Protein AF-0000000077142249 (afdb_homodimer)

pLDDT: mean 96.13, std 4.22, range [53.5, 98.94]

Secondary structure (DSSP, 8-state):
--S-EEEEEES-BTTB--SHHHHHHHHHHHHHTTTSEEEEEEES--EEEETTEEEEEE---GGGGTTB-HHHHHHHHHHHHHHHHHHB----SEEEEESGGGHHHHHHHHHHH---EEEEES--GGG-TTHHHHHTTHHHHHHHHHHHHHHH-SEEEESSHHHHHHHHHHS---GGGEEE----B-TTT-------HHHHHHT--S-EEEEEEESSTTTTHHHHHHHGGGS-TTSEEEEEEE--S-HHHHHHHHHHHTT-TTEEEE-SPPPHHHHHHHHHH-SEEEE--SS-SS-HHHHHHHHTT--EEEES-TTHHHHSPBTTTEEEE-TT-HHHHHHHHHHHHT-HHHHHHHHHHHHHHHHHH-BHHHHHHHHHHHHHHHHHHTT-/--S-EEEEEES-BTTB--SHHHHHHHHHHHHHTTTSEEEEEEES--EEEETTEEEEEE---GGGGTTB-HHHHHHHHHHHHHHHHHHB----SEEEEESGGGHHHHHHHHHHH---EEEEES--GGG-TTHHHHHTTHHHHHHHHHHHHHHH-SEEEESSHHHHHHHHHHS---GGGEEE----B-TTTS------HHHHHHT--S-EEEEEEESSTTTTHHHHHHHGGGS-TTSEEEEEEE--S-HHHHHHHHHHHTT-TTEEEE-SPPPHHHHHHHHHH-SEEEE--SS-SS-HHHHHHHHTT--EEEES-TTHHHHSPBTTTEEEE-TT-HHHHHHHHHHHHT-HHHHHHHHHHHHHHHHHH-BHHHHHHHHHHHHHHHHHHTT-

Nearest PDB structures (foldseek):
  6n1x-assembly1_A  TM=8.406E-01  e=6.091E-23  Staphylococcus aureus subsp. aureus CN1
  3mbo-assembly3_F  TM=8.238E-01  e=3.398E-21  Bacillus anthracis
  3mbo-assembly3_E  TM=8.445E-01  e=2.763E-20  Bacillus anthracis
  5d00-assembly1_A  TM=8.194E-01  e=4.027E-21  Bacillus subtilis subsp. subtilis str. 168
  3mbo-assembly2_C  TM=8.157E-01  e=1.116E-20  Bacillus anthracis

Radius of gyration: 32.96 Å; Cα contacts (8 Å, |Δi|>4): 1727; chains: 2; bounding box: 59×104×67 Å

Structure (mmCIF, N/CA/C/O backbone):
data_AF-0000000077142249-model_v1
#
loop_
_entity.id
_entity.type
_entity.pdbx_description
1 polymer 'Glycogen synthase'
#
loop_
_atom_site.group_PDB
_atom_site.id
_atom_site.type_symbol
_atom_site.label_atom_id
_atom_site.label_alt_id
_atom_site.label_comp_id
_atom_site.label_asym_id
_atom_site.label_entity_id
_atom_site.label_seq_id
_atom_site.pdbx_PDB_ins_code
_atom_site.Cartn_x
_atom_site.Cartn_y
_atom_site.Cartn_z
_atom_site.occupancy
_atom_site.B_iso_or_equiv
_atom_site.auth_seq_id
_atom_site.auth_comp_id
_atom_site.auth_asym_id
_atom_site.auth_atom_id
_atom_site.pdbx_PDB_model_num
ATOM 1 N N . MET A 1 1 ? -30.328 15.141 14.469 1 54.03 1 MET A N 1
ATOM 2 C CA . MET A 1 1 ? -29 14.773 13.953 1 54.03 1 MET A CA 1
ATOM 3 C C . MET A 1 1 ? -29.125 13.781 12.805 1 54.03 1 MET A C 1
ATOM 5 O O . MET A 1 1 ? -30 12.922 12.805 1 54.03 1 MET A O 1
ATOM 9 N N . ASP A 1 2 ? -28.438 14.094 11.656 1 66.81 2 ASP A N 1
ATOM 10 C CA . ASP A 1 2 ? -28.5 13.281 10.453 1 66.81 2 ASP A CA 1
ATOM 11 C C . ASP A 1 2 ? -27.906 11.891 10.695 1 66.81 2 ASP A C 1
ATOM 13 O O . ASP A 1 2 ? -27.094 11.703 11.594 1 66.81 2 ASP A O 1
ATOM 17 N N . LYS A 1 3 ? -28.453 10.953 10.258 1 84.62 3 LYS A N 1
ATOM 18 C CA . LYS A 1 3 ? -28.125 9.539 10.398 1 84.62 3 LYS A CA 1
ATOM 19 C C . LYS A 1 3 ? -26.844 9.195 9.648 1 84.62 3 LYS A C 1
ATOM 21 O O . LYS A 1 3 ? -26.375 8.055 9.703 1 84.62 3 LYS A O 1
ATOM 26 N N . LEU A 1 4 ? -26.266 10.344 9.195 1 95.75 4 LEU A N 1
ATOM 27 C CA . LEU A 1 4 ? -25.047 10.102 8.422 1 95.75 4 LEU A CA 1
ATOM 28 C C . LEU A 1 4 ? -23.859 9.859 9.352 1 95.75 4 LEU A C 1
ATOM 30 O O . LEU A 1 4 ? -23.828 10.375 10.469 1 95.75 4 LEU A O 1
ATOM 34 N N . LYS A 1 5 ? -22.969 9.062 8.938 1 98.19 5 LYS A N 1
ATOM 35 C CA . LYS A 1 5 ? -21.766 8.703 9.703 1 98.19 5 LYS A CA 1
ATOM 36 C C . LYS A 1 5 ? -20.5 8.867 8.852 1 98.19 5 LYS A C 1
ATOM 38 O O . LYS A 1 5 ? -20.484 8.5 7.68 1 98.19 5 LYS A O 1
ATOM 43 N N . VAL A 1 6 ? -19.5 9.523 9.422 1 98.75 6 VAL A N 1
ATOM 44 C CA . VAL A 1 6 ? -18.219 9.68 8.734 1 98.75 6 VAL A CA 1
ATOM 45 C C . VAL A 1 6 ? -17.125 8.953 9.508 1 98.75 6 VAL A C 1
ATOM 47 O O . VAL A 1 6 ? -17.109 8.961 10.742 1 98.75 6 VAL A O 1
ATOM 50 N N . THR A 1 7 ? -16.266 8.195 8.82 1 98.81 7 THR A N 1
ATOM 51 C CA . THR A 1 7 ? -15 7.715 9.383 1 98.81 7 THR A CA 1
ATOM 52 C C . THR A 1 7 ? -13.859 8.664 9.039 1 98.81 7 THR A C 1
ATOM 54 O O . THR A 1 7 ? -13.547 8.875 7.867 1 98.81 7 THR A O 1
ATOM 57 N N . MET A 1 8 ? -13.281 9.258 10.094 1 98.75 8 MET A N 1
ATOM 58 C CA . MET A 1 8 ? 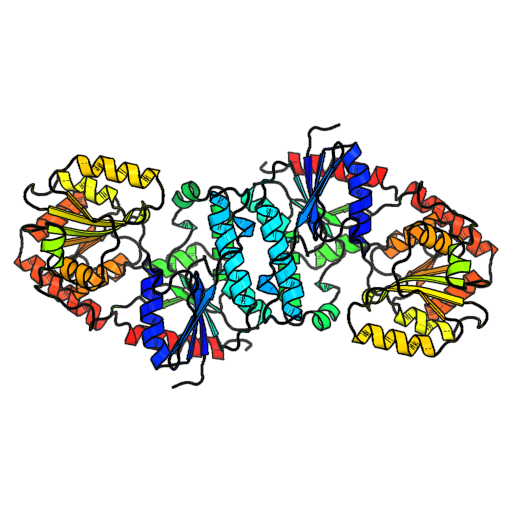-12.172 10.203 9.977 1 98.75 8 MET A CA 1
ATOM 59 C C . MET A 1 8 ? -10.836 9.508 10.242 1 98.75 8 MET A C 1
ATOM 61 O O . MET A 1 8 ? -10.656 8.875 11.281 1 98.75 8 MET A O 1
ATOM 65 N N . PHE A 1 9 ? -9.945 9.562 9.242 1 98.88 9 PHE A N 1
ATOM 66 C CA . PHE A 1 9 ? -8.586 9.047 9.422 1 98.88 9 PHE A CA 1
ATOM 67 C C . PHE A 1 9 ? -7.602 10.188 9.648 1 98.88 9 PHE A C 1
ATOM 69 O O . PHE A 1 9 ? -7.516 11.109 8.836 1 98.88 9 PHE A O 1
ATOM 76 N N . THR A 1 10 ? -6.848 10.141 10.766 1 98.81 10 THR A N 1
ATOM 77 C CA . THR A 1 10 ? -5.934 11.219 11.109 1 98.81 10 THR A CA 1
ATOM 78 C C . THR A 1 10 ? -4.727 10.688 11.867 1 98.81 10 THR A C 1
ATOM 80 O O . THR A 1 10 ? -4.855 9.758 12.672 1 98.81 10 THR A O 1
ATOM 83 N N . ASN A 1 11 ? -3.553 11.234 11.594 1 98.19 11 ASN A N 1
ATOM 84 C CA . ASN A 1 11 ? -2.379 10.805 12.344 1 98.19 11 ASN A CA 1
ATOM 85 C C . ASN A 1 11 ? -2.285 11.508 13.688 1 98.19 11 ASN A C 1
ATOM 87 O O . ASN A 1 11 ? -1.625 11.023 14.609 1 98.19 11 ASN A O 1
ATOM 91 N N . GLU A 1 12 ? -2.967 12.695 13.797 1 97.12 12 GLU A N 1
ATOM 92 C CA . GLU A 1 12 ? -2.941 13.477 15.023 1 97.12 12 GLU A CA 1
ATOM 93 C C . GLU A 1 12 ? -4.348 13.672 15.586 1 97.12 12 GLU A C 1
ATOM 95 O O . GLU A 1 12 ? -5.223 14.203 14.898 1 97.12 12 GLU A O 1
ATOM 100 N N . TYR A 1 13 ? -4.488 13.32 16.781 1 98 13 TYR A N 1
ATOM 101 C CA . TYR A 1 13 ? -5.715 13.531 17.531 1 98 13 TYR A CA 1
ATOM 102 C C . TYR A 1 13 ? -5.426 13.609 19.031 1 98 13 TYR A C 1
ATOM 104 O O . TYR A 1 13 ? -4.457 13.016 19.516 1 98 13 TYR A O 1
ATOM 112 N N . PRO A 1 14 ? -6.219 14.406 19.766 1 95.44 14 PRO A N 1
ATOM 113 C CA . PRO A 1 14 ? -5.934 14.516 21.188 1 95.44 14 PRO A CA 1
ATOM 114 C C . PRO A 1 14 ? -5.727 13.148 21.859 1 95.44 14 PRO A C 1
ATOM 116 O O . PRO A 1 14 ? -6.457 12.203 21.562 1 95.44 14 PRO A O 1
ATOM 119 N N . PRO A 1 15 ? -4.754 13.062 22.703 1 94.25 15 PRO A N 1
ATOM 120 C CA . PRO A 1 15 ? -3.852 14.086 23.234 1 94.25 15 PRO A CA 1
ATOM 121 C C . PRO A 1 15 ? -2.574 14.234 22.406 1 94.25 15 PRO A C 1
ATOM 123 O O . PRO A 1 15 ? -1.657 14.961 22.812 1 94.25 15 PRO A O 1
ATOM 126 N N . ASN A 1 16 ? -2.479 13.547 21.266 1 92.5 16 ASN A N 1
ATOM 127 C CA . ASN A 1 16 ? -1.257 13.523 20.469 1 92.5 16 ASN A CA 1
ATOM 128 C C . ASN A 1 16 ? -1.326 14.523 19.312 1 92.5 16 ASN A C 1
ATOM 130 O O . ASN A 1 16 ? -1.303 14.133 18.141 1 92.5 16 ASN A O 1
ATOM 134 N N . ILE A 1 17 ? -1.412 15.781 19.656 1 91.69 17 ILE A N 1
ATOM 135 C CA . ILE A 1 17 ? -1.441 16.828 18.641 1 91.69 17 ILE A CA 1
ATOM 136 C C . ILE A 1 17 ? -0.121 17.594 18.641 1 91.69 17 ILE A C 1
ATOM 138 O O . ILE A 1 17 ? 0.331 18.047 19.703 1 91.69 17 ILE A O 1
ATOM 142 N N . TYR A 1 18 ? 0.463 17.688 17.469 1 85.12 18 TYR A N 1
ATOM 143 C CA . TYR A 1 18 ? 1.73 18.406 17.438 1 85.12 18 TYR A CA 1
ATOM 144 C C . TYR A 1 18 ? 1.726 19.453 16.328 1 85.12 18 TYR A C 1
ATOM 146 O O . TYR A 1 18 ? 2.621 20.312 16.266 1 85.12 18 TYR A O 1
ATOM 154 N N . GLY A 1 19 ? 0.693 19.469 15.492 1 87.56 19 GLY A N 1
ATOM 155 C CA . GLY A 1 19 ? 0.663 20.422 14.398 1 87.56 19 GLY A CA 1
ATOM 156 C C . GLY A 1 19 ? -0.734 20.922 14.078 1 87.56 19 GLY A C 1
ATOM 157 O O . GLY A 1 19 ? -1.691 20.594 14.781 1 87.56 19 GLY A O 1
ATOM 158 N N . GLY A 1 20 ? -0.776 21.734 13.031 1 90.88 20 GLY A N 1
ATOM 159 C CA . GLY A 1 20 ? -2.029 22.375 12.656 1 90.88 20 GLY A CA 1
ATOM 160 C C . GLY A 1 20 ? -3.07 21.406 12.148 1 90.88 20 GLY A C 1
ATOM 161 O O . GLY A 1 20 ? -4.27 21.609 12.328 1 90.88 20 GLY A O 1
ATOM 162 N N . ALA A 1 21 ? -2.592 20.297 11.555 1 94.31 21 ALA A N 1
ATOM 163 C CA . ALA A 1 21 ? -3.531 19.297 11.047 1 94.31 21 ALA A CA 1
ATOM 164 C C . ALA A 1 21 ? -4.305 18.641 12.188 1 94.31 21 ALA A C 1
ATOM 166 O O . ALA A 1 21 ? -5.512 18.406 12.078 1 94.31 21 ALA A O 1
ATOM 167 N N . GLY A 1 22 ? -3.592 18.375 13.266 1 95.75 22 GLY A N 1
ATOM 168 C CA . GLY A 1 22 ? -4.258 17.812 14.438 1 95.75 22 GLY A CA 1
ATOM 169 C C . GLY A 1 22 ? -5.266 18.75 15.055 1 95.75 22 GLY A C 1
ATOM 170 O O . GLY A 1 22 ? -6.355 18.344 15.461 1 95.75 22 GLY A O 1
ATOM 171 N N . VAL A 1 23 ? -4.863 20.047 15.156 1 93.56 23 VAL A N 1
ATOM 172 C CA . VAL A 1 23 ? -5.762 21.062 15.68 1 93.56 23 VAL A CA 1
ATOM 173 C C . VAL A 1 23 ? -7.016 21.141 14.812 1 93.56 23 VAL A C 1
ATOM 175 O O . VAL A 1 23 ? -8.133 21.188 15.328 1 93.56 23 VAL A O 1
ATOM 178 N N . HIS A 1 24 ? -6.801 21.094 13.523 1 96.88 24 HIS A N 1
ATOM 179 C CA . HIS A 1 24 ? -7.918 21.125 12.586 1 96.88 24 HIS A CA 1
ATOM 180 C C . HIS A 1 24 ? -8.883 19.969 12.859 1 96.88 24 HIS A C 1
ATOM 182 O O . HIS A 1 24 ? -10.094 20.188 12.984 1 96.88 24 HIS A O 1
ATOM 188 N N . VAL A 1 25 ? -8.383 18.797 12.945 1 98.25 25 VAL A N 1
ATOM 189 C CA . VAL A 1 25 ? -9.25 17.625 13.086 1 98.25 25 VAL A CA 1
ATOM 190 C C . VAL A 1 25 ? -9.969 17.672 14.43 1 98.25 25 VAL A C 1
ATOM 192 O O . VAL A 1 25 ? -11.156 17.359 14.516 1 98.25 25 VAL A O 1
ATOM 195 N N . ASP A 1 26 ? -9.273 18.109 15.461 1 97.12 26 ASP A N 1
ATOM 196 C CA . ASP A 1 26 ? -9.859 18.203 16.797 1 97.12 26 ASP A CA 1
ATOM 197 C C . ASP A 1 26 ? -11.102 19.094 16.781 1 97.12 26 ASP A C 1
ATOM 199 O O . ASP A 1 26 ? -12.195 18.656 17.141 1 97.12 26 ASP A O 1
ATOM 203 N N . TYR A 1 27 ? -10.984 20.281 16.234 1 97.19 27 TYR A N 1
ATOM 204 C CA . TYR A 1 27 ? -12.07 21.25 16.281 1 97.19 27 TYR A CA 1
ATOM 205 C C . TYR A 1 27 ? -13.148 20.922 15.266 1 97.19 27 TYR A C 1
ATOM 207 O O . TYR A 1 27 ? -14.344 21.125 15.523 1 97.19 27 TYR A O 1
ATOM 215 N N . LEU A 1 28 ? -12.742 20.422 14.094 1 98 28 LEU A N 1
ATOM 216 C CA . LEU A 1 28 ? -13.727 20 13.102 1 98 28 LEU A CA 1
ATOM 217 C C . LEU A 1 28 ? -14.617 18.891 13.648 1 98 28 LEU A C 1
ATOM 219 O O . LEU A 1 28 ? -15.844 18.953 13.523 1 98 28 LEU A O 1
ATOM 223 N N . VAL A 1 29 ? -14.008 17.891 14.25 1 98.12 29 VAL A N 1
ATOM 224 C CA . VAL A 1 29 ? -14.734 16.734 14.773 1 98.12 29 VAL A CA 1
ATOM 225 C C . VAL A 1 29 ? -15.688 17.188 15.875 1 98.12 29 VAL A C 1
ATOM 227 O O . VAL A 1 29 ? -16.828 16.719 15.953 1 98.12 29 VAL A O 1
ATOM 230 N N . ARG A 1 30 ? -15.211 18.125 16.719 1 96.69 30 ARG A N 1
ATOM 231 C CA . ARG A 1 30 ? -16.047 18.641 17.797 1 96.69 30 ARG A CA 1
ATOM 232 C C . ARG A 1 30 ? -17.344 19.234 17.25 1 96.69 30 ARG A C 1
ATOM 234 O O . ARG A 1 30 ? -18.422 18.984 17.781 1 96.69 30 ARG A O 1
ATOM 241 N N . GLU A 1 31 ? -17.234 20.031 16.219 1 96.81 31 GLU A N 1
ATOM 242 C CA . GLU A 1 31 ? -18.422 20.688 15.648 1 96.81 31 GLU A CA 1
ATOM 243 C C . GLU A 1 31 ? -19.219 19.719 14.797 1 96.81 31 GLU A C 1
ATOM 245 O O . GLU A 1 31 ? -20.453 19.75 14.797 1 96.81 31 GLU A O 1
ATOM 250 N N . LEU A 1 32 ? -18.547 18.797 14.047 1 97.56 32 LEU A N 1
ATOM 251 C CA . LEU A 1 32 ? -19.219 17.844 13.172 1 97.56 32 LEU A CA 1
ATOM 252 C C . LEU A 1 32 ? -20.031 16.859 13.992 1 97.56 32 LEU A C 1
ATOM 254 O O . LEU A 1 32 ? -21.094 16.406 13.539 1 97.56 32 LEU A O 1
ATOM 258 N N . SER A 1 33 ? -19.531 16.5 15.188 1 97.25 33 SER A N 1
ATOM 259 C CA . SER A 1 33 ? -20.203 15.523 16.031 1 97.25 33 SER A CA 1
ATOM 260 C C . SER A 1 33 ? -21.547 16.047 16.516 1 97.25 33 SER A C 1
ATOM 262 O O . SER A 1 33 ? -22.375 15.273 17 1 97.25 33 SER A O 1
ATOM 264 N N . LYS A 1 34 ? -21.781 17.344 16.375 1 95.94 34 LYS A N 1
ATOM 265 C CA . LYS A 1 34 ? -23.078 17.922 16.688 1 95.94 34 LYS A CA 1
ATOM 266 C C . LYS A 1 34 ? -24.062 17.734 15.523 1 95.94 34 LYS A C 1
ATOM 268 O O . LYS A 1 34 ? -25.266 17.906 15.688 1 95.94 34 LYS A O 1
ATOM 273 N N . LEU A 1 35 ? -23.531 17.391 14.359 1 96.81 35 LEU A N 1
ATOM 274 C CA . LEU A 1 35 ? -24.344 17.328 13.148 1 96.81 35 LEU A CA 1
ATOM 275 C C . LEU A 1 35 ? -24.547 15.891 12.695 1 96.81 35 LEU A C 1
ATOM 277 O O . LEU A 1 35 ? -25.531 15.578 12.023 1 96.81 35 LEU A O 1
ATOM 281 N N . MET A 1 36 ? -23.594 15.008 13.062 1 97.69 36 MET A N 1
ATOM 282 C CA . MET A 1 36 ? -23.594 13.641 12.555 1 97.69 36 MET A CA 1
ATOM 283 C C . MET A 1 36 ? -22.766 12.727 13.438 1 97.69 36 MET A C 1
ATOM 285 O O . MET A 1 36 ? -22.078 13.195 14.352 1 97.69 36 MET A O 1
ATOM 289 N N . LYS A 1 37 ? -22.797 11.414 13.172 1 98 37 LYS A N 1
ATOM 290 C CA . LYS A 1 37 ? -21.922 10.469 13.859 1 98 37 LYS A CA 1
ATOM 291 C C . LYS A 1 37 ? -20.5 10.5 13.281 1 98 37 LYS A C 1
ATOM 293 O O . LYS A 1 37 ? -20.328 10.586 12.062 1 98 37 LYS A O 1
ATOM 298 N N . VAL A 1 38 ? -19.547 10.539 14.18 1 98.56 38 VAL A N 1
ATOM 299 C CA . VAL A 1 38 ? -18.156 10.617 13.75 1 98.56 38 VAL A CA 1
ATOM 300 C C . VAL A 1 38 ? -17.359 9.461 14.352 1 98.56 38 VAL A C 1
ATOM 302 O O . VAL A 1 38 ? -17.375 9.258 15.57 1 98.56 38 VAL A O 1
ATOM 305 N N . ASP A 1 39 ? -16.719 8.672 13.516 1 98.56 39 ASP A N 1
ATOM 306 C CA . ASP A 1 39 ? -15.773 7.621 13.891 1 98.56 39 ASP A CA 1
ATOM 307 C C . ASP A 1 39 ? -14.344 8.031 13.562 1 98.56 39 ASP A C 1
ATOM 309 O O . ASP A 1 39 ? -13.938 8.031 12.398 1 98.56 39 ASP A O 1
ATOM 313 N N . VAL A 1 40 ? -13.586 8.383 14.609 1 98.81 40 VAL A N 1
ATOM 314 C CA . VAL A 1 40 ? -12.219 8.844 14.414 1 98.81 40 VAL A CA 1
ATOM 315 C C . VAL A 1 40 ? -11.25 7.676 14.586 1 98.81 40 VAL A C 1
ATOM 317 O O . VAL A 1 40 ? -11.234 7.023 15.633 1 98.81 40 VAL A O 1
ATOM 320 N N . ARG A 1 41 ? -10.492 7.395 13.602 1 98.75 41 ARG A N 1
ATOM 321 C CA . ARG A 1 41 ? -9.359 6.469 13.641 1 98.75 41 ARG A CA 1
ATOM 322 C C . ARG A 1 41 ? -8.039 7.215 13.531 1 98.75 41 ARG A C 1
ATOM 324 O O . ARG A 1 41 ? -7.781 7.895 12.531 1 98.75 41 ARG A O 1
ATOM 331 N N . CYS A 1 42 ? -7.215 7.098 14.57 1 98.75 42 CYS A N 1
ATOM 332 C CA . CYS A 1 42 ? -6.016 7.926 14.664 1 98.75 42 CYS A CA 1
ATOM 333 C C . CYS A 1 42 ? -4.809 7.094 15.078 1 98.75 42 CYS A C 1
ATOM 335 O O . CYS A 1 42 ? -4.938 5.906 15.375 1 98.75 42 CYS A O 1
ATOM 337 N N . PHE A 1 43 ? -3.605 7.695 14.914 1 98.5 43 PHE A N 1
ATOM 338 C CA . PHE A 1 43 ? -2.412 7.059 15.461 1 98.5 43 PHE A CA 1
ATOM 339 C C . PHE A 1 43 ? -2.42 7.113 16.984 1 98.5 43 PHE A C 1
ATOM 341 O O . PHE A 1 43 ? -2.791 8.125 17.578 1 98.5 43 PHE A O 1
ATOM 348 N N . GLY A 1 44 ? -2.051 6.094 17.594 1 97.94 44 GLY A N 1
ATOM 349 C CA . GLY A 1 44 ? -1.942 6.09 19.047 1 97.94 44 GLY A CA 1
ATOM 350 C C . GLY A 1 44 ? -2.725 4.965 19.703 1 97.94 44 GLY A C 1
ATOM 351 O O . GLY A 1 44 ? -2.797 3.857 19.156 1 97.94 44 GLY A O 1
ATOM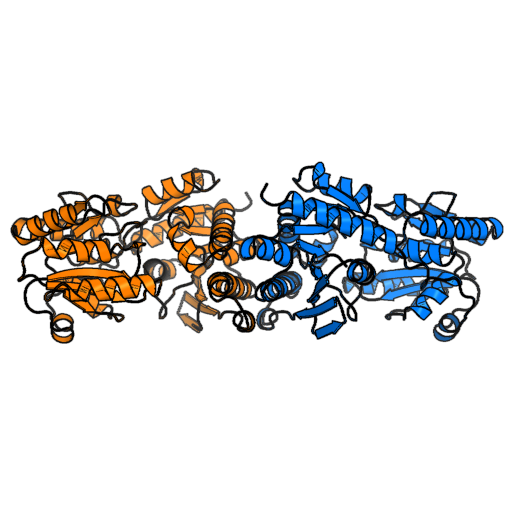 352 N N . ASP A 1 45 ? -3.188 5.172 20.906 1 97.56 45 ASP A N 1
ATOM 353 C CA . ASP A 1 45 ? -3.85 4.125 21.672 1 97.56 45 ASP A CA 1
ATOM 354 C C . ASP A 1 45 ? -5.184 4.613 22.234 1 97.56 45 ASP A C 1
ATOM 356 O O . ASP A 1 45 ? -5.699 4.047 23.203 1 97.56 45 ASP A O 1
ATOM 360 N N . GLN A 1 46 ? -5.68 5.703 21.688 1 97.88 46 GLN A N 1
ATOM 361 C CA . GLN A 1 46 ? -6.953 6.266 22.141 1 97.88 46 GLN A CA 1
ATOM 362 C C . GLN A 1 46 ? -8.078 5.242 22.016 1 97.88 46 GLN A C 1
ATOM 364 O O . GLN A 1 46 ? -8.07 4.406 21.109 1 97.88 46 GLN A O 1
ATOM 369 N N . ASP A 1 47 ? -8.977 5.234 22.953 1 97.56 47 ASP A N 1
ATOM 370 C CA . ASP A 1 47 ? -10.148 4.363 22.922 1 97.56 47 ASP A CA 1
ATOM 371 C C . ASP A 1 47 ? -11.273 4.934 23.797 1 97.56 47 ASP A C 1
ATOM 373 O O . ASP A 1 47 ? -11.312 4.684 25 1 97.56 47 ASP A O 1
ATOM 377 N N . TYR A 1 48 ? -12.211 5.648 23.156 1 96.69 48 TYR A N 1
ATOM 378 C CA . TYR A 1 48 ? -13.344 6.156 23.922 1 96.69 48 TYR A CA 1
ATOM 379 C C . TYR A 1 48 ? -14.516 6.477 23 1 96.69 48 TYR A C 1
ATOM 381 O O . TYR A 1 48 ? -14.344 6.668 21.797 1 96.69 48 TYR A O 1
ATOM 389 N N . THR A 1 49 ? -15.656 6.367 23.547 1 96.19 49 THR A N 1
ATOM 390 C CA . THR A 1 49 ? -16.906 6.727 22.891 1 96.19 49 THR A CA 1
ATOM 391 C C . THR A 1 49 ? -17.688 7.746 23.719 1 96.19 49 THR A C 1
ATOM 393 O O . THR A 1 49 ? -17.75 7.629 24.938 1 96.19 49 THR A O 1
ATOM 396 N N . ALA A 1 50 ? -18.125 8.773 23.016 1 93.06 50 ALA A N 1
ATOM 397 C CA . ALA A 1 50 ? -18.938 9.805 23.656 1 93.06 50 ALA A CA 1
ATOM 398 C C . ALA A 1 50 ? -20.016 10.312 22.703 1 93.06 50 ALA A C 1
ATOM 400 O O . ALA A 1 50 ? -19.719 11.031 21.75 1 93.06 50 ALA A O 1
ATOM 401 N N . ASP A 1 51 ? -21.297 9.938 22.953 1 92.44 51 ASP A N 1
ATOM 402 C CA . ASP A 1 51 ? -22.422 10.414 22.156 1 92.44 51 ASP A CA 1
ATOM 403 C C . ASP A 1 51 ? -22.281 9.984 20.703 1 92.44 51 ASP A C 1
ATOM 405 O O . ASP A 1 51 ? -22.281 8.797 20.391 1 92.44 51 ASP A O 1
ATOM 409 N N . ASN A 1 52 ? -22.031 11.039 19.891 1 95.69 52 ASN A N 1
ATOM 410 C CA . ASN A 1 52 ? -21.969 10.781 18.453 1 95.69 52 ASN A CA 1
ATOM 411 C C . ASN A 1 52 ? -20.516 10.633 17.984 1 95.69 52 ASN A C 1
ATOM 413 O O . ASN A 1 52 ? -20.25 10.672 16.781 1 95.69 52 ASN A O 1
ATOM 417 N N . LEU A 1 53 ? -19.594 10.445 18.969 1 97.81 53 LEU A N 1
ATOM 418 C CA . LEU A 1 53 ? -18.172 10.383 18.656 1 97.81 53 LEU A CA 1
ATOM 419 C C . LEU A 1 53 ? -17.562 9.086 19.156 1 97.81 53 LEU A C 1
ATOM 421 O O . LEU A 1 53 ? -17.75 8.703 20.312 1 97.81 53 LEU A O 1
ATOM 425 N N . LYS A 1 54 ? -16.922 8.352 18.344 1 98.12 54 LYS A N 1
ATOM 426 C CA . LYS A 1 54 ? -16.078 7.203 18.688 1 98.12 54 LYS A CA 1
ATOM 427 C C . LYS A 1 54 ? -14.641 7.438 18.25 1 98.12 54 LYS A C 1
ATOM 429 O O . LYS A 1 54 ? -14.391 7.879 17.125 1 98.12 54 LYS A O 1
ATOM 434 N N . VAL A 1 55 ? -13.703 7.27 19.109 1 98.62 55 VAL A N 1
ATOM 435 C CA . VAL A 1 55 ? -12.297 7.477 18.812 1 98.62 55 VAL A CA 1
ATOM 436 C C . VAL A 1 55 ? -11.508 6.195 19.094 1 98.62 55 VAL A C 1
ATOM 438 O O . VAL A 1 55 ? -11.609 5.625 20.172 1 98.62 55 VAL A O 1
ATOM 441 N N . ARG A 1 56 ? -10.828 5.711 18.141 1 98.19 56 ARG A N 1
ATOM 442 C CA . ARG A 1 56 ? -9.969 4.535 18.266 1 98.19 56 ARG A CA 1
ATOM 443 C C . ARG A 1 56 ? -8.555 4.828 17.781 1 98.19 56 ARG A C 1
ATOM 445 O O . ARG A 1 56 ? -8.375 5.352 16.672 1 98.19 56 ARG A O 1
ATOM 452 N N . GLY A 1 57 ? -7.543 4.508 18.562 1 98.56 57 GLY A N 1
ATOM 453 C CA . GLY A 1 57 ? -6.145 4.621 18.188 1 98.56 57 GLY A CA 1
ATOM 454 C C . GLY A 1 57 ? -5.559 3.318 17.672 1 98.56 57 GLY A C 1
ATOM 455 O O . GLY A 1 57 ? -6.004 2.236 18.062 1 98.56 57 GLY A O 1
ATOM 456 N N . TYR A 1 58 ? -4.613 3.438 16.797 1 98.19 58 TYR A N 1
ATOM 457 C CA . TYR A 1 58 ? -3.891 2.312 16.219 1 98.19 58 TYR A CA 1
ATOM 458 C C . TYR A 1 58 ? -2.385 2.516 16.328 1 98.19 58 TYR A C 1
ATOM 460 O O . TYR A 1 58 ? -1.886 3.629 16.141 1 98.19 58 TYR A O 1
ATOM 468 N N . LYS A 1 59 ? -1.653 1.483 16.594 1 97.5 59 LYS A N 1
ATOM 469 C CA . LYS A 1 59 ? -0.201 1.539 16.734 1 97.5 59 LYS A CA 1
ATOM 470 C C . LYS A 1 59 ? 0.494 0.923 15.523 1 97.5 59 LYS A C 1
ATOM 472 O O . LYS A 1 59 ? -0.082 0.079 14.828 1 97.5 59 LYS A O 1
ATOM 477 N N . GLU A 1 60 ? 1.649 1.381 15.281 1 97.06 60 GLU A N 1
ATOM 478 C CA . GLU A 1 60 ? 2.463 0.839 14.203 1 97.06 60 GLU A CA 1
ATOM 479 C C . GLU A 1 60 ? 2.852 -0.611 14.477 1 97.06 60 GLU A C 1
ATOM 481 O O . GLU A 1 60 ? 2.865 -1.049 15.625 1 97.06 60 GLU A O 1
ATOM 486 N N . TRP A 1 61 ? 3.084 -1.384 13.438 1 97.69 61 TRP A N 1
ATOM 487 C CA . TRP A 1 61 ? 3.59 -2.748 13.547 1 97.69 61 TRP A CA 1
ATOM 488 C C . TRP A 1 61 ? 5.012 -2.756 14.102 1 97.69 61 TRP A C 1
ATOM 490 O O . TRP A 1 61 ? 5.953 -2.352 13.406 1 97.69 61 TRP A O 1
ATOM 500 N N . ASP A 1 62 ? 5.254 -3.24 15.25 1 96.19 62 ASP A N 1
ATOM 501 C CA . ASP A 1 62 ? 6.535 -3.178 15.945 1 96.19 62 ASP A CA 1
ATOM 502 C C . ASP A 1 62 ? 7.637 -3.85 15.133 1 96.19 62 ASP A C 1
ATOM 504 O O . ASP A 1 62 ? 8.805 -3.445 15.203 1 96.19 62 ASP A O 1
ATOM 508 N N . LYS A 1 63 ? 7.242 -4.836 14.375 1 95.31 63 LYS A N 1
ATOM 509 C CA . LYS A 1 63 ? 8.211 -5.57 13.562 1 95.31 63 LYS A CA 1
ATOM 510 C C . LYS A 1 63 ? 8.938 -4.637 12.602 1 95.31 63 LYS A C 1
ATOM 512 O O . LYS A 1 63 ? 10.102 -4.879 12.258 1 95.31 63 LYS A O 1
ATOM 517 N N . LEU A 1 64 ? 8.312 -3.584 12.211 1 96.25 64 LEU A N 1
ATOM 518 C CA . LEU A 1 64 ? 8.867 -2.68 11.211 1 96.25 64 LEU A CA 1
ATOM 519 C C . LEU A 1 64 ? 9.984 -1.832 11.805 1 96.25 64 LEU A C 1
ATOM 521 O O . LEU A 1 64 ? 10.75 -1.205 11.07 1 96.25 64 LEU A O 1
ATOM 525 N N . LYS A 1 65 ? 10.125 -1.817 13.078 1 93.31 65 LYS A N 1
ATOM 526 C CA . LYS A 1 65 ? 11.164 -1.049 13.758 1 93.31 65 LYS A CA 1
ATOM 527 C C . LYS A 1 65 ? 12.461 -1.846 13.852 1 93.31 65 LYS A C 1
ATOM 529 O O . LYS A 1 65 ? 13.523 -1.28 14.109 1 93.31 65 LYS A O 1
ATOM 534 N N . GLU A 1 66 ? 12.328 -3.148 13.633 1 93.25 66 GLU A N 1
ATOM 535 C CA . GLU A 1 66 ? 13.477 -4.023 13.82 1 93.25 66 GLU A CA 1
ATOM 536 C C . GLU A 1 66 ? 14.398 -4 12.602 1 93.25 66 GLU A C 1
ATOM 538 O O . GLU A 1 66 ? 13.969 -4.32 11.492 1 93.25 66 GLU A O 1
ATOM 543 N N . ASN A 1 67 ? 15.664 -3.639 12.766 1 89.62 67 ASN A N 1
ATOM 544 C CA . ASN A 1 67 ? 16.672 -3.713 11.719 1 89.62 67 ASN A CA 1
ATOM 545 C C . ASN A 1 67 ? 16.25 -2.936 10.477 1 89.62 67 ASN A C 1
ATOM 547 O O . ASN A 1 67 ? 16.375 -3.436 9.359 1 89.62 67 ASN A O 1
ATOM 551 N N . SER A 1 68 ? 15.625 -1.842 10.695 1 91.56 68 SER A N 1
ATOM 552 C CA . SER A 1 68 ? 15.125 -1.021 9.594 1 91.56 68 SER A CA 1
ATOM 553 C C . SER A 1 68 ? 15.828 0.331 9.547 1 91.56 68 SER A C 1
ATOM 555 O O . SER A 1 68 ? 16.281 0.835 10.578 1 91.56 68 SER A O 1
ATOM 557 N N . ASP A 1 69 ? 16.078 0.854 8.383 1 92.56 69 ASP A N 1
ATOM 558 C CA . ASP A 1 69 ? 16.484 2.25 8.242 1 92.56 69 ASP A CA 1
ATOM 559 C C . ASP A 1 69 ? 15.453 3.186 8.867 1 92.56 69 ASP A C 1
ATOM 561 O O . ASP A 1 69 ? 14.281 3.186 8.477 1 92.56 69 ASP A O 1
ATOM 565 N N . PRO A 1 70 ? 15.945 3.932 9.898 1 90.94 70 PRO A N 1
ATOM 566 C CA . PRO A 1 70 ? 15 4.828 10.57 1 90.94 70 PRO A CA 1
ATOM 567 C C . PRO A 1 70 ? 14.266 5.746 9.594 1 90.94 70 PRO A C 1
ATOM 569 O O . PRO A 1 70 ? 13.125 6.137 9.844 1 90.94 70 PRO A O 1
ATOM 572 N N . ARG A 1 71 ? 14.93 6.109 8.516 1 91.81 71 ARG A N 1
ATOM 573 C CA . ARG A 1 71 ? 14.312 6.965 7.512 1 91.81 71 ARG A CA 1
ATOM 574 C C . ARG A 1 71 ? 13.125 6.266 6.852 1 91.81 71 ARG A C 1
ATOM 576 O O . ARG A 1 71 ? 12.102 6.895 6.566 1 91.81 71 ARG A O 1
ATOM 583 N N . TYR A 1 72 ? 13.195 4.934 6.621 1 94.69 72 TYR A N 1
ATOM 584 C CA . TYR A 1 72 ? 12.141 4.168 5.961 1 94.69 72 TYR A CA 1
ATOM 585 C C . TYR A 1 72 ? 11.031 3.816 6.941 1 94.69 72 TYR A C 1
ATOM 587 O O . TYR A 1 72 ? 9.867 3.715 6.555 1 94.69 72 TYR A O 1
ATOM 595 N N . GLN A 1 73 ? 11.414 3.742 8.211 1 94.31 73 GLN A N 1
ATOM 596 C CA . GLN A 1 73 ? 10.422 3.49 9.25 1 94.31 73 GLN A CA 1
ATOM 597 C C . GLN A 1 73 ? 9.406 4.625 9.328 1 94.31 73 GLN A C 1
ATOM 599 O O . GLN A 1 73 ? 8.227 4.395 9.609 1 94.31 73 GLN A O 1
ATOM 604 N N . LYS A 1 74 ? 9.82 5.809 9.008 1 94 74 LYS A N 1
ATOM 605 C CA . LYS A 1 74 ? 8.969 6.992 9.094 1 94 74 LYS A CA 1
ATOM 606 C C . LYS A 1 74 ? 7.844 6.934 8.062 1 94 74 LYS A C 1
ATOM 608 O O . LYS A 1 74 ? 6.848 7.648 8.18 1 94 74 LYS A O 1
ATOM 613 N N . VAL A 1 75 ? 8.016 6.109 7.02 1 96.81 75 VAL A N 1
ATOM 614 C CA . VAL A 1 75 ? 6.984 6.012 5.992 1 96.81 75 VAL A CA 1
ATOM 615 C C . VAL A 1 75 ? 6.289 4.652 6.086 1 96.81 75 VAL A C 1
ATOM 617 O O . VAL A 1 75 ? 5.066 4.566 5.969 1 96.81 75 VAL A O 1
ATOM 620 N N . LEU A 1 76 ? 7.035 3.551 6.414 1 97.88 76 LEU A N 1
ATOM 621 C CA . LEU A 1 76 ? 6.469 2.211 6.527 1 97.88 76 LEU A CA 1
ATOM 622 C C . LEU A 1 76 ? 5.621 2.084 7.789 1 97.88 76 LEU A C 1
ATOM 624 O O . LEU A 1 76 ? 4.629 1.351 7.805 1 97.88 76 LEU A O 1
ATOM 628 N N . GLY A 1 77 ? 6.035 2.77 8.828 1 97.5 77 GLY A N 1
ATOM 629 C CA . GLY A 1 77 ? 5.273 2.762 10.062 1 97.5 77 GLY A CA 1
ATOM 630 C C . GLY A 1 77 ? 3.842 3.236 9.883 1 97.5 77 GLY A C 1
ATOM 631 O O . GLY A 1 77 ? 2.896 2.479 10.125 1 97.5 77 GLY A O 1
ATOM 632 N N . PRO A 1 78 ? 3.721 4.48 9.398 1 97.75 78 PRO A N 1
ATOM 633 C CA . PRO A 1 78 ? 2.377 4.984 9.109 1 97.75 78 PRO A CA 1
ATOM 634 C C . PRO A 1 78 ? 1.594 4.07 8.164 1 97.75 78 PRO A C 1
ATOM 636 O O . PRO A 1 78 ? 0.391 3.871 8.352 1 97.75 78 PRO A O 1
ATOM 639 N N . PHE A 1 79 ? 2.221 3.494 7.188 1 98.38 79 PHE A N 1
ATOM 640 C CA . PHE A 1 79 ? 1.557 2.594 6.254 1 98.38 79 PHE A CA 1
ATOM 641 C C . PHE A 1 79 ? 0.97 1.393 6.984 1 98.38 79 PHE A C 1
ATOM 643 O O . PHE A 1 79 ? -0.156 0.977 6.703 1 98.38 79 PHE A O 1
ATOM 650 N N . SER A 1 80 ? 1.751 0.815 7.938 1 98.56 80 SER A N 1
ATOM 651 C CA . SER A 1 80 ? 1.253 -0.314 8.719 1 98.56 80 SER A CA 1
ATOM 652 C C . SER A 1 80 ? 0.049 0.085 9.562 1 98.56 80 SER A C 1
ATOM 654 O O . SER A 1 80 ? -0.888 -0.7 9.727 1 98.56 80 SER A O 1
ATOM 656 N N . ILE A 1 81 ? 0.05 1.28 10.102 1 98.62 81 ILE A N 1
ATOM 657 C CA . ILE A 1 81 ? -1.089 1.773 10.875 1 98.62 81 ILE A CA 1
ATOM 658 C C . ILE A 1 81 ? -2.32 1.854 9.977 1 98.62 81 ILE A C 1
ATOM 660 O O . ILE A 1 81 ? -3.422 1.481 10.383 1 98.62 81 ILE A O 1
ATOM 664 N N . ASP A 1 82 ? -2.129 2.371 8.742 1 98.69 82 ASP A N 1
ATOM 665 C CA . ASP A 1 82 ? -3.223 2.482 7.781 1 98.69 82 ASP A CA 1
ATOM 666 C C . ASP A 1 82 ? -3.861 1.122 7.512 1 98.69 82 ASP A C 1
ATOM 668 O O . ASP A 1 82 ? -5.082 1.016 7.395 1 98.69 82 ASP A O 1
ATOM 672 N N . LEU A 1 83 ? -3.002 0.05 7.387 1 98.38 83 LEU A N 1
ATOM 673 C CA . LEU A 1 83 ? -3.535 -1.297 7.215 1 98.38 83 LEU A CA 1
ATOM 674 C C . LEU A 1 83 ? -4.398 -1.694 8.406 1 98.38 83 LEU A C 1
ATOM 676 O O . LEU A 1 83 ? -5.477 -2.268 8.234 1 98.38 83 LEU A O 1
ATOM 680 N N . ALA A 1 84 ? -3.924 -1.386 9.586 1 98.06 84 ALA A N 1
ATOM 681 C CA . ALA A 1 84 ? -4.641 -1.745 10.805 1 98.06 84 ALA A CA 1
ATOM 682 C C . ALA A 1 84 ? -5.973 -1.005 10.898 1 98.06 84 ALA A C 1
ATOM 684 O O . ALA A 1 84 ? -6.965 -1.553 11.391 1 98.06 84 ALA A O 1
ATOM 685 N N . MET A 1 85 ? -5.996 0.204 10.43 1 98.38 85 MET A N 1
ATOM 686 C CA . MET A 1 85 ? -7.203 1.021 10.492 1 98.38 85 MET A CA 1
ATOM 687 C C . MET A 1 85 ? -8.32 0.399 9.656 1 98.38 85 MET A C 1
ATOM 689 O O . MET A 1 85 ? -9.492 0.45 10.047 1 98.38 85 MET A O 1
ATOM 693 N N . VAL A 1 86 ? -7.98 -0.19 8.516 1 98.12 86 VAL A N 1
ATOM 694 C CA . VAL A 1 86 ? -9.016 -0.565 7.559 1 98.12 86 VAL A CA 1
ATOM 695 C C . VAL A 1 86 ? -9.422 -2.02 7.785 1 98.12 86 VAL A C 1
ATOM 697 O O . VAL A 1 86 ? -10.406 -2.49 7.203 1 98.12 86 VAL A O 1
ATOM 700 N N . LYS A 1 87 ? -8.578 -2.76 8.625 1 96.75 87 LYS A N 1
ATOM 701 C CA . LYS A 1 87 ? -8.984 -4.125 8.938 1 96.75 87 LYS A CA 1
ATOM 702 C C . LYS A 1 87 ? -10.289 -4.141 9.727 1 96.75 87 LYS A C 1
ATOM 704 O O . LYS A 1 87 ? -11.07 -5.094 9.625 1 96.75 87 LYS A O 1
ATOM 709 N N . ASP A 1 88 ? -10.484 -3.096 10.586 1 96 88 ASP A N 1
ATOM 710 C CA . ASP A 1 88 ? -11.727 -2.965 11.344 1 96 88 ASP A CA 1
ATOM 711 C C . ASP A 1 88 ? -12.883 -2.531 10.445 1 96 88 ASP A C 1
ATOM 713 O O . ASP A 1 88 ? -12.703 -1.684 9.562 1 96 88 ASP A O 1
ATOM 717 N N . GLU A 1 89 ? -13.984 -3.057 10.672 1 95.69 89 GLU A N 1
ATOM 718 C CA . GLU A 1 89 ? -15.148 -2.807 9.828 1 95.69 89 GLU A CA 1
ATOM 719 C C . GLU A 1 89 ? -15.477 -1.318 9.773 1 95.69 89 GLU A C 1
ATOM 721 O O . GLU A 1 89 ? -15.398 -0.619 10.781 1 95.69 89 GLU A O 1
ATOM 726 N N . ILE A 1 90 ? -15.852 -0.857 8.609 1 96.88 90 ILE A N 1
ATOM 727 C CA . ILE A 1 90 ? -16.266 0.52 8.383 1 96.88 90 ILE A CA 1
ATOM 728 C C . ILE A 1 90 ? -17.719 0.542 7.895 1 96.88 90 ILE A C 1
ATOM 730 O O . ILE A 1 90 ? -18.016 0.073 6.793 1 96.88 90 ILE A O 1
ATOM 734 N N . ASP A 1 91 ? -18.547 1.031 8.641 1 95.5 91 ASP A N 1
ATOM 735 C CA . ASP A 1 91 ? -19.969 1.085 8.312 1 95.5 91 ASP A CA 1
ATOM 736 C C . ASP A 1 91 ? -20.422 2.521 8.062 1 95.5 91 ASP A C 1
ATOM 738 O O . ASP A 1 91 ? -21.609 2.826 8.148 1 95.5 91 ASP A O 1
ATOM 742 N N . SER A 1 92 ? -19.516 3.447 7.867 1 97.88 92 SER A N 1
ATOM 743 C CA . SER A 1 92 ? -19.828 4.855 7.656 1 97.88 92 SER A CA 1
ATOM 744 C C . SER A 1 92 ? -20.328 5.105 6.234 1 97.88 92 SER A C 1
ATOM 746 O O . SER A 1 92 ? -20.219 4.234 5.371 1 97.88 92 SER A O 1
ATOM 748 N N . ASP A 1 93 ? -20.922 6.258 6.031 1 97.94 93 ASP A N 1
ATOM 749 C CA . ASP A 1 93 ? -21.438 6.645 4.723 1 97.94 93 ASP A CA 1
ATOM 750 C C . ASP A 1 93 ? -20.359 7.293 3.873 1 97.94 93 ASP A C 1
ATOM 752 O O . ASP A 1 93 ? -20.453 7.32 2.645 1 97.94 93 ASP A O 1
ATOM 756 N N . ILE A 1 94 ? -19.344 7.824 4.551 1 98.62 94 ILE A N 1
ATOM 757 C CA . ILE A 1 94 ? -18.297 8.57 3.855 1 98.62 94 ILE A CA 1
ATOM 758 C C . ILE A 1 94 ? -17 8.484 4.641 1 98.62 94 ILE A C 1
ATOM 760 O O . ILE A 1 94 ? -17 8.312 5.859 1 98.62 94 ILE A O 1
ATOM 764 N N . LEU A 1 95 ? -15.867 8.484 3.93 1 98.88 95 LEU A N 1
ATOM 765 C CA . LEU A 1 95 ? -14.523 8.469 4.484 1 98.88 95 LEU A CA 1
ATOM 766 C C . LEU A 1 95 ? -13.867 9.844 4.344 1 98.88 95 LEU A C 1
ATOM 768 O O . LEU A 1 95 ? -14.039 10.516 3.326 1 98.88 95 LEU A O 1
ATOM 772 N N . HIS A 1 96 ? -13.117 10.234 5.34 1 98.94 96 HIS A N 1
ATOM 773 C CA . HIS A 1 96 ? -12.414 11.508 5.289 1 98.94 96 HIS A CA 1
ATOM 774 C C . HIS A 1 96 ? -11.016 11.391 5.883 1 98.94 96 HIS A C 1
ATOM 776 O O . HIS A 1 96 ? -10.859 11.102 7.074 1 98.94 96 HIS A O 1
ATOM 782 N N . CYS A 1 97 ? -10.016 11.633 5.035 1 98.75 97 CYS A N 1
ATOM 783 C CA . CYS A 1 97 ? -8.625 11.508 5.465 1 98.75 97 CYS A CA 1
ATOM 784 C C . CYS A 1 97 ? -7.98 12.883 5.621 1 98.75 97 CYS A C 1
ATOM 786 O O . CYS A 1 97 ? -8.289 13.805 4.859 1 98.75 97 CYS A O 1
ATOM 788 N N . HIS A 1 98 ? -7.066 12.898 6.598 1 98.12 98 HIS A N 1
ATOM 789 C CA . HIS A 1 98 ? -6.246 14.086 6.812 1 98.12 98 HIS A CA 1
ATOM 790 C C . HIS A 1 98 ? -4.762 13.75 6.723 1 98.12 98 HIS A C 1
ATOM 792 O O . HIS A 1 98 ? -4.281 12.844 7.398 1 98.12 98 HIS A O 1
ATOM 798 N N . THR A 1 99 ? -3.902 14.461 5.953 1 95.38 99 THR A N 1
ATOM 799 C CA . THR A 1 99 ? -2.469 14.312 5.723 1 95.38 99 THR A CA 1
ATOM 800 C C . THR A 1 99 ? -2.182 13.031 4.941 1 95.38 99 THR A C 1
ATOM 802 O O . THR A 1 99 ? -2.99 12.102 4.945 1 95.38 99 THR A O 1
ATOM 805 N N . TRP A 1 100 ? -1.06 12.977 4.301 1 96.88 100 TRP A N 1
ATOM 806 C CA . TRP A 1 100 ? -0.675 11.805 3.523 1 96.88 100 TRP A CA 1
ATOM 807 C C . TRP A 1 100 ? -0.492 10.586 4.426 1 96.88 100 TRP A C 1
ATOM 809 O O . TRP A 1 100 ? -0.647 9.445 3.98 1 96.88 100 TRP A O 1
ATOM 819 N N . TYR A 1 101 ? -0.264 10.82 5.746 1 97.44 101 TYR A N 1
ATOM 820 C CA . TYR A 1 101 ? -0.036 9.758 6.719 1 97.44 101 TYR A CA 1
ATOM 821 C C . TYR A 1 101 ? -1.207 8.781 6.746 1 97.44 101 TYR A C 1
ATOM 823 O O . TYR A 1 101 ? -1.052 7.625 7.141 1 97.44 101 TYR A O 1
ATOM 831 N N . THR A 1 102 ? -2.412 9.234 6.309 1 98.69 102 THR A N 1
ATOM 832 C CA . THR A 1 102 ? -3.59 8.375 6.422 1 98.69 102 THR A CA 1
ATOM 833 C C . THR A 1 102 ? -4.211 8.125 5.055 1 98.69 102 THR A C 1
ATOM 835 O O . THR A 1 102 ? -5.285 7.523 4.953 1 98.69 102 THR A O 1
ATOM 838 N N . PHE A 1 103 ? -3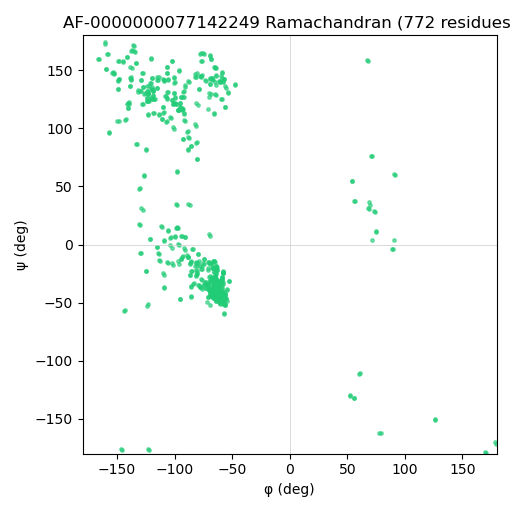.568 8.617 3.988 1 98.69 103 PHE A N 1
ATOM 839 C CA . PHE A 1 103 ? -4.184 8.562 2.668 1 98.69 103 PHE A CA 1
ATOM 840 C C . PHE A 1 103 ? -4.312 7.117 2.191 1 98.69 103 PHE A C 1
ATOM 842 O O . PHE A 1 103 ? -5.266 6.773 1.487 1 98.69 103 PHE A O 1
ATOM 849 N N . MET A 1 104 ? -3.387 6.258 2.646 1 98.62 104 MET A N 1
ATOM 850 C CA . MET A 1 104 ? -3.512 4.855 2.264 1 98.62 104 MET A CA 1
ATOM 851 C C . MET A 1 104 ? -4.688 4.199 2.98 1 98.62 104 MET A C 1
ATOM 853 O O . MET A 1 104 ? -5.352 3.322 2.422 1 98.62 104 MET A O 1
ATOM 857 N N . ALA A 1 105 ? -4.965 4.621 4.234 1 98.75 105 ALA A N 1
ATOM 858 C CA . ALA A 1 105 ? -6.16 4.121 4.914 1 98.75 105 ALA A CA 1
ATOM 859 C C . ALA A 1 105 ? -7.422 4.461 4.129 1 98.75 105 ALA A C 1
ATOM 861 O O . ALA A 1 105 ? -8.273 3.602 3.906 1 98.75 105 ALA A O 1
ATOM 862 N N . GLY A 1 106 ? -7.52 5.723 3.736 1 98.75 106 GLY A N 1
ATOM 863 C CA . GLY A 1 106 ? -8.672 6.141 2.959 1 98.75 106 GLY A CA 1
ATOM 864 C C . GLY A 1 106 ? -8.812 5.395 1.645 1 98.75 106 GLY A C 1
ATOM 865 O O . GLY A 1 106 ? -9.898 4.934 1.299 1 98.75 106 GLY A O 1
ATOM 866 N N . PHE A 1 107 ? -7.695 5.301 0.929 1 98.75 107 PHE A N 1
ATOM 867 C CA . PHE A 1 107 ? -7.676 4.633 -0.367 1 98.75 107 PHE A CA 1
ATOM 868 C C . PHE A 1 107 ? -8.086 3.17 -0.228 1 98.75 107 PHE A C 1
ATOM 870 O O . PHE A 1 107 ? -8.945 2.686 -0.972 1 98.75 107 PHE A O 1
ATOM 877 N N . LEU A 1 108 ? -7.449 2.43 0.713 1 98.56 108 LEU A N 1
ATOM 878 C CA . LEU A 1 108 ? -7.746 1.02 0.944 1 98.56 108 LEU A CA 1
ATOM 879 C C . LEU A 1 108 ? -9.188 0.832 1.393 1 98.56 108 LEU A C 1
ATOM 881 O O . LEU A 1 108 ? -9.859 -0.106 0.958 1 98.56 108 LEU A O 1
ATOM 885 N N . ALA A 1 109 ? -9.68 1.714 2.271 1 98.5 109 ALA A N 1
ATOM 886 C CA . ALA A 1 109 ? -11.055 1.635 2.74 1 98.5 109 ALA A CA 1
ATOM 887 C C . ALA A 1 109 ? -12.039 1.812 1.586 1 98.5 109 ALA A C 1
ATOM 889 O O . ALA A 1 109 ? -13.062 1.121 1.52 1 98.5 109 ALA A O 1
ATOM 890 N N . LYS A 1 110 ? -11.719 2.795 0.727 1 98.12 110 LYS A N 1
ATOM 891 C CA . LYS A 1 110 ? -12.57 3 -0.44 1 98.12 110 LYS A CA 1
ATOM 892 C C . LYS A 1 110 ? -12.688 1.722 -1.267 1 98.12 110 LYS A C 1
ATOM 894 O O . LYS A 1 110 ? -13.781 1.342 -1.684 1 98.12 110 LYS A O 1
ATOM 899 N N . LYS A 1 111 ? -11.594 1.03 -1.467 1 96.88 111 LYS A N 1
ATOM 900 C CA . LYS A 1 111 ? -11.57 -0.192 -2.264 1 96.88 111 LYS A CA 1
ATOM 901 C C . LYS A 1 111 ? -12.305 -1.327 -1.559 1 96.88 111 LYS A C 1
ATOM 903 O O . LYS A 1 111 ? -13.07 -2.061 -2.186 1 96.88 111 LYS A O 1
ATOM 908 N N . LEU A 1 112 ? -12.086 -1.499 -0.279 1 97.19 112 LEU A N 1
ATOM 909 C CA . LEU A 1 112 ? -12.578 -2.652 0.469 1 97.19 112 LEU A CA 1
ATOM 910 C C . LEU A 1 112 ? -14.055 -2.486 0.824 1 97.19 112 LEU A C 1
ATOM 912 O O . LEU A 1 112 ? -14.805 -3.463 0.829 1 97.19 112 LEU A O 1
ATOM 916 N N . TYR A 1 113 ? -14.477 -1.202 1.1 1 97.12 113 TYR A N 1
ATOM 917 C CA . TYR A 1 113 ? -15.805 -1.017 1.658 1 97.12 113 TYR A CA 1
ATOM 918 C C . TYR A 1 113 ? -16.703 -0.244 0.695 1 97.12 113 TYR A C 1
ATOM 920 O O . TYR A 1 113 ? -17.891 -0.041 0.964 1 97.12 113 TYR A O 1
ATOM 928 N N . ASP A 1 114 ? -16.156 0.155 -0.42 1 95.69 114 ASP A N 1
ATOM 929 C CA . ASP A 1 114 ? -16.922 0.828 -1.469 1 95.69 114 ASP A CA 1
ATOM 930 C C . ASP A 1 114 ? -17.656 2.047 -0.918 1 95.69 114 ASP A C 1
ATOM 932 O O . ASP A 1 114 ? -18.875 2.152 -1.051 1 95.69 114 ASP A O 1
ATOM 936 N N . LYS A 1 115 ? -16.875 2.941 -0.278 1 97.56 115 LYS A N 1
ATOM 937 C CA . LYS A 1 115 ? -17.375 4.195 0.284 1 97.56 115 LYS A CA 1
ATOM 938 C C . LYS A 1 115 ? -16.688 5.395 -0.361 1 97.56 115 LYS A C 1
ATOM 940 O O . LYS A 1 115 ? -15.523 5.32 -0.744 1 97.56 115 LYS A O 1
ATOM 945 N N . PRO A 1 116 ? -17.469 6.527 -0.575 1 98.56 116 PRO A N 1
ATOM 946 C CA . PRO A 1 116 ? -16.797 7.711 -1.13 1 98.56 116 PRO A CA 1
ATOM 947 C C . PRO A 1 116 ? -15.734 8.281 -0.2 1 98.56 116 PRO A C 1
ATOM 949 O O . PRO A 1 116 ? -15.891 8.25 1.022 1 98.56 116 PRO A O 1
ATOM 952 N N . LEU A 1 117 ? -14.672 8.812 -0.768 1 98.81 117 LEU A N 1
ATOM 953 C CA . LEU A 1 117 ? -13.484 9.258 -0.049 1 98.81 117 LEU A CA 1
ATOM 954 C C . LEU A 1 117 ? -13.273 10.758 -0.229 1 98.81 117 LEU A C 1
ATOM 956 O O . LEU A 1 117 ? -13.266 11.258 -1.355 1 98.81 117 LEU A O 1
ATOM 960 N N . VAL A 1 118 ? -13.172 11.461 0.866 1 98.88 118 VAL A N 1
ATOM 961 C CA . VAL A 1 118 ? -12.75 12.859 0.91 1 98.88 118 VAL A CA 1
ATOM 962 C C . VAL A 1 118 ? -11.352 12.961 1.531 1 98.88 118 VAL A C 1
ATOM 964 O O . VAL A 1 118 ? -11.031 12.219 2.467 1 98.88 118 VAL A O 1
ATOM 967 N N . VAL A 1 119 ? -10.531 13.852 1.004 1 98.81 119 VAL A N 1
ATOM 968 C CA . VAL A 1 119 ? -9.242 14.125 1.634 1 98.81 119 VAL A CA 1
ATOM 969 C C . VAL A 1 119 ? -9.086 15.625 1.862 1 98.81 119 VAL A C 1
ATOM 971 O O . VAL A 1 119 ? -9.5 16.438 1.027 1 98.81 119 VAL A O 1
ATOM 974 N N . THR A 1 120 ? -8.625 15.969 3.012 1 98.69 120 THR A N 1
ATOM 975 C CA . THR A 1 120 ? -8.203 17.344 3.266 1 98.69 120 THR A CA 1
ATOM 976 C C . THR A 1 120 ? -6.688 17.469 3.176 1 98.69 120 THR A C 1
ATOM 978 O O . THR A 1 120 ? -5.957 16.719 3.818 1 98.69 120 THR A O 1
ATOM 981 N N . ILE A 1 121 ? -6.266 18.438 2.422 1 97.94 121 ILE A N 1
ATOM 982 C CA . ILE A 1 121 ? -4.84 18.656 2.193 1 97.94 121 ILE A CA 1
ATOM 983 C C . ILE A 1 121 ? -4.32 19.734 3.146 1 97.94 121 ILE A C 1
ATOM 985 O O . ILE A 1 121 ? -4.738 20.891 3.076 1 97.94 121 ILE A O 1
ATOM 989 N N . HIS A 1 122 ? -3.404 19.266 4.031 1 97.06 122 HIS A N 1
ATOM 990 C CA . HIS A 1 122 ? -2.814 20.188 4.984 1 97.06 122 HIS A CA 1
ATOM 991 C C . HIS A 1 122 ? -1.41 20.609 4.555 1 97.06 122 HIS A C 1
ATOM 993 O O . HIS A 1 122 ? -0.858 21.578 5.074 1 97.06 122 HIS A O 1
ATOM 999 N N . SER A 1 123 ? -0.856 19.891 3.703 1 94.56 123 SER A N 1
ATOM 1000 C CA . SER A 1 123 ? 0.443 20.125 3.082 1 94.56 123 SER A CA 1
ATOM 1001 C C . SER A 1 123 ? 0.635 19.25 1.848 1 94.56 123 SER A C 1
ATOM 1003 O O . SER A 1 123 ? -0.109 18.297 1.642 1 94.56 123 SER A O 1
ATOM 1005 N N . LEU A 1 124 ? 1.549 19.672 1.004 1 96.62 124 LEU A N 1
ATOM 1006 C CA . LEU A 1 124 ? 1.864 18.891 -0.189 1 96.62 124 LEU A CA 1
ATOM 1007 C C . LEU A 1 124 ? 3.346 18.531 -0.228 1 96.62 124 LEU A C 1
ATOM 1009 O O . LEU A 1 124 ? 4.203 19.406 -0.128 1 96.62 124 LEU A O 1
ATOM 1013 N N . GLU A 1 125 ? 3.639 17.281 -0.436 1 95.5 125 GLU A N 1
ATOM 1014 C CA . GLU A 1 125 ? 5.012 16.781 -0.449 1 95.5 125 GLU A CA 1
ATOM 1015 C C . GLU A 1 125 ? 5.844 17.484 -1.518 1 95.5 125 GLU A C 1
ATOM 1017 O O . GLU A 1 125 ? 6.992 17.859 -1.27 1 95.5 125 GLU A O 1
ATOM 1022 N N . PRO A 1 126 ? 5.281 17.797 -2.707 1 94.94 126 PRO A N 1
ATOM 1023 C CA . PRO A 1 126 ? 6.105 18.422 -3.744 1 94.94 126 PRO A CA 1
ATOM 1024 C C . PRO A 1 126 ? 6.613 19.797 -3.34 1 94.94 126 PRO A C 1
ATOM 1026 O O . PRO A 1 126 ? 7.59 20.297 -3.914 1 94.94 126 PRO A O 1
ATOM 1029 N N . LEU A 1 127 ? 5.953 20.391 -2.354 1 93.88 127 LEU A N 1
ATOM 1030 C CA . LEU A 1 127 ? 6.324 21.75 -1.946 1 93.88 127 LEU A CA 1
ATOM 1031 C C . LEU A 1 127 ? 7.207 21.719 -0.704 1 93.88 127 LEU A C 1
ATOM 1033 O O . LEU A 1 127 ? 7.5 22.766 -0.118 1 93.88 127 LEU A O 1
ATOM 1037 N N . ARG A 1 128 ? 7.59 20.547 -0.313 1 91.62 128 ARG A N 1
ATOM 1038 C CA . ARG A 1 128 ? 8.469 20.359 0.838 1 91.62 128 ARG A CA 1
ATOM 1039 C C . ARG A 1 128 ? 9.68 19.516 0.476 1 91.62 128 ARG A C 1
ATOM 1041 O O . ARG A 1 128 ? 9.961 18.5 1.138 1 91.62 128 ARG A O 1
ATOM 1048 N N . PRO A 1 129 ? 10.453 19.922 -0.443 1 87.31 129 PRO A N 1
ATOM 1049 C CA . PRO A 1 129 ? 11.57 19.094 -0.927 1 87.31 129 PRO A CA 1
ATOM 1050 C C . PRO A 1 129 ? 12.609 18.828 0.153 1 87.31 129 PRO A C 1
ATOM 1052 O O . PRO A 1 129 ? 13.336 17.828 0.08 1 87.31 129 PRO A O 1
ATOM 1055 N N . TRP A 1 130 ? 12.68 19.672 1.225 1 86 130 TRP A N 1
ATOM 1056 C CA . TRP A 1 130 ? 13.648 19.469 2.297 1 86 130 TRP A CA 1
ATOM 1057 C C . TRP A 1 130 ? 13.359 18.188 3.062 1 86 130 TRP A C 1
ATOM 1059 O O . TRP A 1 130 ? 14.211 17.703 3.818 1 86 130 TRP A O 1
ATOM 1069 N N . LYS A 1 131 ? 12.148 17.656 2.822 1 89 131 LYS A N 1
ATOM 1070 C CA . LYS A 1 131 ? 11.805 16.391 3.482 1 89 131 LYS A CA 1
ATOM 1071 C C . LYS A 1 131 ? 12.68 15.25 2.98 1 89 131 LYS A C 1
ATOM 1073 O O . LYS A 1 131 ? 12.828 14.234 3.66 1 89 131 LYS A O 1
ATOM 1078 N N . GLU A 1 132 ? 13.227 15.406 1.775 1 88.5 132 GLU A N 1
ATOM 1079 C CA . GLU A 1 132 ? 14.148 14.391 1.268 1 88.5 132 GLU A CA 1
ATOM 1080 C C . GLU A 1 132 ? 15.352 14.227 2.189 1 88.5 132 GLU A C 1
ATOM 1082 O O . GLU A 1 132 ? 15.898 13.133 2.316 1 88.5 132 GLU A O 1
ATOM 1087 N N . GLU A 1 133 ? 15.734 15.305 2.861 1 82.56 133 GLU A N 1
ATOM 1088 C CA . GLU A 1 133 ? 16.828 15.242 3.834 1 82.56 133 GLU A CA 1
ATOM 1089 C C . GLU A 1 133 ? 16.453 14.375 5.031 1 82.56 133 GLU A C 1
ATOM 1091 O O . GLU A 1 133 ? 17.297 13.664 5.578 1 82.56 133 GLU A O 1
ATOM 1096 N N . GLN A 1 134 ? 15.211 14.375 5.328 1 83.38 134 GLN A N 1
ATOM 1097 C CA . GLN A 1 134 ? 14.703 13.672 6.496 1 83.38 134 GLN A CA 1
ATOM 1098 C C . GLN A 1 134 ? 14.414 12.211 6.18 1 83.38 134 GLN A C 1
ATOM 1100 O O . GLN A 1 134 ? 14.641 11.328 7.008 1 83.38 134 GLN A O 1
ATOM 1105 N N . LEU A 1 135 ? 13.938 11.922 4.941 1 90.31 135 LEU A N 1
ATOM 1106 C CA . LEU A 1 135 ? 13.344 10.617 4.645 1 90.31 135 LEU A CA 1
ATOM 1107 C C . LEU A 1 135 ? 14.203 9.852 3.643 1 90.31 135 LEU A C 1
ATOM 1109 O O . LEU A 1 135 ? 13.992 8.656 3.424 1 90.31 135 LEU A O 1
ATOM 1113 N N . GLY A 1 136 ? 15.234 10.492 3.076 1 91.62 136 GLY A N 1
ATOM 1114 C CA . GLY A 1 136 ? 15.906 9.844 1.959 1 91.62 136 GLY A CA 1
ATOM 1115 C C . GLY A 1 136 ? 14.953 9.406 0.865 1 91.62 136 GLY A C 1
ATOM 1116 O O . GLY A 1 136 ? 14.109 10.188 0.418 1 91.62 136 GLY A O 1
ATOM 1117 N N . ASN A 1 137 ? 15.039 8.203 0.441 1 93.31 137 ASN A N 1
ATOM 1118 C CA . ASN A 1 137 ? 14.156 7.66 -0.587 1 93.31 137 ASN A CA 1
ATOM 1119 C C . ASN A 1 137 ? 12.734 7.465 -0.062 1 93.31 137 ASN A C 1
ATOM 1121 O O . ASN A 1 137 ? 11.797 7.277 -0.842 1 93.31 137 ASN A O 1
ATOM 1125 N N . GLY A 1 138 ? 12.617 7.512 1.283 1 95.25 138 GLY A N 1
ATOM 1126 C CA . GLY A 1 138 ? 11.273 7.469 1.845 1 95.25 138 GLY A CA 1
ATOM 1127 C C . GLY A 1 138 ? 10.383 8.586 1.343 1 95.25 138 GLY A C 1
ATOM 1128 O O . GLY A 1 138 ? 9.156 8.461 1.343 1 95.25 138 GLY A O 1
ATOM 1129 N N . TYR A 1 139 ? 11.023 9.664 0.922 1 96.12 139 TYR A N 1
ATOM 1130 C CA . TYR A 1 139 ? 10.289 10.797 0.356 1 96.12 139 TYR A CA 1
ATOM 1131 C C . TYR A 1 139 ? 9.547 10.383 -0.907 1 96.12 139 TYR A C 1
ATOM 1133 O O . TYR A 1 139 ? 8.438 10.859 -1.168 1 96.12 139 TYR A O 1
ATOM 1141 N N . LYS A 1 140 ? 10.102 9.477 -1.697 1 95.81 140 LYS A N 1
ATOM 1142 C CA . LYS A 1 140 ? 9.43 8.961 -2.887 1 95.81 140 LYS A CA 1
ATOM 1143 C C . LYS A 1 140 ? 8.164 8.195 -2.516 1 95.81 140 LYS A C 1
ATOM 1145 O O . LYS A 1 140 ? 7.137 8.32 -3.186 1 95.81 140 LYS A O 1
ATOM 1150 N N . LEU A 1 141 ? 8.281 7.426 -1.437 1 96.5 141 LEU A N 1
ATOM 1151 C CA . LEU A 1 141 ? 7.141 6.629 -1.006 1 96.5 141 LEU A CA 1
ATOM 1152 C C . LEU A 1 141 ? 6.047 7.516 -0.428 1 96.5 141 LEU A C 1
ATOM 1154 O O . LEU A 1 141 ? 4.867 7.332 -0.732 1 96.5 141 LEU A O 1
ATOM 1158 N N . SER A 1 142 ? 6.422 8.492 0.437 1 97.06 142 SER A N 1
ATOM 1159 C CA . SER A 1 142 ? 5.418 9.406 0.981 1 97.06 142 SER A CA 1
ATOM 1160 C C . SER A 1 142 ? 4.723 10.188 -0.127 1 97.06 142 SER A C 1
ATOM 1162 O O . SER A 1 142 ? 3.508 10.391 -0.079 1 97.06 142 SER A O 1
ATOM 1164 N N . SER A 1 143 ? 5.488 10.633 -1.128 1 97.5 143 SER A N 1
ATOM 1165 C CA . SER A 1 143 ? 4.934 11.352 -2.273 1 97.5 143 SER A CA 1
ATOM 1166 C C . SER A 1 143 ? 3.957 10.477 -3.051 1 97.5 143 SER A C 1
ATOM 1168 O O . SER A 1 143 ? 2.906 10.945 -3.49 1 97.5 143 SER A O 1
ATOM 1170 N N . TRP A 1 144 ? 4.316 9.227 -3.215 1 97.62 144 TRP A N 1
ATOM 1171 C CA . TRP A 1 144 ? 3.432 8.289 -3.904 1 97.62 144 TRP A CA 1
ATOM 1172 C C . TRP A 1 144 ? 2.139 8.086 -3.121 1 97.62 144 TRP A C 1
ATOM 1174 O O . TRP A 1 144 ? 1.054 8.031 -3.703 1 97.62 144 TRP A O 1
ATOM 1184 N N . MET A 1 145 ? 2.242 7.848 -1.762 1 98.06 145 MET A N 1
ATOM 1185 C CA . MET A 1 145 ? 1.064 7.68 -0.917 1 98.06 145 MET A CA 1
ATOM 1186 C C . MET A 1 145 ? 0.139 8.883 -1.027 1 98.06 145 MET A C 1
ATOM 1188 O O . MET A 1 145 ? -1.079 8.734 -1.131 1 98.06 145 MET A O 1
ATOM 1192 N N . GLU A 1 146 ? 0.75 10.086 -1.017 1 98.44 146 GLU A N 1
ATOM 1193 C CA . GLU A 1 146 ? -0.016 11.32 -1.156 1 98.44 146 GLU A CA 1
ATOM 1194 C C . GLU A 1 146 ? -0.754 11.367 -2.492 1 98.44 146 GLU A C 1
ATOM 1196 O O . GLU A 1 146 ? -1.956 11.633 -2.533 1 98.44 146 GLU A O 1
ATOM 1201 N N . ARG A 1 147 ? -0.029 11.086 -3.572 1 98.06 147 ARG A N 1
ATOM 1202 C CA . ARG A 1 147 ? -0.616 11.102 -4.91 1 98.06 147 ARG A CA 1
ATOM 1203 C C . ARG A 1 147 ? -1.762 10.102 -5.016 1 98.06 147 ARG A C 1
ATOM 1205 O O . ARG A 1 147 ? -2.824 10.422 -5.555 1 98.06 147 ARG A O 1
ATOM 1212 N N . THR A 1 148 ? -1.557 8.898 -4.496 1 97.81 148 THR A N 1
ATOM 1213 C CA . THR A 1 148 ? -2.551 7.832 -4.555 1 97.81 148 THR A CA 1
ATOM 1214 C C . THR A 1 148 ? -3.844 8.258 -3.865 1 97.81 148 THR A C 1
ATOM 1216 O O . THR A 1 148 ? -4.934 8.094 -4.422 1 97.81 148 THR A O 1
ATOM 1219 N N . GLY A 1 149 ? -3.707 8.812 -2.627 1 98.12 149 GLY A N 1
ATOM 1220 C CA . GLY A 1 149 ? -4.879 9.266 -1.893 1 98.12 149 GLY A CA 1
ATOM 1221 C C . GLY A 1 149 ? -5.621 10.391 -2.584 1 98.12 149 GLY A C 1
ATOM 1222 O O . GLY A 1 149 ? -6.848 10.352 -2.711 1 98.12 149 GLY A O 1
ATOM 1223 N N . ILE A 1 150 ? -4.867 11.391 -3.084 1 98.56 150 ILE A N 1
ATOM 1224 C CA . ILE A 1 150 ? -5.461 12.578 -3.689 1 98.56 150 ILE A CA 1
ATOM 1225 C C . ILE A 1 150 ? -6.191 12.195 -4.973 1 98.56 150 ILE A C 1
ATOM 1227 O O . ILE A 1 150 ? -7.34 12.586 -5.184 1 98.56 150 ILE A O 1
ATOM 1231 N N . GLU A 1 151 ? -5.605 11.375 -5.762 1 97.81 151 GLU A N 1
ATOM 1232 C CA . GLU A 1 151 ? -6.176 11.039 -7.062 1 97.81 151 GLU A CA 1
ATOM 1233 C C . GLU A 1 151 ? -7.336 10.062 -6.918 1 97.81 151 GLU A C 1
ATOM 1235 O O . GLU A 1 151 ? -8.172 9.945 -7.816 1 97.81 151 GLU A O 1
ATOM 1240 N N . ALA A 1 152 ? -7.402 9.352 -5.816 1 97.44 152 ALA A N 1
ATOM 1241 C CA . ALA A 1 152 ? -8.5 8.414 -5.578 1 97.44 152 ALA A CA 1
ATOM 1242 C C . ALA A 1 152 ? -9.695 9.117 -4.953 1 97.44 152 ALA A C 1
ATOM 1244 O O . ALA A 1 152 ? -10.797 8.555 -4.898 1 97.44 152 ALA A O 1
ATOM 1245 N N . ALA A 1 153 ? -9.555 10.305 -4.449 1 98.5 153 ALA A N 1
ATOM 1246 C CA . ALA A 1 153 ? -10.586 11 -3.682 1 98.5 153 ALA A CA 1
ATOM 1247 C C . ALA A 1 153 ? -11.758 11.398 -4.574 1 98.5 153 ALA A C 1
ATOM 1249 O O . ALA A 1 153 ? -11.562 11.742 -5.742 1 98.5 153 ALA A O 1
ATOM 1250 N N . ASP A 1 154 ? -12.953 11.305 -4.035 1 98.31 154 ASP A N 1
ATOM 1251 C CA . ASP A 1 154 ? -14.148 11.797 -4.715 1 98.31 154 ASP A CA 1
ATOM 1252 C C . ASP A 1 154 ? -14.297 13.305 -4.547 1 98.31 154 ASP A C 1
ATOM 1254 O O . ASP A 1 154 ? -14.953 13.961 -5.355 1 98.31 154 ASP A O 1
ATOM 1258 N N . ARG A 1 155 ? -13.742 13.828 -3.533 1 98.75 155 ARG A N 1
ATOM 1259 C CA . ARG A 1 155 ? -13.617 15.266 -3.281 1 98.75 155 ARG A CA 1
ATOM 1260 C C . ARG A 1 155 ? -12.336 15.578 -2.518 1 98.75 155 ARG A C 1
ATOM 1262 O O . ARG A 1 155 ? -11.922 14.812 -1.645 1 98.75 155 ARG A O 1
ATOM 1269 N N . VAL A 1 156 ? -11.734 16.656 -2.865 1 98.81 156 VAL A N 1
ATOM 1270 C CA . VAL A 1 156 ? -10.523 17.141 -2.205 1 98.81 156 VAL A CA 1
ATOM 1271 C C . VAL A 1 156 ? -10.773 18.516 -1.588 1 98.81 156 VAL A C 1
ATOM 1273 O O . VAL A 1 156 ? -11.234 19.438 -2.27 1 98.81 156 VAL A O 1
ATOM 1276 N N . ILE A 1 157 ? -10.5 18.594 -0.331 1 98.81 157 ILE A N 1
ATOM 1277 C CA . ILE A 1 157 ? -10.641 19.875 0.352 1 98.81 157 ILE A CA 1
ATOM 1278 C C . ILE A 1 157 ? -9.289 20.578 0.393 1 98.81 157 ILE A C 1
ATOM 1280 O O . ILE A 1 157 ? -8.32 20.062 0.957 1 98.81 157 ILE A O 1
ATOM 1284 N N . ALA A 1 158 ? -9.219 21.719 -0.216 1 98.44 158 ALA A N 1
ATOM 1285 C CA . ALA A 1 158 ? -8.109 22.656 -0.033 1 98.44 158 ALA A CA 1
ATOM 1286 C C . ALA A 1 158 ? -8.414 23.641 1.094 1 98.44 158 ALA A C 1
ATOM 1288 O O . ALA A 1 158 ? -9.5 24.203 1.157 1 98.44 158 ALA A O 1
ATOM 1289 N N . VAL A 1 159 ? -7.438 23.875 1.9 1 97.81 159 VAL A N 1
ATOM 1290 C CA . VAL A 1 159 ? -7.699 24.719 3.062 1 97.81 159 VAL A CA 1
ATOM 1291 C C . VAL A 1 159 ? -7.57 26.188 2.672 1 97.81 159 VAL A C 1
ATOM 1293 O O . VAL A 1 159 ? -7.781 27.078 3.5 1 97.81 159 VAL A O 1
ATOM 1296 N N . SER A 1 160 ? -7.199 26.516 1.49 1 97.38 160 SER A N 1
ATOM 1297 C CA . SER A 1 160 ? -7.105 27.859 0.946 1 97.38 160 SER A CA 1
ATOM 1298 C C . SER A 1 160 ? -7.156 27.844 -0.579 1 97.38 160 SER A C 1
ATOM 1300 O O . SER A 1 160 ? -7.055 26.781 -1.198 1 97.38 160 SER A O 1
ATOM 1302 N N . GLN A 1 161 ? -7.41 29.031 -1.172 1 96.88 161 GLN A N 1
ATOM 1303 C CA . GLN A 1 161 ? -7.348 29.141 -2.625 1 96.88 161 GLN A CA 1
ATOM 1304 C C . GLN A 1 161 ? -5.945 28.828 -3.139 1 96.88 161 GLN A C 1
ATOM 1306 O O . GLN A 1 161 ? -5.785 28.188 -4.184 1 96.88 161 GLN A O 1
ATOM 1311 N N . GLY A 1 162 ? -4.961 29.297 -2.379 1 95.25 162 GLY A N 1
ATOM 1312 C CA . GLY A 1 162 ? -3.588 28.953 -2.725 1 95.25 162 GLY A CA 1
ATOM 1313 C C . GLY A 1 162 ? -3.33 27.453 -2.742 1 95.25 162 GLY A C 1
ATOM 1314 O O . GLY A 1 162 ? -2.66 26.953 -3.643 1 95.25 162 GLY A O 1
ATOM 1315 N N . SER A 1 163 ? -3.857 26.781 -1.798 1 96.5 163 SER A N 1
ATOM 1316 C CA . SER A 1 163 ? -3.715 25.328 -1.729 1 96.5 163 SER A CA 1
ATOM 1317 C C . SER A 1 163 ? -4.422 24.656 -2.896 1 96.5 163 SER A C 1
ATOM 1319 O O . SER A 1 163 ? -3.941 23.641 -3.416 1 96.5 163 SER A O 1
ATOM 1321 N N . LYS A 1 164 ? -5.586 25.172 -3.246 1 97.94 164 LYS A N 1
ATOM 1322 C CA . LYS A 1 164 ? -6.301 24.625 -4.395 1 97.94 164 LYS A CA 1
ATOM 1323 C C . LYS A 1 164 ? -5.457 24.703 -5.664 1 97.94 164 LYS A C 1
ATOM 1325 O O . LYS A 1 164 ? -5.352 23.734 -6.414 1 97.94 164 LYS A O 1
ATOM 1330 N N . GLU A 1 165 ? -4.852 25.828 -5.863 1 96.88 165 GLU A N 1
ATOM 1331 C CA . GLU A 1 165 ? -4.004 26.016 -7.035 1 96.88 165 GLU A CA 1
ATOM 1332 C C . GLU A 1 165 ? -2.838 25.031 -7.035 1 96.88 165 GLU A C 1
ATOM 1334 O O . GLU A 1 165 ? -2.502 24.469 -8.078 1 96.88 165 GLU A O 1
ATOM 1339 N N . ASP A 1 166 ? -2.264 24.891 -5.867 1 96.88 166 ASP A N 1
ATOM 1340 C CA . ASP A 1 166 ? -1.139 23.969 -5.738 1 96.88 166 ASP A CA 1
ATOM 1341 C C . ASP A 1 166 ? -1.565 22.531 -6.047 1 96.88 166 ASP A C 1
ATOM 1343 O O . ASP A 1 166 ? -0.848 21.797 -6.734 1 96.88 166 ASP A O 1
ATOM 1347 N N . ILE A 1 167 ? -2.707 22.125 -5.527 1 98.12 167 ILE A N 1
ATOM 1348 C CA . ILE A 1 167 ? -3.219 20.781 -5.746 1 98.12 167 ILE A CA 1
ATOM 1349 C C . ILE A 1 167 ? -3.41 20.531 -7.242 1 98.12 167 ILE A C 1
ATOM 1351 O O . ILE A 1 167 ? -2.967 19.516 -7.773 1 98.12 167 ILE A O 1
ATOM 1355 N N . LEU A 1 168 ? -4.008 21.5 -7.93 1 98.06 168 LEU A N 1
ATOM 1356 C CA . LEU A 1 168 ? -4.312 21.359 -9.352 1 98.06 168 LEU A CA 1
ATOM 1357 C C . LEU A 1 168 ? -3.031 21.375 -10.18 1 98.06 168 LEU A C 1
ATOM 1359 O O . LEU A 1 168 ? -2.969 20.75 -11.242 1 98.06 168 LEU A O 1
ATOM 1363 N N . LYS A 1 169 ? -2.016 22.047 -9.656 1 97.38 169 LYS A N 1
ATOM 1364 C CA . LYS A 1 169 ? -0.734 22.125 -10.352 1 97.38 169 LYS A CA 1
ATOM 1365 C C . LYS A 1 169 ? 0.017 20.797 -10.289 1 97.38 169 LYS A C 1
ATOM 1367 O O . LYS A 1 169 ? 0.662 20.406 -11.258 1 97.38 169 LYS A O 1
ATOM 1372 N N . TYR A 1 170 ? -0.095 20.125 -9.156 1 97.25 170 TYR A N 1
ATOM 1373 C CA . TYR A 1 170 ? 0.828 19.031 -8.922 1 97.25 170 TYR A CA 1
ATOM 1374 C C . TYR A 1 170 ? 0.122 17.688 -9.078 1 97.25 170 TYR A C 1
ATOM 1376 O O . TYR A 1 170 ? 0.773 16.641 -9.188 1 97.25 170 TYR A O 1
ATOM 1384 N N . TYR A 1 171 ? -1.159 17.641 -9.086 1 97.25 171 TYR A N 1
ATOM 1385 C CA . TYR A 1 171 ? -1.882 16.375 -9.148 1 97.25 171 TYR A CA 1
ATOM 1386 C C . TYR A 1 171 ? -2.914 16.391 -10.266 1 97.25 171 TYR A C 1
ATOM 1388 O O . TYR A 1 171 ? -3.467 17.438 -10.594 1 97.25 171 TYR A O 1
ATOM 1396 N N . ASN A 1 172 ? -3.131 15.195 -10.852 1 94.06 172 ASN A N 1
ATOM 1397 C CA . ASN A 1 172 ? -4.062 15.039 -11.969 1 94.06 172 ASN A CA 1
ATOM 1398 C C . ASN A 1 172 ? -5.48 14.758 -11.484 1 94.06 172 ASN A C 1
ATOM 1400 O O . ASN A 1 172 ? -5.941 13.617 -11.539 1 94.06 172 ASN A O 1
ATOM 1404 N N . ILE A 1 173 ? -6.203 15.781 -11.109 1 96.38 173 ILE A N 1
ATOM 1405 C CA . ILE A 1 173 ? -7.586 15.656 -10.664 1 96.38 173 ILE A CA 1
ATOM 1406 C C . ILE A 1 173 ? -8.43 16.781 -11.266 1 96.38 173 ILE A C 1
ATOM 1408 O O . ILE A 1 173 ? -7.945 17.891 -11.445 1 96.38 173 ILE A O 1
ATOM 1412 N N . PRO A 1 174 ? -9.664 16.5 -11.602 1 97.12 174 PRO A N 1
ATOM 1413 C CA . PRO A 1 174 ? -10.547 17.547 -12.125 1 97.12 174 PRO A CA 1
ATOM 1414 C C . PRO A 1 174 ? -10.766 18.672 -11.125 1 97.12 174 PRO A C 1
ATOM 1416 O O . PRO A 1 174 ? -10.914 18.422 -9.93 1 97.12 174 PRO A O 1
ATOM 1419 N N . GLU A 1 175 ? -10.797 19.812 -11.617 1 97.75 175 GLU A N 1
ATOM 1420 C CA . GLU A 1 175 ? -10.969 21 -10.781 1 97.75 175 GLU A CA 1
ATOM 1421 C C . GLU A 1 175 ? -12.266 20.922 -9.984 1 97.75 175 GLU A C 1
ATOM 1423 O O . GLU A 1 175 ? -12.32 21.391 -8.844 1 97.75 175 GLU A O 1
ATOM 1428 N N . GLU A 1 176 ? -13.273 20.344 -10.516 1 97 176 GLU A N 1
ATOM 1429 C CA . GLU A 1 176 ? -14.586 20.297 -9.883 1 97 176 GLU A CA 1
ATOM 1430 C C . GLU A 1 176 ? -14.562 19.438 -8.617 1 97 176 GLU A C 1
ATOM 1432 O O . GLU A 1 176 ? -15.477 19.516 -7.797 1 97 176 GLU A O 1
ATOM 1437 N N . LYS A 1 177 ? -13.523 18.625 -8.453 1 97.69 177 LYS A N 1
ATOM 1438 C CA . LYS A 1 177 ? -13.406 17.781 -7.27 1 97.69 177 LYS A CA 1
ATOM 1439 C C . LYS A 1 177 ? -12.703 18.5 -6.133 1 97.69 177 LYS A C 1
ATOM 1441 O O . LYS A 1 177 ? -12.688 18.031 -4.996 1 97.69 177 LYS A O 1
ATOM 1446 N N . VAL A 1 178 ? -12.117 19.672 -6.43 1 98.56 178 VAL A N 1
ATOM 1447 C CA . VAL A 1 178 ? -11.375 20.406 -5.406 1 98.56 178 VAL A CA 1
ATOM 1448 C C . VAL A 1 178 ? -12.219 21.547 -4.859 1 98.56 178 VAL A C 1
ATOM 1450 O O . VAL A 1 178 ? -12.68 22.406 -5.617 1 98.56 178 VAL A O 1
ATOM 1453 N N . GLU A 1 179 ? -12.43 21.5 -3.623 1 97.94 179 GLU A N 1
ATOM 1454 C CA . GLU A 1 179 ? -13.234 22.5 -2.947 1 97.94 179 GLU A CA 1
ATOM 1455 C C . GLU A 1 179 ? -12.438 23.203 -1.854 1 97.94 179 GLU A C 1
ATOM 1457 O O . GLU A 1 179 ? -11.672 22.578 -1.129 1 97.94 179 GLU A O 1
ATOM 1462 N N . VAL A 1 180 ? -12.633 24.531 -1.77 1 98.12 180 VAL A N 1
ATOM 1463 C CA . VAL A 1 180 ? -11.938 25.281 -0.728 1 98.12 180 VAL A CA 1
ATOM 1464 C C . VAL A 1 180 ? -12.812 25.359 0.521 1 98.12 180 VAL A C 1
ATOM 1466 O O . VAL A 1 180 ? -13.914 25.922 0.482 1 98.12 180 VAL A O 1
ATOM 1469 N N . ILE A 1 181 ? -12.43 24.734 1.561 1 98 181 ILE A N 1
ATOM 1470 C CA . ILE A 1 181 ? -13.008 24.875 2.893 1 98 181 ILE A CA 1
ATOM 1471 C C . ILE A 1 181 ? -11.922 25.281 3.889 1 98 181 ILE A C 1
ATOM 1473 O O . ILE A 1 181 ? -11.016 24.5 4.191 1 98 181 ILE A O 1
ATOM 1477 N N . TYR A 1 182 ? -11.992 26.469 4.391 1 96.5 182 TYR A N 1
ATOM 1478 C CA . TYR A 1 182 ? -10.961 27.062 5.238 1 96.5 182 TYR A CA 1
ATOM 1479 C C . TYR A 1 182 ? -10.914 26.375 6.598 1 96.5 182 TYR A C 1
ATOM 1481 O O . TYR A 1 182 ? -11.789 25.578 6.922 1 96.5 182 TYR A O 1
ATOM 1489 N N . ASN A 1 183 ? -9.812 26.562 7.32 1 95.94 183 ASN A N 1
ATOM 1490 C CA . ASN A 1 183 ? -9.766 26.234 8.742 1 95.94 183 ASN A CA 1
ATOM 1491 C C . ASN A 1 183 ? -10.523 27.266 9.578 1 95.94 183 ASN A C 1
ATOM 1493 O O . ASN A 1 183 ? -10.906 28.312 9.078 1 95.94 183 ASN A O 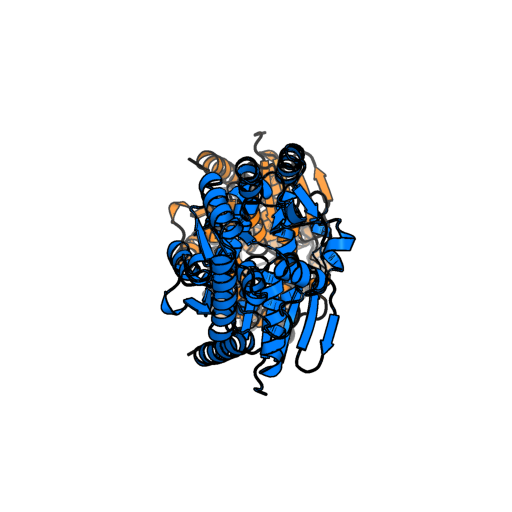1
ATOM 1497 N N . GLY A 1 184 ? -10.805 26.906 10.773 1 95.19 184 GLY A N 1
ATOM 1498 C CA . GLY A 1 184 ? -11.539 27.812 11.648 1 95.19 184 GLY A CA 1
ATOM 1499 C C . GLY A 1 184 ? -10.805 28.125 12.93 1 95.19 184 GLY A C 1
ATOM 1500 O O . GLY A 1 184 ? -9.617 27.812 13.07 1 95.19 184 GLY A O 1
ATOM 1501 N N . ILE A 1 185 ? -11.477 28.859 13.742 1 95.94 185 ILE A N 1
ATOM 1502 C CA . ILE A 1 185 ? -11.008 29.234 15.07 1 95.94 185 ILE A CA 1
ATOM 1503 C C . ILE A 1 185 ? -12.156 29.156 16.062 1 95.94 185 ILE A C 1
ATOM 1505 O O . ILE A 1 185 ? -13.305 29.438 15.719 1 95.94 185 ILE A O 1
ATOM 1509 N N . ASP A 1 186 ? -11.875 28.609 17.203 1 94.88 186 ASP A N 1
ATOM 1510 C CA . ASP A 1 186 ? -12.859 28.625 18.281 1 94.88 186 ASP A CA 1
ATOM 1511 C C . ASP A 1 186 ? -12.836 29.953 19.031 1 94.88 186 ASP A C 1
ATOM 1513 O O . ASP A 1 186 ? -12.062 30.125 19.984 1 94.88 186 ASP A O 1
ATOM 1517 N N . LEU A 1 187 ? -13.789 30.75 18.766 1 93.12 187 LEU A N 1
ATOM 1518 C CA . LEU A 1 187 ? -13.789 32.125 19.281 1 93.12 187 LEU A CA 1
ATOM 1519 C C . LEU A 1 187 ? -14.195 32.156 20.75 1 93.12 187 LEU A C 1
ATOM 1521 O O . LEU A 1 187 ? -13.953 33.125 21.438 1 93.12 187 LEU A O 1
ATOM 1525 N N . ASN A 1 188 ? -14.836 31.078 21.219 1 93.31 188 ASN A N 1
ATOM 1526 C CA . ASN A 1 188 ? -15.148 30.984 22.641 1 93.31 188 ASN A CA 1
ATOM 1527 C C . ASN A 1 188 ? -13.914 30.625 23.469 1 93.31 188 ASN A C 1
ATOM 1529 O O . ASN A 1 188 ? -13.781 31.078 24.609 1 93.31 188 ASN A O 1
ATOM 1533 N N . GLN A 1 189 ? -13.078 29.906 22.859 1 94.81 189 GLN A N 1
ATOM 1534 C CA . GLN A 1 189 ? -11.867 29.484 23.562 1 94.81 189 GLN A CA 1
ATOM 1535 C C . GLN A 1 189 ? -10.773 30.531 23.453 1 94.81 189 GLN A C 1
ATOM 1537 O O . GLN A 1 189 ? -10.109 30.844 24.453 1 94.81 189 GLN A O 1
ATOM 1542 N N . TYR A 1 190 ? -10.578 31.078 22.234 1 96.25 190 TYR A N 1
ATOM 1543 C CA . TYR A 1 190 ? -9.555 32.094 22.016 1 96.25 190 TYR A CA 1
ATOM 1544 C C . TYR A 1 190 ? -10.102 33.469 22.266 1 96.25 190 TYR A C 1
ATOM 1546 O O . TYR A 1 190 ? -10.641 34.125 21.359 1 96.25 190 TYR A O 1
ATOM 1554 N N . GLN A 1 191 ? -9.945 33.906 23.453 1 95.94 191 GLN A N 1
ATOM 1555 C CA . GLN A 1 191 ? -10.344 35.219 23.906 1 95.94 191 GLN A CA 1
ATOM 1556 C C . GLN A 1 191 ? -9.164 35.969 24.5 1 95.94 191 GLN A C 1
ATOM 1558 O O . GLN A 1 191 ? -8.367 35.406 25.25 1 95.94 191 GLN A O 1
ATOM 1563 N N . LYS A 1 192 ? -9.125 37.25 24.094 1 97.5 192 LYS A N 1
ATOM 1564 C CA . LYS A 1 192 ? -8.078 38.062 24.672 1 97.5 192 LYS A CA 1
ATOM 1565 C C . LYS A 1 192 ? -8.141 38.062 26.188 1 97.5 192 LYS A C 1
ATOM 1567 O O . LYS A 1 192 ? -9.227 38.125 26.766 1 97.5 192 LYS A O 1
ATOM 1572 N N . THR A 1 193 ? -6.992 37.938 26.797 1 97.56 193 THR A N 1
ATOM 1573 C CA . THR A 1 193 ? -6.898 37.938 28.25 1 97.56 193 THR A CA 1
ATOM 1574 C C . THR A 1 193 ? -5.695 38.75 28.719 1 97.56 193 THR A C 1
ATOM 1576 O O . THR A 1 193 ? -4.727 38.906 27.984 1 97.56 193 THR A O 1
ATOM 1579 N N . ASP A 1 194 ? -5.809 39.281 29.938 1 95.5 194 ASP A N 1
ATOM 1580 C CA . ASP A 1 194 ? -4.703 40.031 30.516 1 95.5 194 ASP A CA 1
ATOM 1581 C C . ASP A 1 194 ? -4.004 39.219 31.609 1 95.5 194 ASP A C 1
ATOM 1583 O O . ASP A 1 194 ? -3.193 39.781 32.375 1 95.5 194 ASP A O 1
ATOM 1587 N N . ARG A 1 195 ? -4.391 37.938 31.594 1 95.31 195 ARG A N 1
ATOM 1588 C CA . ARG A 1 195 ? -3.721 37.062 32.562 1 95.31 195 ARG A CA 1
ATOM 1589 C C . ARG A 1 195 ? -2.213 37.062 32.344 1 95.31 195 ARG A C 1
ATOM 1591 O O . ARG A 1 195 ? -1.745 37.312 31.219 1 95.31 195 ARG A O 1
ATOM 1598 N N . ASN A 1 196 ? -1.435 36.906 33.375 1 95.44 196 ASN A N 1
ATOM 1599 C CA . ASN A 1 196 ? 0.019 36.938 33.25 1 95.44 196 ASN A CA 1
ATOM 1600 C C . ASN A 1 196 ? 0.665 35.719 33.906 1 95.44 196 ASN A C 1
ATOM 1602 O O . ASN A 1 196 ? 1.792 35.781 34.375 1 95.44 196 ASN A O 1
ATOM 1606 N N . ILE A 1 197 ? 0.013 34.656 33.906 1 97.06 197 ILE A N 1
ATOM 1607 C CA . ILE A 1 197 ? 0.487 33.406 34.531 1 97.06 197 ILE A CA 1
ATOM 1608 C C . ILE A 1 197 ? 1.621 32.812 33.688 1 97.06 197 ILE A C 1
ATOM 1610 O O . ILE A 1 197 ? 2.682 32.5 34.219 1 97.06 197 ILE A O 1
ATOM 1614 N N . ALA A 1 198 ? 1.435 32.688 32.406 1 97.31 198 ALA A N 1
ATOM 1615 C CA . ALA A 1 198 ? 2.441 32.125 31.5 1 97.31 198 ALA A CA 1
ATOM 1616 C C . ALA A 1 198 ? 3.674 33.031 31.438 1 97.31 198 ALA A C 1
ATOM 1618 O O . ALA A 1 198 ? 4.805 32.531 31.438 1 97.31 198 ALA A O 1
ATOM 1619 N N . ARG A 1 199 ? 3.471 34.344 31.312 1 97.56 199 ARG A N 1
ATOM 1620 C CA . ARG A 1 199 ? 4.586 35.281 31.266 1 97.56 199 ARG A CA 1
ATOM 1621 C C . ARG A 1 199 ? 5.465 35.156 32.5 1 97.56 199 ARG A C 1
ATOM 1623 O O . ARG A 1 199 ? 6.691 35.156 32.406 1 97.56 199 ARG A O 1
ATOM 1630 N N . LYS A 1 200 ? 4.828 35.031 33.688 1 97.5 200 LYS A N 1
ATOM 1631 C CA . LYS A 1 200 ? 5.582 34.844 34.938 1 97.5 200 LYS A CA 1
ATOM 1632 C C . LYS A 1 200 ? 6.32 33.5 34.938 1 97.5 200 LYS A C 1
ATOM 1634 O O . LYS A 1 200 ? 7.492 33.438 35.281 1 97.5 200 LYS A O 1
ATOM 1639 N N . LYS A 1 201 ? 5.621 32.531 34.5 1 97.56 201 LYS A N 1
ATOM 1640 C CA . LYS A 1 201 ? 6.16 31.188 34.469 1 97.56 201 LYS A CA 1
ATOM 1641 C C . LYS A 1 201 ? 7.406 31.109 33.594 1 97.56 201 LYS A C 1
ATOM 1643 O O . LYS A 1 201 ? 8.367 30.422 33.938 1 97.56 201 LYS A O 1
ATOM 1648 N N . TYR A 1 202 ? 7.422 31.812 32.469 1 97.38 202 TYR A N 1
ATOM 1649 C CA . TYR A 1 202 ? 8.5 31.688 31.5 1 97.38 202 TYR A CA 1
ATOM 1650 C C . TYR A 1 202 ? 9.453 32.875 31.578 1 97.38 202 TYR A C 1
ATOM 1652 O O . TYR A 1 202 ? 10.359 33 30.75 1 97.38 202 TYR A O 1
ATOM 1660 N N . GLY A 1 203 ? 9.281 33.75 32.531 1 96.75 203 GLY A N 1
ATOM 1661 C CA . GLY A 1 203 ? 10.18 34.875 32.75 1 96.75 203 GLY A CA 1
ATOM 1662 C C . GLY A 1 203 ? 10.125 35.938 31.672 1 96.75 203 GLY A C 1
ATOM 1663 O O . GLY A 1 203 ? 11.156 36.469 31.281 1 96.75 203 GLY A O 1
ATOM 1664 N N . ILE A 1 204 ? 8.938 36.125 31.125 1 97.5 204 ILE A N 1
ATOM 1665 C CA . ILE A 1 204 ? 8.773 37.125 30.078 1 97.5 204 ILE A CA 1
ATOM 1666 C C . ILE A 1 204 ? 8.398 38.469 30.688 1 97.5 204 ILE A C 1
ATOM 1668 O O . ILE A 1 204 ? 7.238 38.688 31.047 1 97.5 204 ILE A O 1
ATOM 1672 N N . GLU A 1 205 ? 9.375 39.375 30.688 1 95.12 205 GLU A N 1
ATOM 1673 C CA . GLU A 1 205 ? 9.141 40.719 31.203 1 95.12 205 GLU A CA 1
ATOM 1674 C C . GLU A 1 205 ? 9.109 41.75 30.094 1 95.12 205 GLU A C 1
ATOM 1676 O O . GLU A 1 205 ? 9.867 41.625 29.125 1 95.12 205 GLU A O 1
ATOM 1681 N N . GLY A 1 206 ? 8.242 42.656 30.219 1 94.69 206 GLY A N 1
ATOM 1682 C CA . GLY A 1 206 ? 8.195 43.75 29.25 1 94.69 206 GLY A CA 1
ATOM 1683 C C . GLY A 1 206 ? 7.504 43.344 27.953 1 94.69 206 GLY A C 1
ATOM 1684 O O . GLY A 1 206 ? 6.699 42.438 27.938 1 94.69 206 GLY A O 1
ATOM 1685 N N . LYS A 1 207 ? 7.73 44.125 26.922 1 97 207 LYS A N 1
ATOM 1686 C CA . LYS A 1 207 ? 7.121 43.906 25.625 1 97 207 LYS A CA 1
ATOM 1687 C C . LYS A 1 207 ? 7.816 42.75 24.875 1 97 207 LYS A C 1
ATOM 1689 O O . LYS A 1 207 ? 9.023 42.562 25.031 1 97 207 LYS A O 1
ATOM 1694 N N . TYR A 1 208 ? 7.051 42.031 24.156 1 98.31 208 TYR A N 1
ATOM 1695 C CA . TYR A 1 208 ? 7.676 40.938 23.422 1 98.31 208 TYR A CA 1
ATOM 1696 C C . TYR A 1 208 ? 6.945 40.656 22.109 1 98.31 208 TYR A C 1
ATOM 1698 O O . TYR A 1 208 ? 5.793 41.062 21.938 1 98.31 208 TYR A O 1
ATOM 1706 N N . ILE A 1 209 ? 7.703 40.031 21.219 1 98.44 209 ILE A N 1
ATOM 1707 C CA . ILE A 1 209 ? 7.211 39.438 19.984 1 98.44 209 ILE A CA 1
ATOM 1708 C C . ILE A 1 209 ? 7.07 37.938 20.172 1 98.44 209 ILE A C 1
ATOM 1710 O O . ILE A 1 209 ? 7.863 37.312 20.891 1 98.44 209 ILE A O 1
ATOM 1714 N N . LEU A 1 210 ? 6.035 37.375 19.547 1 98.81 210 LEU A N 1
ATOM 1715 C CA . LEU A 1 210 ? 5.754 35.969 19.797 1 98.81 210 LEU A CA 1
ATOM 1716 C C . LEU A 1 210 ? 5.848 35.188 18.5 1 98.81 210 LEU A C 1
ATOM 1718 O O . LEU A 1 210 ? 5.371 35.625 17.453 1 98.81 210 LEU A O 1
ATOM 1722 N N . PHE A 1 211 ? 6.512 34.094 18.562 1 98.5 211 PHE A N 1
ATOM 1723 C CA . PHE A 1 211 ? 6.5 33.031 17.562 1 98.5 211 PHE A CA 1
ATOM 1724 C C . PHE A 1 211 ? 5.98 31.719 18.141 1 98.5 211 PHE A C 1
ATOM 1726 O O . PHE A 1 211 ? 6.363 31.328 19.25 1 98.5 211 PHE A O 1
ATOM 1733 N N . VAL A 1 212 ? 5.062 31.078 17.422 1 96.69 212 VAL A N 1
ATOM 1734 C CA . VAL A 1 212 ? 4.539 29.781 17.812 1 96.69 212 VAL A CA 1
ATOM 1735 C C . VAL A 1 212 ? 4.637 28.797 16.656 1 96.69 212 VAL A C 1
ATOM 1737 O O . VAL A 1 212 ? 4.098 29.062 15.57 1 96.69 212 VAL A O 1
ATOM 1740 N N . GLY A 1 213 ? 5.332 27.688 16.812 1 93.44 213 GLY A N 1
ATOM 1741 C CA . GLY A 1 213 ? 5.402 26.672 15.781 1 93.44 213 GLY A CA 1
ATOM 1742 C C . GLY A 1 213 ? 6.441 25.609 16.062 1 93.44 213 GLY A C 1
ATOM 1743 O O . GLY A 1 213 ? 7.094 25.625 17.109 1 93.44 213 GLY A O 1
ATOM 1744 N N . ARG A 1 214 ? 6.594 24.656 15.148 1 92.06 214 ARG A N 1
ATOM 1745 C CA . ARG A 1 214 ? 7.621 23.625 15.227 1 92.06 214 ARG A CA 1
ATOM 1746 C C . ARG A 1 214 ? 8.984 24.172 14.82 1 92.06 214 ARG A C 1
ATOM 1748 O O . ARG A 1 214 ? 9.062 25.234 14.195 1 92.06 214 ARG A O 1
ATOM 1755 N N . ILE A 1 215 ? 10.008 23.453 15.305 1 93.44 215 ILE A N 1
ATOM 1756 C CA . ILE A 1 215 ? 11.359 23.781 14.867 1 93.44 215 ILE A CA 1
ATOM 1757 C C . ILE A 1 215 ? 11.625 23.156 13.5 1 93.44 215 ILE A C 1
ATOM 1759 O O . ILE A 1 215 ? 12.141 22.031 13.414 1 93.44 215 ILE A O 1
ATOM 1763 N N . SER A 1 216 ? 11.273 23.891 12.516 1 91.75 216 SER A N 1
ATOM 1764 C CA . SER A 1 216 ? 11.383 23.359 11.164 1 91.75 216 SER A CA 1
ATOM 1765 C C . SER A 1 216 ? 11.766 24.453 10.172 1 91.75 216 SER A C 1
ATOM 1767 O O . SER A 1 216 ? 11.555 25.641 10.43 1 91.75 216 SER A O 1
ATOM 1769 N N . ARG A 1 217 ? 12.328 24.016 9.078 1 89.19 217 ARG A N 1
ATOM 1770 C CA . ARG A 1 217 ? 12.594 24.938 7.984 1 89.19 217 ARG A CA 1
ATOM 1771 C C . ARG A 1 217 ? 11.305 25.562 7.465 1 89.19 217 ARG A C 1
ATOM 1773 O O . ARG A 1 217 ? 11.281 26.734 7.09 1 89.19 217 ARG A O 1
ATOM 1780 N N . GLN A 1 218 ? 10.32 24.828 7.52 1 92.12 218 GLN A N 1
ATOM 1781 C CA . GLN A 1 218 ? 9.008 25.219 7.008 1 92.12 218 GLN A CA 1
ATOM 1782 C C . GLN A 1 218 ? 8.469 26.438 7.742 1 92.12 218 GLN A C 1
ATOM 1784 O O . GLN A 1 218 ? 7.906 27.344 7.125 1 92.12 218 GLN A O 1
ATOM 1789 N N . LYS A 1 219 ? 8.734 26.531 8.984 1 95.12 219 LYS A N 1
ATOM 1790 C CA . LYS A 1 219 ? 8.086 27.547 9.812 1 95.12 219 LYS A CA 1
ATOM 1791 C C . LYS A 1 219 ? 8.938 28.812 9.891 1 95.12 219 LYS A C 1
ATOM 1793 O O . LYS A 1 219 ? 8.492 29.828 10.414 1 95.12 219 LYS A O 1
ATOM 1798 N N . GLY A 1 220 ? 10.133 28.797 9.445 1 95.44 220 GLY A N 1
ATOM 1799 C CA . GLY A 1 220 ? 10.961 29.984 9.273 1 95.44 220 GLY A CA 1
ATOM 1800 C C . GLY A 1 220 ? 11.477 30.547 10.578 1 95.44 220 GLY A C 1
ATOM 1801 O O . GLY A 1 220 ? 11.711 31.766 10.695 1 95.44 220 GLY A O 1
ATOM 1802 N N . ILE A 1 221 ? 11.617 29.656 11.547 1 96.5 221 ILE A N 1
ATOM 1803 C CA . ILE A 1 221 ? 12.062 30.109 12.859 1 96.5 221 ILE A CA 1
ATOM 1804 C C . ILE A 1 221 ? 13.43 30.766 12.734 1 96.5 221 ILE A C 1
ATOM 1806 O O . ILE A 1 221 ? 13.695 31.781 13.383 1 96.5 221 ILE A O 1
ATOM 1810 N N . THR A 1 222 ? 14.305 30.328 11.852 1 96.38 222 THR A N 1
ATOM 1811 C CA . THR A 1 222 ? 15.641 30.891 11.68 1 96.38 222 THR A CA 1
ATOM 1812 C C . THR A 1 222 ? 15.57 32.281 11.078 1 96.38 222 THR A C 1
ATOM 1814 O O . THR A 1 222 ? 16.391 33.156 11.391 1 96.38 222 THR A O 1
ATOM 1817 N N . HIS A 1 223 ? 14.602 32.531 10.273 1 96.94 223 HIS A N 1
ATOM 1818 C CA . HIS A 1 223 ? 14.438 33.844 9.664 1 96.94 223 HIS A CA 1
ATOM 1819 C C . HIS A 1 223 ? 14.016 34.875 10.703 1 96.94 223 HIS A C 1
ATOM 1821 O O . HIS A 1 223 ? 14.398 36.062 10.609 1 96.94 223 HIS A O 1
ATOM 1827 N N . LEU A 1 224 ? 13.188 34.469 11.633 1 98.12 224 LEU A N 1
ATOM 1828 C CA . LEU A 1 224 ? 12.836 35.375 12.719 1 98.12 224 LEU A CA 1
ATOM 1829 C C . LEU A 1 224 ? 14.055 35.688 13.578 1 98.12 224 LEU A C 1
ATOM 1831 O O . LEU A 1 224 ? 14.281 36.844 13.953 1 98.12 224 LEU A O 1
ATOM 1835 N N . ILE A 1 225 ? 14.844 34.625 13.852 1 98.25 225 ILE A N 1
ATOM 1836 C CA . ILE A 1 225 ? 16.047 34.844 14.648 1 98.25 225 ILE A CA 1
ATOM 1837 C C . ILE A 1 225 ? 17 35.781 13.914 1 98.25 225 ILE A C 1
ATOM 1839 O O . ILE A 1 225 ? 17.578 36.688 14.523 1 98.25 225 ILE A O 1
ATOM 1843 N N . ASP A 1 226 ? 17.109 35.594 12.648 1 98 226 ASP A N 1
ATOM 1844 C CA . ASP A 1 226 ? 17.969 36.469 11.836 1 98 226 ASP A CA 1
ATOM 1845 C C . ASP A 1 226 ? 17.453 37.906 11.852 1 98 226 ASP A C 1
ATOM 1847 O O . ASP A 1 226 ? 18.219 38.844 11.617 1 98 226 ASP A O 1
ATOM 1851 N N . ALA A 1 227 ? 16.219 38.094 12.07 1 98.44 227 ALA A N 1
ATOM 1852 C CA . ALA A 1 227 ? 15.617 39.438 12.07 1 98.44 227 ALA A CA 1
ATOM 1853 C C . ALA A 1 227 ? 15.906 40.156 13.375 1 98.44 227 ALA A C 1
ATOM 1855 O O . ALA A 1 227 ? 15.742 41.375 13.461 1 98.44 227 ALA A O 1
ATOM 1856 N N . VAL A 1 228 ? 16.359 39.5 14.445 1 98.31 228 VAL A N 1
ATOM 1857 C CA . VAL A 1 228 ? 16.469 40.031 15.797 1 98.31 228 VAL A CA 1
ATOM 1858 C C . VAL A 1 228 ? 17.469 41.188 15.82 1 98.31 228 VAL A C 1
ATOM 1860 O O . VAL A 1 228 ? 17.297 42.156 16.547 1 98.31 228 VAL A O 1
ATOM 1863 N N . LYS A 1 229 ? 18.484 41.031 14.992 1 97.19 229 LYS A N 1
ATOM 1864 C CA . LYS A 1 229 ? 19.531 42.062 14.977 1 97.19 229 LYS A CA 1
ATOM 1865 C C . LYS A 1 229 ? 18.984 43.406 14.523 1 97.19 229 LYS A C 1
ATOM 1867 O O . LYS A 1 229 ? 19.594 44.438 14.781 1 97.19 229 LYS A O 1
ATOM 1872 N N . TYR A 1 230 ? 17.844 43.406 13.859 1 98 230 TYR A N 1
ATOM 1873 C CA . TYR A 1 230 ? 17.234 44.625 13.359 1 98 230 TYR A CA 1
ATOM 1874 C C . TYR A 1 230 ? 16.172 45.156 14.32 1 98 230 TYR A C 1
ATOM 1876 O O . TYR A 1 230 ? 15.531 46.156 14.055 1 98 230 TYR A O 1
ATOM 1884 N N . LEU A 1 231 ? 15.898 44.5 15.477 1 98.12 231 LEU A N 1
ATOM 1885 C CA . LEU A 1 231 ? 14.875 44.875 16.453 1 98.12 231 LEU A CA 1
ATOM 1886 C C . LEU A 1 231 ? 15.484 45.562 17.641 1 98.12 231 LEU A C 1
ATOM 1888 O O . LEU A 1 231 ? 16.688 45.438 17.906 1 98.12 231 LEU A O 1
ATOM 1892 N N . PRO A 1 232 ? 14.609 46.344 18.344 1 97.25 232 PRO A N 1
ATOM 1893 C CA . PRO A 1 232 ? 15.125 47 19.547 1 97.25 232 PRO A CA 1
ATOM 1894 C C . PRO A 1 232 ? 15.633 45.969 20.578 1 97.25 232 PRO A C 1
ATOM 1896 O O . PRO A 1 232 ? 15.023 44.906 20.766 1 97.25 232 PRO A O 1
ATOM 1899 N N . LYS A 1 233 ? 16.672 46.281 21.297 1 94.5 233 LYS A N 1
ATOM 1900 C CA . LYS A 1 233 ? 17.344 45.406 22.219 1 94.5 233 LYS A CA 1
ATOM 1901 C C . LYS A 1 233 ? 16.484 45.156 23.469 1 94.5 233 LYS A C 1
ATOM 1903 O O . LYS A 1 233 ? 16.641 44.156 24.156 1 94.5 233 LYS A O 1
ATOM 1908 N N . ASP A 1 234 ? 15.609 46.062 23.672 1 95.25 234 ASP A N 1
ATOM 1909 C CA . ASP A 1 234 ? 14.82 45.938 24.891 1 95.25 234 ASP A CA 1
ATOM 1910 C C . ASP A 1 234 ? 13.547 45.156 24.656 1 95.25 234 ASP A C 1
ATOM 1912 O O . ASP A 1 234 ? 12.797 44.875 25.594 1 95.25 234 ASP A O 1
ATOM 1916 N N . ILE A 1 235 ? 13.273 44.75 23.453 1 97.12 235 ILE A N 1
ATOM 1917 C CA . ILE A 1 235 ? 12.109 43.938 23.156 1 97.12 235 ILE A CA 1
ATOM 1918 C C . ILE A 1 235 ? 12.5 42.469 23.203 1 97.12 235 ILE A C 1
ATOM 1920 O O . ILE A 1 235 ? 13.539 42.062 22.672 1 97.12 235 ILE A O 1
ATOM 1924 N N . LYS A 1 236 ? 11.742 41.656 23.891 1 98.25 236 LYS A N 1
ATOM 1925 C CA . LYS A 1 236 ? 11.977 40.219 23.938 1 98.25 236 LYS A CA 1
ATOM 1926 C C . LYS A 1 236 ? 11.398 39.5 22.703 1 98.25 236 LYS A C 1
ATOM 1928 O O . LYS A 1 236 ? 10.375 39.938 22.172 1 98.25 236 LYS A O 1
ATOM 1933 N N . VAL A 1 237 ? 12.086 38.5 22.266 1 98.62 237 VAL A N 1
ATOM 1934 C CA . VAL A 1 237 ? 11.586 37.594 21.234 1 98.62 237 VAL A CA 1
ATOM 1935 C C . VAL A 1 237 ? 11.305 36.219 21.844 1 98.62 237 VAL A C 1
ATOM 1937 O O . VAL A 1 237 ? 12.234 35.469 22.156 1 98.62 237 VAL A O 1
ATOM 1940 N N . VAL A 1 238 ? 10.023 35.938 21.969 1 98.69 238 VAL A N 1
ATOM 1941 C CA . VAL A 1 238 ? 9.617 34.688 22.594 1 98.69 238 VAL A CA 1
ATOM 1942 C C . VAL A 1 238 ? 9.328 33.625 21.531 1 98.69 238 VAL A C 1
ATOM 1944 O O . VAL A 1 238 ? 8.445 33.812 20.688 1 98.69 238 VAL A O 1
ATOM 1947 N N . LEU A 1 239 ? 10.117 32.594 21.547 1 98.44 239 LEU A N 1
ATOM 1948 C CA . LEU A 1 239 ? 9.953 31.453 20.641 1 98.44 239 LEU A CA 1
ATOM 1949 C C . LEU A 1 239 ? 9.273 30.281 21.344 1 98.44 239 LEU A C 1
ATOM 1951 O O . LEU A 1 239 ? 9.922 29.531 22.062 1 98.44 239 LEU A O 1
ATOM 1955 N N . CYS A 1 240 ? 7.961 30.156 21.094 1 97.44 240 CYS A N 1
ATOM 1956 C CA . CYS A 1 240 ? 7.289 28.938 21.516 1 97.44 240 CYS A CA 1
ATOM 1957 C C . CYS A 1 240 ? 7.422 27.844 20.453 1 97.44 240 CYS A C 1
ATOM 1959 O O . CYS A 1 240 ? 6.543 27.688 19.609 1 97.44 240 CYS A O 1
ATOM 1961 N N . ALA A 1 241 ? 8.508 27.125 20.484 1 95.25 241 ALA A N 1
ATOM 1962 C CA . ALA A 1 241 ? 8.844 26.172 19.438 1 95.25 241 ALA A CA 1
ATOM 1963 C C . ALA A 1 241 ? 9.461 24.906 20.016 1 95.25 241 ALA A C 1
ATOM 1965 O O . ALA A 1 241 ? 10.43 24.969 20.766 1 95.25 241 ALA A O 1
ATOM 1966 N N . SER A 1 242 ? 8.805 23.844 19.719 1 90.88 242 SER A N 1
ATOM 1967 C CA . SER A 1 242 ? 9.305 22.547 20.141 1 90.88 242 SER A CA 1
ATOM 1968 C C . SER A 1 242 ? 9.203 21.516 19.016 1 90.88 242 SER A C 1
ATOM 1970 O O . SER A 1 242 ? 8.828 21.859 17.891 1 90.88 242 SER A O 1
ATOM 1972 N N . SER A 1 243 ? 9.734 20.406 19.172 1 87.62 243 SER A N 1
ATOM 1973 C CA . SER A 1 243 ? 9.602 19.281 18.25 1 87.62 243 SER A CA 1
ATOM 1974 C C . SER A 1 243 ? 10.352 19.547 16.953 1 87.62 243 SER A C 1
ATOM 1976 O O . SER A 1 243 ? 9.734 19.75 15.898 1 87.62 243 SER A O 1
ATOM 1978 N N . PRO A 1 244 ? 11.664 19.438 16.953 1 90.44 244 PRO A N 1
ATOM 1979 C CA . PRO A 1 244 ? 12.453 19.656 15.734 1 90.44 244 PRO A CA 1
ATOM 1980 C C . PRO A 1 244 ? 12.211 18.578 14.68 1 90.44 244 PRO A C 1
ATOM 1982 O O . PRO A 1 244 ? 12.055 17.406 15.016 1 90.44 244 PRO A O 1
ATOM 1985 N N . ASP A 1 245 ? 12.203 18.953 13.438 1 87.12 245 ASP A N 1
ATOM 1986 C CA . ASP A 1 245 ? 12.078 18 12.336 1 87.12 245 ASP A CA 1
ATOM 1987 C C . ASP A 1 245 ? 13.336 17.141 12.203 1 87.12 245 ASP A C 1
ATOM 1989 O O . ASP A 1 245 ? 13.25 15.961 11.875 1 87.12 245 ASP A O 1
ATOM 1993 N N . THR A 1 246 ? 14.531 17.828 12.406 1 87.69 246 THR A N 1
ATOM 1994 C CA . THR A 1 246 ? 15.82 17.141 12.367 1 87.69 246 THR A CA 1
ATOM 1995 C C . THR A 1 246 ? 16.75 17.703 13.438 1 87.69 246 THR A C 1
ATOM 1997 O O . THR A 1 246 ? 16.547 18.797 13.938 1 87.69 246 THR A O 1
ATOM 2000 N N . GLN A 1 247 ? 17.734 16.891 13.711 1 91.06 247 GLN A N 1
ATOM 2001 C CA . GLN A 1 247 ? 18.75 17.328 14.664 1 91.06 247 GLN A CA 1
ATOM 2002 C C . GLN A 1 247 ? 19.531 18.516 14.125 1 91.06 247 GLN A C 1
ATOM 2004 O O . GLN A 1 247 ? 19.922 19.406 14.891 1 91.06 247 GLN A O 1
ATOM 2009 N N . GLU A 1 248 ? 19.672 18.531 12.883 1 90.38 248 GLU A N 1
ATOM 2010 C CA . GLU A 1 248 ? 20.422 19.594 12.242 1 90.38 248 GLU A CA 1
ATOM 2011 C C . GLU A 1 248 ? 19.719 20.938 12.414 1 90.38 248 GLU A C 1
ATOM 2013 O O . GLU A 1 248 ? 20.359 21.953 12.742 1 90.38 248 GLU A O 1
ATOM 2018 N N . VAL A 1 249 ? 18.453 20.984 12.266 1 90.44 249 VAL A N 1
ATOM 2019 C CA . VAL A 1 249 ? 17.688 22.219 12.398 1 90.44 249 VAL A CA 1
ATOM 2020 C C . VAL A 1 249 ? 17.688 22.672 13.852 1 90.44 249 VAL A C 1
ATOM 2022 O O . VAL A 1 249 ? 17.781 23.859 14.141 1 90.44 249 VAL A O 1
ATOM 2025 N N . LEU A 1 250 ? 17.594 21.703 14.727 1 94.75 250 LEU A N 1
ATOM 2026 C CA . LEU A 1 250 ? 17.625 22.016 16.156 1 94.75 250 LEU A CA 1
ATOM 2027 C C . LEU A 1 250 ? 18.953 22.672 16.516 1 94.75 250 LEU A C 1
ATOM 2029 O O . LEU A 1 250 ? 18.953 23.703 17.203 1 94.75 250 LEU A O 1
ATOM 2033 N N . GLU A 1 251 ? 20.031 22.125 16.047 1 96.38 251 GLU A N 1
ATOM 2034 C CA . GLU A 1 251 ? 21.359 22.656 16.344 1 96.38 251 GLU A CA 1
ATOM 2035 C C . GLU A 1 251 ? 21.531 24.062 15.766 1 96.38 251 GLU A C 1
ATOM 2037 O O . GLU A 1 251 ? 22.125 24.922 16.406 1 96.38 251 GLU A O 1
ATOM 2042 N N . GLU A 1 252 ? 21.016 24.219 14.641 1 95.5 252 GLU A N 1
ATOM 2043 C CA . GLU A 1 252 ? 21.078 25.531 14.023 1 95.5 252 GLU A CA 1
ATOM 2044 C C . GLU A 1 252 ? 20.344 26.578 14.867 1 95.5 252 GLU A C 1
ATOM 2046 O O . GLU A 1 252 ? 20.859 27.672 15.102 1 95.5 252 GLU A O 1
ATOM 2051 N N . VAL A 1 253 ? 19.203 26.25 15.328 1 96.69 253 VAL A N 1
ATOM 2052 C CA . VAL A 1 253 ? 18.391 27.172 16.125 1 96.69 253 VAL A CA 1
ATOM 2053 C C . VAL A 1 253 ? 19.078 27.438 17.469 1 96.69 253 VAL A C 1
ATOM 2055 O O . VAL A 1 253 ? 19.156 28.578 17.922 1 96.69 253 VAL A O 1
ATOM 2058 N N . GLU A 1 254 ? 19.656 26.422 18.016 1 97.19 254 GLU A N 1
ATOM 2059 C CA . GLU A 1 254 ? 20.375 26.562 19.281 1 97.19 254 GLU A CA 1
ATOM 2060 C C . GLU A 1 254 ? 21.547 27.531 19.156 1 97.19 254 GLU A C 1
ATOM 2062 O O . GLU A 1 254 ? 21.766 28.359 20.031 1 97.19 254 GLU A O 1
ATOM 2067 N N . GLN A 1 255 ? 22.203 27.406 18.094 1 97.69 255 GLN A N 1
ATOM 2068 C CA . GLN A 1 255 ? 23.359 28.266 17.859 1 97.69 255 GLN A CA 1
ATOM 2069 C C . GLN A 1 255 ? 22.922 29.719 17.625 1 97.69 255 GLN A C 1
ATOM 2071 O O . GLN A 1 255 ? 23.531 30.641 18.156 1 97.69 255 GLN A O 1
ATOM 2076 N N . LYS A 1 256 ? 21.922 29.875 16.906 1 97.38 256 LYS A N 1
ATOM 2077 C CA . LYS A 1 256 ? 21.469 31.219 16.547 1 97.38 256 LYS A CA 1
ATOM 2078 C C . LYS A 1 256 ? 20.875 31.938 17.75 1 97.38 256 LYS A C 1
ATOM 2080 O O . LYS A 1 256 ? 21.062 33.156 17.906 1 97.38 256 LYS A O 1
ATOM 2085 N N . VAL A 1 257 ? 20.172 31.219 18.562 1 97.5 257 VAL A N 1
ATOM 2086 C CA . VAL A 1 257 ? 19.516 31.812 19.719 1 97.5 257 VAL A CA 1
ATOM 2087 C C . VAL A 1 257 ? 20.547 32.375 20.688 1 97.5 257 VAL A C 1
ATOM 2089 O O . VAL A 1 257 ? 20.328 33.406 21.328 1 97.5 257 VAL A O 1
ATOM 2092 N N . LYS A 1 258 ? 21.703 31.766 20.75 1 96.88 258 LYS A N 1
ATOM 2093 C CA . LYS A 1 258 ? 22.766 32.156 21.672 1 96.88 258 LYS A CA 1
ATOM 2094 C C . LYS A 1 258 ? 23.359 33.5 21.297 1 96.88 258 LYS A C 1
ATOM 2096 O O . LYS A 1 258 ? 24 34.156 22.125 1 96.88 258 LYS A O 1
ATOM 2101 N N . LEU A 1 259 ? 23.109 33.906 20.141 1 96.69 259 LEU A N 1
ATOM 2102 C CA . LEU A 1 259 ? 23.672 35.156 19.656 1 96.69 259 LEU A CA 1
ATOM 2103 C C . LEU A 1 259 ? 22.953 36.344 20.25 1 96.69 259 LEU A C 1
ATOM 2105 O O . LEU A 1 259 ? 23.438 37.469 20.172 1 96.69 259 LEU A O 1
ATOM 2109 N N . TYR A 1 260 ? 21.797 36.125 20.812 1 96.94 260 TYR A N 1
ATOM 2110 C CA . TYR A 1 260 ? 20.969 37.219 21.25 1 96.94 260 TYR A CA 1
ATOM 2111 C C . TYR A 1 260 ? 20.469 37 22.672 1 96.94 260 TYR A C 1
ATOM 2113 O O . TYR A 1 260 ? 19.859 35.969 22.969 1 96.94 260 TYR A O 1
ATOM 2121 N N . ASP A 1 261 ? 20.609 38 23.531 1 95.5 261 ASP A N 1
ATOM 2122 C CA . ASP A 1 261 ? 20.25 37.906 24.938 1 95.5 261 ASP A CA 1
ATOM 2123 C C . ASP A 1 261 ? 18.75 38.094 25.141 1 95.5 261 ASP A C 1
ATOM 2125 O O . ASP A 1 261 ? 18.203 37.75 26.188 1 95.5 261 ASP A O 1
ATOM 2129 N N . ASN A 1 262 ? 18.109 38.656 24.188 1 97 262 ASN A N 1
ATOM 2130 C CA . ASN A 1 262 ? 16.719 39.031 24.391 1 97 262 ASN A CA 1
ATOM 2131 C C . ASN A 1 262 ? 15.781 37.969 23.781 1 97 262 ASN A C 1
ATOM 2133 O O . ASN A 1 262 ? 14.586 38.219 23.609 1 97 262 ASN A O 1
ATOM 2137 N N . ILE A 1 263 ? 16.281 36.781 23.438 1 98.19 263 ILE A N 1
ATOM 2138 C CA . ILE A 1 263 ? 15.453 35.688 22.969 1 98.19 263 ILE A CA 1
ATOM 2139 C C . ILE A 1 263 ? 15.094 34.781 24.141 1 98.19 263 ILE A C 1
ATOM 2141 O O . ILE A 1 263 ? 15.969 34.406 24.938 1 98.19 263 ILE A O 1
ATOM 2145 N N . ILE A 1 264 ? 13.852 34.531 24.328 1 98.12 264 ILE A N 1
ATOM 2146 C CA . ILE A 1 264 ? 13.352 33.531 25.266 1 98.12 264 ILE A CA 1
ATOM 2147 C C . ILE A 1 264 ? 12.773 32.344 24.484 1 98.12 264 ILE A C 1
ATOM 2149 O O . ILE A 1 264 ? 11.781 32.5 23.781 1 98.12 264 ILE A O 1
ATOM 2153 N N . TRP A 1 265 ? 13.414 31.219 24.609 1 98.06 265 TRP A N 1
ATOM 2154 C CA . TRP A 1 265 ? 12.992 30.031 23.891 1 98.06 265 TRP A CA 1
ATOM 2155 C C . TRP A 1 265 ? 12.273 29.062 24.828 1 98.06 265 TRP A C 1
ATOM 2157 O O . TRP A 1 265 ? 12.883 28.5 25.734 1 98.06 265 TRP A O 1
ATOM 2167 N N . ILE A 1 266 ? 10.984 28.953 24.609 1 97.31 266 ILE A N 1
ATOM 2168 C CA . ILE A 1 266 ? 10.18 27.953 25.297 1 97.31 266 ILE A CA 1
ATOM 2169 C C . ILE A 1 266 ? 10.164 26.656 24.484 1 97.31 266 ILE A C 1
ATOM 2171 O O . ILE A 1 266 ? 9.32 26.484 23.609 1 97.31 266 ILE A O 1
ATOM 2175 N N . ASN A 1 267 ? 10.992 25.719 24.797 1 94.5 267 ASN A N 1
ATOM 2176 C CA . ASN A 1 267 ? 11.258 24.531 23.984 1 94.5 267 ASN A CA 1
ATOM 2177 C C . ASN A 1 267 ? 10.453 23.328 24.469 1 94.5 267 ASN A C 1
ATOM 2179 O O . ASN A 1 267 ? 10.977 22.219 24.531 1 94.5 267 ASN A O 1
ATOM 2183 N N . LYS A 1 268 ? 9.297 23.531 24.938 1 91.44 268 LYS A N 1
ATOM 2184 C CA . LYS A 1 268 ? 8.359 22.5 25.359 1 91.44 268 LYS A CA 1
ATOM 2185 C C . LYS A 1 268 ? 6.941 22.828 24.906 1 91.44 268 LYS A C 1
ATOM 2187 O O . LYS A 1 268 ? 6.66 23.953 24.484 1 91.44 268 LYS A O 1
ATOM 2192 N N . MET A 1 269 ? 6.164 21.859 25 1 86.94 269 MET A N 1
ATOM 2193 C CA . MET A 1 269 ? 4.762 22.078 24.672 1 86.94 269 MET A CA 1
ATOM 2194 C C . MET A 1 269 ? 4.09 22.984 25.688 1 86.94 269 MET A C 1
ATOM 2196 O O . MET A 1 269 ? 4.246 22.781 26.906 1 86.94 269 MET A O 1
ATOM 2200 N N . VAL A 1 270 ? 3.445 23.969 25.188 1 91.19 270 VAL A N 1
ATOM 2201 C CA . VAL A 1 270 ? 2.766 24.938 26.031 1 91.19 270 VAL A CA 1
ATOM 2202 C C . VAL A 1 270 ? 1.273 24.625 26.094 1 91.19 270 VAL A C 1
ATOM 2204 O O . VAL A 1 270 ? 0.671 24.266 25.078 1 91.19 270 VAL A O 1
ATOM 2207 N N . GLU A 1 271 ? 0.677 24.75 27.234 1 91.94 271 GLU A N 1
ATOM 2208 C CA . GLU A 1 271 ? -0.748 24.469 27.391 1 91.94 271 GLU A CA 1
ATOM 2209 C C . GLU A 1 271 ? -1.595 25.516 26.656 1 91.94 271 GLU A C 1
ATOM 2211 O O . GLU A 1 271 ? -1.145 26.641 26.422 1 91.94 271 GLU A O 1
ATOM 2216 N N . LYS A 1 272 ? -2.812 25.141 26.391 1 93.31 272 LYS A N 1
ATOM 2217 C CA . LYS A 1 272 ? -3.715 25.969 25.594 1 93.31 272 LYS A CA 1
ATOM 2218 C C . LYS A 1 272 ? -3.943 27.312 26.266 1 93.31 272 LYS A C 1
ATOM 2220 O O . LYS A 1 272 ? -3.836 28.359 25.609 1 93.31 272 LYS A O 1
ATOM 2225 N N . GLU A 1 273 ? -4.156 27.281 27.516 1 95.69 273 GLU A N 1
ATOM 2226 C CA . GLU A 1 273 ? -4.406 28.531 28.234 1 95.69 273 GLU A CA 1
ATOM 2227 C C . GLU A 1 273 ? -3.174 29.422 28.234 1 95.69 273 GLU A C 1
ATOM 2229 O O . GLU A 1 273 ? -3.293 30.656 28.109 1 95.69 273 GLU A O 1
ATOM 2234 N N . GLU A 1 274 ? -2.086 28.797 28.328 1 96.88 274 GLU A N 1
ATOM 2235 C CA . GLU A 1 274 ? -0.837 29.547 28.312 1 96.88 274 GLU A CA 1
ATOM 2236 C C . GLU A 1 274 ? -0.589 30.188 26.953 1 96.88 274 GLU A C 1
ATOM 2238 O O . GLU A 1 274 ? -0.162 31.344 26.875 1 96.88 274 GLU A O 1
ATOM 2243 N N . ILE A 1 275 ? -0.865 29.453 25.969 1 96.38 275 ILE A N 1
ATOM 2244 C CA . ILE A 1 275 ? -0.609 29.969 24.625 1 96.38 275 ILE A CA 1
ATOM 2245 C C . ILE A 1 275 ? -1.561 31.125 24.312 1 96.38 275 ILE A C 1
ATOM 2247 O O . ILE A 1 275 ? -1.169 32.094 23.688 1 96.38 275 ILE A O 1
ATOM 2251 N N . ILE A 1 276 ? -2.801 31 24.719 1 97.88 276 ILE A N 1
ATOM 2252 C CA . ILE A 1 276 ? -3.779 32.062 24.531 1 97.88 276 ILE A CA 1
ATOM 2253 C C . ILE A 1 276 ? -3.322 33.344 25.266 1 97.88 276 ILE A C 1
ATOM 2255 O O . ILE A 1 276 ? -3.41 34.438 24.719 1 97.88 276 ILE A O 1
ATOM 2259 N N . GLU A 1 277 ? -2.795 33.125 26.453 1 98.38 277 GLU A N 1
ATOM 2260 C CA . GLU A 1 277 ? -2.24 34.25 27.203 1 98.38 277 GLU A CA 1
ATOM 2261 C C . GLU A 1 277 ? -1.072 34.875 26.469 1 98.38 277 GLU A C 1
ATOM 2263 O O . GLU A 1 277 ? -0.975 36.094 26.391 1 98.38 277 GLU A O 1
ATOM 2268 N N . LEU A 1 278 ? -0.241 34.062 25.969 1 98.5 278 LEU A N 1
ATOM 2269 C CA . LEU A 1 278 ? 0.939 34.562 25.266 1 98.5 278 LEU A CA 1
ATOM 2270 C C . LEU A 1 278 ? 0.544 35.312 24 1 98.5 278 LEU A C 1
ATOM 2272 O O . LEU A 1 278 ? 1.101 36.375 23.703 1 98.5 278 LEU A O 1
ATOM 2276 N N . TYR A 1 279 ? -0.407 34.781 23.266 1 98.56 279 TYR A N 1
ATOM 2277 C CA . TYR A 1 279 ? -0.932 35.5 22.125 1 98.56 279 TYR A CA 1
ATOM 2278 C C . TYR A 1 279 ? -1.489 36.875 22.547 1 98.56 279 TYR A C 1
ATOM 2280 O O . TYR A 1 279 ? -1.162 37.906 21.938 1 98.56 279 TYR A O 1
ATOM 2288 N N . SER A 1 280 ? -2.258 36.875 23.578 1 98.44 280 SER A N 1
ATOM 2289 C CA . SER A 1 280 ? -3.061 38 24 1 98.44 280 SER A CA 1
ATOM 2290 C C . SER A 1 280 ? -2.178 39.188 24.422 1 98.44 280 SER A C 1
ATOM 2292 O O . SER A 1 280 ? -2.582 40.344 24.312 1 98.44 280 SER A O 1
ATOM 2294 N N . ASN A 1 281 ? -0.98 38.812 24.891 1 98 281 ASN A N 1
ATOM 2295 C CA . ASN A 1 281 ? -0.156 39.844 25.516 1 98 281 ASN A CA 1
ATOM 2296 C C . ASN A 1 281 ? 1.049 40.188 24.641 1 98 281 ASN A C 1
ATOM 2298 O O . ASN A 1 281 ? 1.867 41.031 25.016 1 98 281 ASN A O 1
ATOM 2302 N N . ALA A 1 282 ? 1.178 39.656 23.531 1 98.56 282 ALA A N 1
ATOM 2303 C CA . ALA A 1 282 ? 2.275 39.969 22.609 1 98.56 282 ALA A CA 1
ATOM 2304 C C . ALA A 1 282 ? 2.033 41.281 21.891 1 98.56 282 ALA A C 1
ATOM 2306 O O . ALA A 1 282 ? 0.893 41.625 21.562 1 98.56 282 ALA A O 1
ATOM 2307 N N . GLU A 1 283 ? 3.152 41.969 21.656 1 98.19 283 GLU A N 1
ATOM 2308 C CA . GLU A 1 283 ? 3.039 43.188 20.844 1 98.19 283 GLU A CA 1
ATOM 2309 C C . GLU A 1 283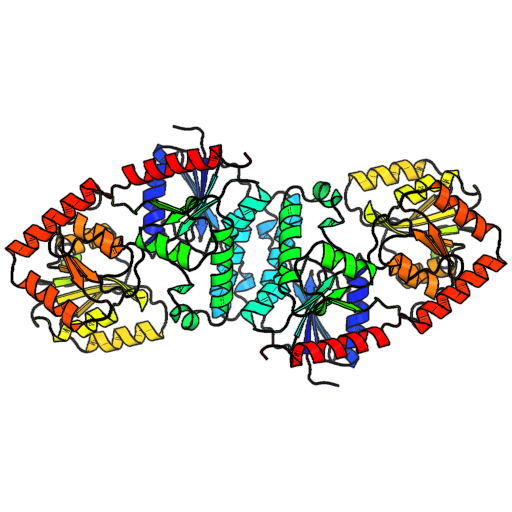 ? 2.738 42.844 19.391 1 98.19 283 GLU A C 1
ATOM 2311 O O . GLU A 1 283 ? 2.012 43.594 18.719 1 98.19 283 GLU A O 1
ATOM 2316 N N . VAL A 1 284 ? 3.352 41.844 18.969 1 98.62 284 VAL A N 1
ATOM 2317 C CA . VAL A 1 284 ? 3.246 41.406 17.594 1 98.62 284 VAL A CA 1
ATOM 2318 C C . VAL A 1 284 ? 3.418 39.875 17.531 1 98.62 284 VAL A C 1
ATOM 2320 O O . VAL A 1 284 ? 4.25 39.312 18.234 1 98.62 284 VAL A O 1
ATOM 2323 N N . PHE A 1 285 ? 2.578 39.219 16.812 1 98.81 285 PHE A N 1
ATOM 2324 C CA . PHE A 1 285 ? 2.797 37.844 16.469 1 98.81 285 PHE A CA 1
ATOM 2325 C C . PHE A 1 285 ? 3.525 37.719 15.125 1 98.81 285 PHE A C 1
ATOM 2327 O O . PHE A 1 285 ? 3.1 38.312 14.133 1 98.81 285 PHE A O 1
ATOM 2334 N N . ALA A 1 286 ? 4.617 37 15.086 1 98.81 286 ALA A N 1
ATOM 2335 C CA . ALA A 1 286 ? 5.418 36.812 13.875 1 98.81 286 ALA A CA 1
ATOM 2336 C C . ALA A 1 286 ? 5.254 35.406 13.297 1 98.81 286 ALA A C 1
ATOM 2338 O O . ALA A 1 286 ? 5.391 34.438 14.008 1 98.81 286 ALA A O 1
ATOM 2339 N N . CYS A 1 287 ? 4.898 35.344 12.023 1 98.5 287 CYS A N 1
ATOM 2340 C CA . CYS A 1 287 ? 4.766 34.062 11.297 1 98.5 287 CYS A CA 1
ATOM 2341 C C . CYS A 1 287 ? 5.629 34.062 10.039 1 98.5 287 CYS A C 1
ATOM 2343 O O . CYS A 1 287 ? 5.117 34.25 8.93 1 98.5 287 CYS A O 1
ATOM 2345 N N . PRO A 1 288 ? 6.914 33.781 10.18 1 98.19 288 PRO A N 1
ATOM 2346 C CA . PRO A 1 288 ? 7.875 33.906 9.078 1 98.19 288 PRO A CA 1
ATOM 2347 C C . PRO A 1 288 ? 7.957 32.625 8.25 1 98.19 288 PRO A C 1
ATOM 2349 O O . PRO A 1 288 ? 9.031 32.25 7.766 1 98.19 288 PRO A O 1
ATOM 2352 N N . SER A 1 289 ? 6.871 31.922 8.086 1 97 289 SER A N 1
ATOM 2353 C CA . SER A 1 289 ? 6.828 30.625 7.426 1 97 289 SER A CA 1
ATOM 2354 C C . SER A 1 289 ? 7.309 30.719 5.98 1 97 289 SER A C 1
ATOM 2356 O O . SER A 1 289 ? 7.012 31.688 5.281 1 97 289 SER A O 1
ATOM 2358 N N . ILE A 1 290 ? 8.07 29.703 5.586 1 94.88 290 ILE A N 1
ATOM 2359 C CA . ILE A 1 290 ? 8.492 29.562 4.195 1 94.88 290 ILE A CA 1
ATOM 2360 C C . ILE A 1 290 ? 7.391 28.875 3.391 1 94.88 290 ILE A C 1
ATOM 2362 O O . ILE A 1 290 ? 7.223 29.141 2.199 1 94.88 290 ILE A O 1
ATOM 2366 N N . TYR A 1 291 ? 6.688 28 3.99 1 94.62 291 TYR A N 1
ATOM 2367 C CA . TYR A 1 291 ? 5.551 27.281 3.438 1 94.62 291 TYR A CA 1
ATOM 2368 C C . TYR A 1 291 ? 4.438 27.141 4.473 1 94.62 291 TYR A C 1
ATOM 2370 O O . TYR A 1 291 ? 4.66 26.609 5.562 1 94.62 291 TYR A O 1
ATOM 2378 N N . GLU A 1 292 ? 3.264 27.656 4.105 1 94.62 292 GLU A N 1
ATOM 2379 C CA . GLU A 1 292 ? 2.111 27.625 5 1 94.62 292 GLU A CA 1
ATOM 2380 C C . GLU A 1 292 ? 0.805 27.547 4.215 1 94.62 292 GLU A C 1
ATOM 2382 O O . GLU A 1 292 ? 0.314 28.547 3.707 1 94.62 292 GLU A O 1
ATOM 2387 N N . PRO A 1 293 ? 0.187 26.375 4.219 1 94.44 293 PRO A N 1
ATOM 2388 C CA . PRO A 1 293 ? -1.021 26.203 3.412 1 94.44 293 PRO A CA 1
ATOM 2389 C C . PRO A 1 293 ? -2.197 27.031 3.914 1 94.44 293 PRO A C 1
ATOM 2391 O O . PRO A 1 293 ? -3.059 27.438 3.127 1 94.44 293 PRO A O 1
ATOM 2394 N N . PHE A 1 294 ? -2.24 27.312 5.191 1 94.06 294 PHE A N 1
ATOM 2395 C CA . PHE A 1 294 ? -3.336 28.125 5.707 1 94.06 294 PHE A CA 1
ATOM 2396 C C . PHE A 1 294 ? -2.85 29.047 6.816 1 94.06 294 PHE A C 1
ATOM 2398 O O . PHE A 1 294 ? -2.99 30.266 6.723 1 94.06 294 PHE A O 1
ATOM 2405 N N . GLY A 1 295 ? -2.238 28.5 7.914 1 93.75 295 GLY A N 1
ATOM 2406 C CA . GLY A 1 295 ? -1.688 29.312 8.992 1 93.75 295 GLY A CA 1
ATOM 2407 C C . GLY A 1 295 ? -2.678 29.562 10.117 1 93.75 295 GLY A C 1
ATOM 2408 O O . GLY A 1 295 ? -2.936 30.719 10.477 1 93.75 295 GLY A O 1
ATOM 2409 N N . ILE A 1 296 ? -3.105 28.469 10.695 1 94.75 296 ILE A N 1
ATOM 2410 C CA . ILE A 1 296 ? -4.074 28.531 11.789 1 94.75 296 ILE A CA 1
ATOM 2411 C C . ILE A 1 296 ? -3.514 29.375 12.93 1 94.75 296 ILE A C 1
ATOM 2413 O O . ILE A 1 296 ? -4.266 30.047 13.648 1 94.75 296 ILE A O 1
ATOM 2417 N N . ILE A 1 297 ? -2.242 29.516 13.047 1 95.69 297 ILE A N 1
ATOM 2418 C CA . ILE A 1 297 ? -1.586 30.25 14.125 1 95.69 297 ILE A CA 1
ATOM 2419 C C . ILE A 1 297 ? -1.865 31.734 13.969 1 95.69 297 ILE A C 1
ATOM 2421 O O . ILE A 1 297 ? -1.949 32.469 14.969 1 95.69 297 ILE A O 1
ATOM 2425 N N . ASN A 1 298 ? -2.014 32.125 12.773 1 98 298 ASN A N 1
ATOM 2426 C CA . ASN A 1 298 ? -2.393 33.531 12.562 1 98 298 ASN A CA 1
ATOM 2427 C C . ASN A 1 298 ? -3.816 33.812 13.047 1 98 298 ASN A C 1
ATOM 2429 O O . ASN A 1 298 ? -4.098 34.875 13.594 1 98 298 ASN A O 1
ATOM 2433 N N . LEU A 1 299 ? -4.715 32.812 12.797 1 97.56 299 LEU A N 1
ATOM 2434 C CA . LEU A 1 299 ? -6.07 32.969 13.312 1 97.56 299 LEU A CA 1
ATOM 2435 C C . LEU A 1 299 ? -6.062 33.062 14.836 1 97.56 299 LEU A C 1
ATOM 2437 O O . LEU A 1 299 ? -6.82 33.875 15.406 1 97.56 299 LEU A O 1
ATOM 2441 N N . GLU A 1 300 ? -5.25 32.281 15.422 1 97.31 300 GLU A N 1
ATOM 2442 C CA . GLU A 1 300 ? -5.156 32.281 16.875 1 97.31 300 GLU A CA 1
ATOM 2443 C C . GLU A 1 300 ? -4.707 33.625 17.406 1 97.31 300 GLU A C 1
ATOM 2445 O O . GLU A 1 300 ? -5.301 34.188 18.344 1 97.31 300 GLU A O 1
ATOM 2450 N N . ALA A 1 301 ? -3.709 34.156 16.828 1 98.44 301 ALA A N 1
ATOM 2451 C CA . ALA A 1 301 ? -3.219 35.469 17.219 1 98.44 301 ALA A CA 1
ATOM 2452 C C . ALA A 1 301 ? -4.289 36.562 17 1 98.44 301 ALA A C 1
ATOM 2454 O O . ALA A 1 301 ? -4.539 37.375 17.891 1 98.44 301 ALA A O 1
ATOM 2455 N N . MET A 1 302 ? -4.914 36.469 15.805 1 98.44 302 MET A N 1
ATOM 2456 C CA . MET A 1 302 ? -5.949 37.438 15.461 1 98.44 302 MET A CA 1
ATOM 2457 C C . MET A 1 302 ? -7.137 37.344 16.406 1 98.44 302 MET A C 1
ATOM 2459 O O . MET A 1 302 ? -7.711 38.344 16.812 1 98.44 302 MET A O 1
ATOM 2463 N N . ALA A 1 303 ? -7.496 36.125 16.734 1 97.94 303 ALA A N 1
ATOM 2464 C CA . ALA A 1 303 ? -8.594 35.906 17.672 1 97.94 303 ALA A CA 1
ATOM 2465 C C . ALA A 1 303 ? -8.305 36.562 19.016 1 97.94 303 ALA A C 1
ATOM 2467 O O . ALA A 1 303 ? -9.227 37 19.719 1 97.94 303 ALA A O 1
ATOM 2468 N N . CYS A 1 304 ? -7.074 36.688 19.391 1 98.31 304 CYS A N 1
ATOM 2469 C CA . CYS A 1 304 ? -6.656 37.281 20.656 1 98.31 304 CYS A CA 1
ATOM 2470 C C . CYS A 1 304 ? -6.344 38.75 20.484 1 98.31 304 CYS A C 1
ATOM 2472 O O . CYS A 1 304 ? -5.754 39.375 21.359 1 98.31 304 CYS A O 1
ATOM 2474 N N . LYS A 1 305 ? -6.613 39.312 19.328 1 98.44 305 LYS A N 1
ATOM 2475 C CA . LYS A 1 305 ? -6.48 40.719 19 1 98.44 305 LYS A CA 1
ATOM 2476 C C . LYS A 1 305 ? -5.016 41.125 18.953 1 98.44 305 LYS A C 1
ATOM 2478 O O . LYS A 1 305 ? -4.676 42.25 19.344 1 98.44 305 LYS A O 1
ATOM 2483 N N . THR A 1 306 ? -4.203 40.25 18.609 1 98.5 306 THR A N 1
ATOM 2484 C CA . THR A 1 306 ? -2.789 40.562 18.422 1 98.5 306 THR A CA 1
ATOM 2485 C C . THR A 1 306 ? -2.461 40.75 16.953 1 98.5 306 THR A C 1
ATOM 2487 O O . THR A 1 306 ? -2.801 39.938 16.109 1 98.5 306 THR A O 1
ATOM 2490 N N . PRO A 1 307 ? -1.841 41.906 16.578 1 98.38 307 PRO A N 1
ATOM 2491 C CA . PRO A 1 307 ? -1.48 42.125 15.172 1 98.38 307 PRO A CA 1
ATOM 2492 C C . PRO A 1 307 ? -0.433 41.125 14.688 1 98.38 307 PRO A C 1
ATOM 2494 O O . PRO A 1 307 ? 0.407 40.656 15.469 1 98.38 307 PRO A O 1
ATOM 2497 N N . VAL A 1 308 ? -0.467 40.844 13.375 1 98.75 308 VAL A N 1
ATOM 2498 C CA . VAL A 1 308 ? 0.345 39.781 12.805 1 98.75 308 VAL A CA 1
ATOM 2499 C C . VAL A 1 308 ? 1.293 40.344 11.75 1 98.75 308 VAL A C 1
ATOM 2501 O O . VAL A 1 308 ? 0.915 41.25 10.992 1 98.75 308 VAL A O 1
ATOM 2504 N N . VAL A 1 309 ? 2.518 39.969 11.789 1 98.88 309 VAL A N 1
ATOM 2505 C CA . VAL A 1 309 ? 3.453 40.125 10.68 1 98.88 309 VAL A CA 1
ATOM 2506 C C . VAL A 1 309 ? 3.838 38.75 10.141 1 98.88 309 VAL A C 1
ATOM 2508 O O . VAL A 1 309 ? 4.488 37.938 10.836 1 98.88 309 VAL A O 1
ATOM 2511 N N . ALA A 1 310 ? 3.398 38.469 8.93 1 98.69 310 ALA A N 1
ATOM 2512 C CA . ALA A 1 310 ? 3.523 37.094 8.43 1 98.69 310 ALA A CA 1
ATOM 2513 C C . ALA A 1 310 ? 4.082 37.094 7.008 1 98.69 310 ALA A C 1
ATOM 2515 O O . ALA A 1 310 ? 4.012 38.094 6.297 1 98.69 310 ALA A O 1
ATOM 2516 N N . SER A 1 311 ? 4.695 35.938 6.645 1 98 311 SER A N 1
ATOM 2517 C CA . SER A 1 311 ? 5.172 35.75 5.281 1 98 311 SER A CA 1
ATOM 2518 C C . SER A 1 311 ? 4.008 35.656 4.297 1 98 311 SER A C 1
ATOM 2520 O O . SER A 1 311 ? 2.979 35.062 4.59 1 98 311 SER A O 1
ATOM 2522 N N . ALA A 1 312 ? 4.254 36.25 3.152 1 97.44 312 ALA A N 1
ATOM 2523 C CA . ALA A 1 312 ? 3.266 36.188 2.078 1 97.44 312 ALA A CA 1
ATOM 2524 C C . ALA A 1 312 ? 3.373 34.844 1.333 1 97.44 312 ALA A C 1
ATOM 2526 O O . ALA A 1 312 ? 3.803 34.812 0.178 1 97.44 312 ALA A O 1
ATOM 2527 N N . THR A 1 313 ? 2.91 33.812 1.974 1 95.25 313 THR A N 1
ATOM 2528 C CA . THR A 1 313 ? 2.971 32.469 1.363 1 95.25 313 THR A CA 1
ATOM 2529 C C . THR A 1 313 ? 1.677 31.703 1.612 1 95.25 313 THR A C 1
ATOM 2531 O O . THR A 1 313 ? 1.036 31.875 2.65 1 95.25 313 THR A O 1
ATOM 2534 N N . GLY A 1 314 ? 1.274 30.969 0.586 1 94.19 314 GLY A N 1
ATOM 2535 C CA . GLY A 1 314 ? 0.152 30.047 0.709 1 94.19 314 GLY A CA 1
ATOM 2536 C C . GLY A 1 314 ? -1.119 30.734 1.189 1 94.19 314 GLY A C 1
ATOM 2537 O O . GLY A 1 314 ? -1.524 31.766 0.646 1 94.19 314 GLY A O 1
ATOM 2538 N N . GLY A 1 315 ? -1.748 30.109 2.191 1 95.44 315 GLY A N 1
ATOM 2539 C CA . GLY A 1 315 ? -3.039 30.562 2.68 1 95.44 315 GLY A CA 1
ATOM 2540 C C . GLY A 1 315 ? -2.939 31.75 3.619 1 95.44 315 GLY A C 1
ATOM 2541 O O . GLY A 1 315 ? -3.945 32.375 3.932 1 95.44 315 GLY A O 1
ATOM 2542 N N . ILE A 1 316 ? -1.706 32.094 3.988 1 97.31 316 ILE A N 1
ATOM 2543 C CA . ILE A 1 316 ? -1.547 33.281 4.852 1 97.31 316 ILE A CA 1
ATOM 2544 C C . ILE A 1 316 ? -2.105 34.5 4.156 1 97.31 316 ILE A C 1
ATOM 2546 O O . ILE A 1 316 ? -2.686 35.375 4.801 1 97.31 316 ILE A O 1
ATOM 2550 N N . LYS A 1 317 ? -1.988 34.5 2.865 1 97.06 317 LYS A N 1
ATOM 2551 C CA . LYS A 1 317 ? -2.441 35.625 2.064 1 97.06 317 LYS A CA 1
ATOM 2552 C C . LYS A 1 317 ? -3.959 35.781 2.117 1 97.06 317 LYS A C 1
ATOM 2554 O O . LYS A 1 317 ? -4.5 36.812 1.805 1 97.06 317 LYS A O 1
ATOM 2559 N N . GLU A 1 318 ? -4.566 34.688 2.492 1 96.44 318 GLU A N 1
ATOM 2560 C CA . GLU A 1 318 ? -6.023 34.719 2.598 1 96.44 318 GLU A CA 1
ATOM 2561 C C . GLU A 1 318 ? -6.477 34.969 4.027 1 96.44 318 GLU A C 1
ATOM 2563 O O . GLU A 1 318 ? -7.633 35.312 4.266 1 96.44 318 GLU A O 1
ATOM 2568 N N . VAL A 1 319 ? -5.586 34.844 4.973 1 96.81 319 VAL A N 1
ATOM 2569 C CA . VAL A 1 319 ? -5.891 35.031 6.387 1 96.81 319 VAL A CA 1
ATOM 2570 C C . VAL A 1 319 ? -5.555 36.469 6.812 1 96.81 319 VAL A C 1
ATOM 2572 O O . VAL A 1 319 ? -6.387 37.156 7.402 1 96.81 319 VAL A O 1
ATOM 2575 N N . VAL A 1 320 ? -4.395 36.938 6.438 1 98 320 VAL A N 1
ATOM 2576 C CA . VAL A 1 320 ? -3.889 38.25 6.828 1 98 320 VAL A CA 1
ATOM 2577 C C . VAL A 1 320 ? -4.098 39.219 5.684 1 98 320 VAL A C 1
ATOM 2579 O O . VAL A 1 320 ? -3.664 39 4.555 1 98 320 VAL A O 1
ATOM 2582 N N . VAL A 1 321 ? -4.816 40.281 5.953 1 97.69 321 VAL A N 1
ATOM 2583 C CA . VAL A 1 321 ? -4.977 41.375 4.98 1 97.69 321 VAL A CA 1
ATOM 2584 C C . VAL A 1 321 ? -3.912 42.438 5.215 1 97.69 321 VAL A C 1
ATOM 2586 O O . VAL A 1 321 ? -3.932 43.125 6.23 1 97.69 321 VAL A O 1
ATOM 2589 N N . HIS A 1 322 ? -3.062 42.594 4.203 1 98.31 322 HIS A N 1
ATOM 2590 C CA . HIS A 1 322 ? -1.936 43.5 4.32 1 98.31 322 HIS A CA 1
ATOM 2591 C C . HIS A 1 322 ? -2.41 44.938 4.602 1 98.31 322 HIS A C 1
ATOM 2593 O O . HIS A 1 322 ? -3.291 45.438 3.908 1 98.31 322 HIS A O 1
ATOM 2599 N N . GLU A 1 323 ? -1.906 45.531 5.68 1 98.19 323 GLU A N 1
ATOM 2600 C CA . GLU A 1 323 ? -2.125 46.906 6.098 1 98.19 323 GLU A CA 1
ATOM 2601 C C . GLU A 1 323 ? -3.52 47.094 6.695 1 98.19 323 GLU A C 1
ATOM 2603 O O . GLU A 1 323 ? -3.957 48.219 6.934 1 98.19 323 GLU A O 1
ATOM 2608 N N . GLU A 1 324 ? -4.168 46 6.926 1 97.81 324 GLU A N 1
ATOM 2609 C CA . GLU A 1 324 ? -5.484 46.094 7.551 1 97.81 324 GLU A CA 1
ATOM 2610 C C . GLU A 1 324 ? -5.539 45.281 8.836 1 97.81 324 GLU A C 1
ATOM 2612 O O . GLU A 1 324 ? -6.016 45.75 9.867 1 97.81 324 GLU A O 1
ATOM 2617 N N . THR A 1 325 ? -5.141 44.031 8.789 1 98 325 THR A N 1
ATOM 2618 C CA . THR A 1 325 ? -5.148 43.156 9.969 1 98 325 THR A CA 1
ATOM 2619 C C . THR A 1 325 ? -3.727 42.781 10.383 1 98 325 THR A C 1
ATOM 2621 O O . THR A 1 325 ? -3.514 42.25 11.469 1 98 325 THR A O 1
ATOM 2624 N N . GLY A 1 326 ? -2.77 43.031 9.531 1 98.44 326 GLY A N 1
ATOM 2625 C CA . GLY A 1 326 ? -1.353 42.781 9.703 1 98.44 326 GLY A CA 1
ATOM 2626 C C . GLY A 1 326 ? -0.516 43.156 8.5 1 98.44 326 GLY A C 1
ATOM 2627 O O . GLY A 1 326 ? -0.982 43.875 7.613 1 98.44 326 GLY A O 1
ATOM 2628 N N . PHE A 1 327 ? 0.763 42.75 8.547 1 98.81 327 PHE A N 1
ATOM 2629 C CA . PHE A 1 327 ? 1.647 42.969 7.406 1 98.81 327 PHE A CA 1
ATOM 2630 C C . PHE A 1 327 ? 2.094 41.625 6.801 1 98.81 327 PHE A C 1
ATOM 2632 O O . PHE A 1 327 ? 2.297 40.656 7.523 1 98.81 327 PHE A O 1
ATOM 2639 N N . LEU A 1 328 ? 2.174 41.625 5.488 1 98.69 328 LEU A N 1
ATOM 2640 C CA . LEU A 1 328 ? 2.734 40.5 4.746 1 98.69 328 LEU A CA 1
ATOM 2641 C C . LEU A 1 328 ? 4.117 40.844 4.203 1 98.69 328 LEU A C 1
ATOM 2643 O O . LEU A 1 328 ? 4.328 41.938 3.674 1 98.69 328 LEU A O 1
ATOM 2647 N N . VAL A 1 329 ? 5.059 39.938 4.445 1 98.62 329 VAL A N 1
ATOM 2648 C CA . VAL A 1 329 ? 6.438 40.156 4.02 1 98.62 329 VAL A CA 1
ATOM 2649 C C . VAL A 1 329 ? 6.863 39.031 3.076 1 98.62 329 VAL A C 1
ATOM 2651 O O . VAL A 1 329 ? 6.234 37.969 3.031 1 98.62 329 VAL A O 1
ATOM 2654 N N . GLU A 1 330 ? 7.906 39.281 2.289 1 98.06 330 GLU A N 1
ATOM 2655 C CA . GLU A 1 330 ? 8.461 38.219 1.434 1 98.06 330 GLU A CA 1
ATOM 2656 C C . GLU A 1 330 ? 9.047 37.094 2.264 1 98.06 330 GLU A C 1
ATOM 2658 O O . GLU A 1 330 ? 9.812 37.312 3.197 1 98.06 330 GLU A O 1
ATOM 2663 N N . PRO A 1 331 ? 8.625 35.875 1.924 1 97.38 331 PRO A N 1
ATOM 2664 C CA . PRO A 1 331 ? 9.188 34.75 2.676 1 97.38 331 PRO A CA 1
ATOM 2665 C C . PRO A 1 331 ? 10.719 34.75 2.68 1 97.38 331 PRO A C 1
ATOM 2667 O O . PRO A 1 331 ? 11.344 34.938 1.631 1 97.38 331 PRO A O 1
ATOM 2670 N N . GLY A 1 332 ? 11.281 34.594 3.855 1 97 332 GLY A N 1
ATOM 2671 C CA . GLY A 1 332 ? 12.727 34.5 3.986 1 97 332 GLY A CA 1
ATOM 2672 C C . GLY A 1 332 ? 13.406 35.844 4.148 1 97 332 GLY A C 1
ATOM 2673 O O . GLY A 1 332 ? 14.617 35.906 4.348 1 97 332 GLY A O 1
ATOM 2674 N N . ASN A 1 333 ? 12.672 36.906 4.07 1 98.12 333 ASN A N 1
ATOM 2675 C CA . ASN A 1 333 ? 13.25 38.25 4.168 1 98.12 333 ASN A CA 1
ATOM 2676 C C . ASN A 1 333 ? 13.227 38.75 5.605 1 98.12 333 ASN A C 1
ATOM 2678 O O . ASN A 1 333 ? 12.328 39.5 5.988 1 98.12 333 ASN A O 1
ATOM 2682 N N . SER A 1 334 ? 14.305 38.469 6.297 1 98.44 334 SER A N 1
ATOM 2683 C CA . SER A 1 334 ? 14.406 38.812 7.715 1 98.44 334 SER A CA 1
ATOM 2684 C C . SER A 1 334 ? 14.406 40.312 7.934 1 98.44 334 SER A C 1
ATOM 2686 O O . SER A 1 334 ? 13.852 40.812 8.922 1 98.44 334 SER A O 1
ATOM 2688 N N . GLU A 1 335 ? 15.031 41 7.059 1 98.5 335 GLU A N 1
ATOM 2689 C CA . GLU A 1 335 ? 15.086 42.469 7.18 1 98.5 335 GLU A CA 1
ATOM 2690 C C . GLU A 1 335 ? 13.703 43.094 7.047 1 98.5 335 GLU A C 1
ATOM 2692 O O . GLU A 1 335 ? 13.328 43.969 7.84 1 98.5 335 GLU A O 1
ATOM 2697 N N . GLU A 1 336 ? 13.031 42.625 6.039 1 98.69 336 GLU A N 1
ATOM 2698 C CA . GLU A 1 336 ? 11.672 43.125 5.844 1 98.69 336 GLU A CA 1
ATOM 2699 C C . GLU A 1 336 ? 10.766 42.75 7.016 1 98.69 336 GLU A C 1
ATOM 2701 O O . GLU A 1 336 ? 9.93 43.531 7.441 1 98.69 336 GLU A O 1
ATOM 2706 N N . LEU A 1 337 ? 10.938 41.531 7.512 1 98.75 337 LEU A N 1
ATOM 2707 C CA . LEU A 1 337 ? 10.195 41.094 8.688 1 98.75 337 LEU A CA 1
ATOM 2708 C C . LEU A 1 337 ? 10.398 42.031 9.859 1 98.75 337 LEU A C 1
ATOM 2710 O O . LEU A 1 337 ? 9.43 42.5 10.469 1 98.75 337 LEU A O 1
ATOM 2714 N N . ALA A 1 338 ? 11.648 42.406 10.109 1 98.69 338 ALA A N 1
ATOM 2715 C CA . ALA A 1 338 ? 11.977 43.281 11.211 1 98.69 338 ALA A CA 1
ATOM 2716 C C . ALA A 1 338 ? 11.406 44.688 10.977 1 98.69 338 ALA A C 1
ATOM 2718 O O . ALA A 1 338 ? 10.938 45.344 11.914 1 98.69 338 ALA A O 1
ATOM 2719 N N . LYS A 1 339 ? 11.477 45.094 9.742 1 98.69 339 LYS A N 1
ATOM 2720 C CA . LYS A 1 339 ? 10.961 46.406 9.391 1 98.69 339 LYS A CA 1
ATOM 2721 C C . LYS A 1 339 ? 9.484 46.531 9.773 1 98.69 339 LYS A C 1
ATOM 2723 O O . LYS A 1 339 ? 9.102 47.5 10.445 1 98.69 339 LYS A O 1
ATOM 2728 N N . TYR A 1 340 ? 8.703 45.625 9.414 1 98.75 340 TYR A N 1
ATOM 2729 C CA . TYR A 1 340 ? 7.266 45.688 9.656 1 98.75 340 TYR A CA 1
ATOM 2730 C C . TYR A 1 340 ? 6.945 45.438 11.125 1 98.75 340 TYR A C 1
ATOM 2732 O O . TYR A 1 340 ? 5.996 46 11.664 1 98.75 340 TYR A O 1
ATOM 2740 N N . ILE A 1 341 ? 7.727 44.625 11.805 1 98.75 341 ILE A N 1
ATOM 2741 C CA . ILE A 1 341 ? 7.578 44.438 13.242 1 98.75 341 ILE A CA 1
ATOM 2742 C C . ILE A 1 341 ? 7.832 45.781 13.945 1 98.75 341 ILE A C 1
ATOM 2744 O O . ILE A 1 341 ? 7.051 46.188 14.805 1 98.75 341 ILE A O 1
ATOM 2748 N N . ASN A 1 342 ? 8.852 46.5 13.531 1 98.75 342 ASN A N 1
ATOM 2749 C CA . ASN A 1 342 ? 9.203 47.781 14.125 1 98.75 342 ASN A CA 1
ATOM 2750 C C . ASN A 1 342 ? 8.102 48.812 13.914 1 98.75 342 ASN A C 1
ATOM 2752 O O . ASN A 1 342 ? 7.859 49.656 14.781 1 98.75 342 ASN A O 1
ATOM 2756 N N . ILE A 1 343 ? 7.492 48.75 12.75 1 98.69 343 ILE A N 1
ATOM 2757 C CA . ILE A 1 343 ? 6.398 49.688 12.484 1 98.69 343 ILE A CA 1
ATOM 2758 C C . ILE A 1 343 ? 5.305 49.5 13.531 1 98.69 343 ILE A C 1
ATOM 2760 O O . ILE A 1 343 ? 4.816 50.5 14.094 1 98.69 343 ILE A O 1
ATOM 2764 N N . LEU A 1 344 ? 4.961 48.312 13.875 1 98.5 344 LEU A N 1
ATOM 2765 C CA . LEU A 1 344 ? 3.895 48.031 14.828 1 98.5 344 LEU A CA 1
ATOM 2766 C C . LEU A 1 344 ? 4.355 48.344 16.25 1 98.5 344 LEU A C 1
ATOM 2768 O O . LEU A 1 344 ? 3.564 48.781 17.094 1 98.5 344 LEU A O 1
ATOM 2772 N N . LEU A 1 345 ? 5.652 48.094 16.531 1 98 345 LEU A N 1
ATOM 2773 C CA . LEU A 1 345 ? 6.195 48.375 17.859 1 98 345 LEU A CA 1
ATOM 2774 C C . LEU A 1 345 ? 6.172 49.875 18.141 1 98 345 LEU A C 1
ATOM 2776 O O . LEU A 1 345 ? 6.004 50.312 19.281 1 98 345 LEU A O 1
ATOM 2780 N N . ASN A 1 346 ? 6.238 50.688 17.094 1 97.62 346 ASN A N 1
ATOM 2781 C CA . ASN A 1 346 ? 6.383 52.125 17.234 1 97.62 346 ASN A CA 1
ATOM 2782 C C . ASN A 1 346 ? 5.059 52.844 17 1 97.62 346 ASN A C 1
ATOM 2784 O O . ASN A 1 346 ? 4.996 54.062 17.078 1 97.62 346 ASN A O 1
ATOM 2788 N N . ASN A 1 347 ? 4.066 52.156 16.672 1 97.94 347 ASN A N 1
ATOM 2789 C CA . ASN A 1 347 ? 2.748 52.719 16.453 1 97.94 347 ASN A CA 1
ATOM 2790 C C . ASN A 1 347 ? 1.653 51.938 17.156 1 97.94 347 ASN A C 1
ATOM 2792 O O . ASN A 1 347 ? 0.956 51.125 16.516 1 97.94 347 ASN A O 1
ATOM 2796 N N . LYS A 1 348 ? 1.449 52.281 18.375 1 96.81 348 LYS A N 1
ATOM 2797 C CA . LYS A 1 348 ? 0.529 51.562 19.234 1 96.81 348 LYS A CA 1
ATOM 2798 C C . LYS A 1 348 ? -0.896 51.594 18.688 1 96.81 348 LYS A C 1
ATOM 2800 O O . LYS A 1 348 ? -1.634 50.625 18.766 1 96.81 348 LYS A O 1
ATOM 2805 N N . ASP A 1 349 ? -1.24 52.719 18.203 1 97.94 349 ASP A N 1
ATOM 2806 C CA . ASP A 1 349 ? -2.588 52.875 17.656 1 97.94 349 ASP A CA 1
ATOM 2807 C C . ASP A 1 349 ? -2.812 51.969 16.469 1 97.94 349 ASP A C 1
ATOM 2809 O O . ASP A 1 349 ? -3.871 51.344 16.344 1 97.94 349 ASP A O 1
ATOM 2813 N N . LEU A 1 350 ? -1.853 51.906 15.648 1 98.31 350 LEU A N 1
ATOM 2814 C CA . LEU A 1 350 ? -1.933 51.031 14.484 1 98.31 350 LEU A CA 1
ATOM 2815 C C . LEU A 1 350 ? -2.008 49.562 14.914 1 98.31 350 LEU A C 1
ATOM 2817 O O . LEU A 1 350 ? -2.783 48.812 14.352 1 98.31 350 LEU A O 1
ATOM 2821 N N . ALA A 1 351 ? -1.227 49.219 15.859 1 98.31 351 ALA A N 1
ATOM 2822 C CA . ALA A 1 351 ? -1.203 47.844 16.375 1 98.31 351 ALA A CA 1
ATOM 2823 C C . ALA A 1 351 ? -2.566 47.438 16.938 1 98.31 351 ALA A C 1
ATOM 2825 O O . ALA A 1 351 ? -3.055 46.344 16.672 1 98.31 351 ALA A O 1
ATOM 2826 N N . ILE A 1 352 ? -3.139 48.344 17.688 1 98.12 352 ILE A N 1
ATOM 2827 C CA . ILE A 1 352 ? -4.449 48.094 18.281 1 98.12 352 ILE A CA 1
ATOM 2828 C C . ILE A 1 352 ? -5.496 47.969 17.172 1 98.12 352 ILE A C 1
ATOM 2830 O O . ILE A 1 352 ? -6.324 47.031 17.203 1 98.12 352 ILE A O 1
ATOM 2834 N N . LYS A 1 353 ? -5.379 48.812 16.172 1 98.56 353 LYS A N 1
ATOM 2835 C CA . LYS A 1 353 ? -6.312 48.781 15.055 1 98.56 353 LYS A CA 1
ATOM 2836 C C . LYS A 1 353 ? -6.207 47.438 14.305 1 98.56 353 LYS A C 1
ATOM 2838 O O . LYS A 1 353 ? -7.227 46.844 13.977 1 98.56 353 LYS A O 1
ATOM 2843 N N . PHE A 1 354 ? -5.008 47 14.016 1 98.69 354 PHE A N 1
ATOM 2844 C CA . PHE A 1 354 ? -4.793 45.75 13.328 1 98.69 354 PHE A CA 1
ATOM 2845 C C . PHE A 1 354 ? -5.34 44.594 14.148 1 98.69 354 PHE A C 1
ATOM 2847 O O . PHE A 1 354 ? -5.953 43.656 13.609 1 98.69 354 PHE A O 1
ATOM 2854 N N . GLY A 1 355 ? -5.098 44.594 15.477 1 98.5 355 GLY A N 1
ATOM 2855 C CA . GLY A 1 355 ? -5.625 43.562 16.359 1 98.5 355 GLY A CA 1
ATOM 2856 C C . GLY A 1 355 ? -7.141 43.469 16.328 1 98.5 355 GLY A C 1
ATOM 2857 O O . GLY A 1 355 ? -7.695 42.375 16.219 1 98.5 355 GLY A O 1
ATOM 2858 N N . GLU A 1 356 ? -7.762 44.594 16.375 1 98.44 356 GLU A N 1
ATOM 2859 C CA . GLU A 1 356 ? -9.219 44.656 16.359 1 98.44 356 GLU A CA 1
ATOM 2860 C C . GLU A 1 356 ? -9.766 44.188 15.008 1 98.44 356 GLU A C 1
ATOM 2862 O O . GLU A 1 356 ? -10.75 43.438 14.953 1 98.44 356 GLU A O 1
ATOM 2867 N N . ASN A 1 357 ? -9.18 44.656 13.977 1 98.56 357 ASN A N 1
ATOM 2868 C CA . ASN A 1 357 ? -9.586 44.25 12.641 1 98.56 357 ASN A CA 1
ATOM 2869 C C . ASN A 1 357 ? -9.414 42.75 12.453 1 98.56 357 ASN A C 1
ATOM 2871 O O . ASN A 1 357 ? -10.242 42.094 11.812 1 98.56 357 ASN A O 1
ATOM 2875 N N . GLY A 1 358 ? -8.258 42.25 12.977 1 98.06 358 GLY A N 1
ATOM 2876 C CA . GLY A 1 358 ? -8.016 40.812 12.906 1 98.06 358 GLY A CA 1
ATOM 2877 C C . GLY A 1 358 ? -9.094 40 13.602 1 98.06 358 GLY A C 1
ATOM 2878 O O . GLY A 1 358 ? -9.594 39.031 13.039 1 98.06 358 GLY A O 1
ATOM 2879 N N . ARG A 1 359 ? -9.438 40.375 14.797 1 98 359 ARG A N 1
ATOM 2880 C CA . ARG A 1 359 ? -10.492 39.719 15.547 1 98 359 ARG A CA 1
ATOM 2881 C C . ARG A 1 359 ? -11.812 39.75 14.789 1 98 359 ARG A C 1
ATOM 2883 O O . ARG A 1 359 ? -12.5 38.719 14.68 1 98 359 ARG A O 1
ATOM 2890 N N . LYS A 1 360 ? -12.18 40.875 14.242 1 97.75 360 LYS A N 1
ATOM 2891 C CA . LYS A 1 360 ? -13.406 41 13.461 1 97.75 360 LYS A CA 1
ATOM 2892 C C . LYS A 1 360 ? -13.398 40.062 12.25 1 97.75 360 LYS A C 1
ATOM 2894 O O . LYS A 1 360 ? -14.398 39.438 11.953 1 97.75 360 LYS A O 1
ATOM 2899 N N . ARG A 1 361 ? -12.32 40 11.656 1 96.81 361 ARG A N 1
ATOM 2900 C CA . ARG A 1 361 ? -12.188 39.188 10.453 1 96.81 361 ARG A CA 1
ATOM 2901 C C . ARG A 1 361 ? -12.391 37.719 10.773 1 96.81 361 ARG A C 1
ATOM 2903 O O . ARG A 1 361 ? -13.109 37 10.062 1 96.81 361 ARG A O 1
ATOM 2910 N N . VAL A 1 362 ? -11.703 37.188 11.844 1 96.5 362 VAL A N 1
ATOM 2911 C CA . VAL A 1 362 ? -11.797 35.781 12.156 1 96.5 362 VAL A CA 1
ATOM 2912 C C . VAL A 1 362 ? -13.219 35.438 12.617 1 96.5 362 VAL A C 1
ATOM 2914 O O . VAL A 1 362 ? -13.711 34.344 12.375 1 96.5 362 VAL A O 1
ATOM 2917 N N . GLU A 1 363 ? -13.906 36.406 13.25 1 95.69 363 GLU A N 1
ATOM 2918 C CA . GLU A 1 363 ? -15.297 36.219 13.656 1 95.69 363 GLU A CA 1
ATOM 2919 C C . GLU A 1 363 ? -16.203 36.094 12.445 1 95.69 363 GLU A C 1
ATOM 2921 O O . GLU A 1 363 ? -17.141 35.281 12.445 1 95.69 363 GLU A O 1
ATOM 2926 N N . GLU A 1 364 ? -15.883 36.781 11.438 1 95.06 364 GLU A N 1
ATOM 2927 C CA . GLU A 1 364 ? -16.766 36.875 10.281 1 95.06 364 GLU A CA 1
ATOM 2928 C C . GLU A 1 364 ? -16.516 35.719 9.305 1 95.06 364 GLU A C 1
ATOM 2930 O O . GLU A 1 364 ? -17.438 35.281 8.625 1 95.06 364 GLU A O 1
ATOM 2935 N N . MET A 1 365 ? -15.32 35.188 9.32 1 94 365 MET A N 1
ATOM 2936 C CA . MET A 1 365 ? -14.984 34.406 8.148 1 94 365 MET A CA 1
ATOM 2937 C C . MET A 1 365 ? -14.547 33 8.547 1 94 365 MET A C 1
ATOM 2939 O O . MET A 1 365 ? -14.609 32.062 7.73 1 94 365 MET A O 1
ATOM 2943 N N . PHE A 1 366 ? -14.086 32.812 9.797 1 95.75 366 PHE A N 1
ATOM 2944 C CA . PHE A 1 366 ? -13.352 31.578 10.055 1 95.75 366 PHE A CA 1
ATOM 2945 C C . PHE A 1 366 ? -13.883 30.875 11.297 1 95.75 366 PHE A C 1
ATOM 2947 O O . PHE A 1 366 ? -13.102 30.391 12.117 1 95.75 366 PHE A O 1
ATOM 2954 N N . SER A 1 367 ? -15.133 30.688 11.461 1 92.69 367 SER A N 1
ATOM 2955 C CA . SER A 1 367 ? -15.672 29.953 12.617 1 92.69 367 SER A CA 1
ATOM 2956 C C . SER A 1 367 ? -15.75 28.469 12.336 1 92.69 367 SER A C 1
ATOM 2958 O O . SER A 1 367 ? -16.203 28.047 11.273 1 92.69 367 SER A O 1
ATOM 2960 N N . TRP A 1 368 ? -15.43 27.656 13.312 1 95.25 368 TRP A N 1
ATOM 2961 C CA . TRP A 1 368 ? -15.469 26.203 13.156 1 95.25 368 TRP A CA 1
ATOM 2962 C C . TRP A 1 368 ? -16.906 25.719 12.945 1 95.25 368 TRP A C 1
ATOM 2964 O O . TRP A 1 368 ? -17.125 24.734 12.242 1 95.25 368 TRP A O 1
ATOM 2974 N N . GLU A 1 369 ? -17.859 26.359 13.531 1 94.06 369 GLU A N 1
ATOM 2975 C CA . GLU A 1 369 ? -19.266 25.984 13.336 1 94.06 369 GLU A CA 1
ATOM 2976 C C . GLU A 1 369 ? -19.656 26.062 11.867 1 94.06 369 GLU A C 1
ATOM 2978 O O . GLU A 1 369 ? -20.25 25.125 11.328 1 94.06 369 GLU A O 1
ATOM 2983 N N . SER A 1 370 ? -19.266 27.172 11.297 1 94.12 370 SER A N 1
ATOM 2984 C CA . SER A 1 370 ? -19.578 27.375 9.883 1 94.12 370 SER A CA 1
ATOM 2985 C C . SER A 1 370 ? -18.812 26.375 9 1 94.12 370 SER A C 1
ATOM 2987 O O . SER A 1 370 ? -19.375 25.844 8.047 1 94.12 370 SER A O 1
ATOM 2989 N N . ILE A 1 371 ? -17.641 26.156 9.328 1 96.19 371 ILE A N 1
ATOM 2990 C CA . ILE A 1 371 ? -16.781 25.266 8.547 1 96.19 371 ILE A CA 1
ATOM 2991 C C . ILE A 1 371 ? -17.312 23.844 8.633 1 96.19 371 ILE A C 1
ATOM 2993 O O . ILE A 1 371 ? -17.344 23.125 7.629 1 96.19 371 ILE A O 1
ATOM 2997 N N . ALA A 1 372 ? -17.734 23.406 9.797 1 97.44 372 ALA A N 1
ATOM 2998 C CA . ALA A 1 372 ? -18.297 22.078 9.977 1 97.44 372 ALA A CA 1
ATOM 2999 C C . ALA A 1 372 ? -19.578 21.906 9.156 1 97.44 372 ALA A C 1
ATOM 3001 O O . ALA A 1 372 ? -19.797 20.859 8.562 1 97.44 372 ALA A O 1
ATOM 3002 N N . ARG A 1 373 ? -20.406 22.953 9.148 1 97.12 373 ARG A N 1
ATOM 3003 C CA . ARG A 1 373 ? -21.641 22.906 8.367 1 97.12 373 ARG A CA 1
ATOM 3004 C C . ARG A 1 373 ? -21.328 22.797 6.875 1 97.12 373 ARG A C 1
ATOM 3006 O O . ARG A 1 373 ? -21.984 22.031 6.164 1 97.12 373 ARG A O 1
ATOM 3013 N N . LYS A 1 374 ? -20.344 23.562 6.477 1 97.81 374 LYS A N 1
ATOM 3014 C CA . LYS A 1 374 ? -19.938 23.484 5.074 1 97.81 374 LYS A CA 1
ATOM 3015 C C . LYS A 1 374 ? -19.422 22.094 4.73 1 97.81 374 LYS A C 1
ATOM 3017 O O . LYS A 1 374 ? -19.734 21.562 3.664 1 97.81 374 LYS A O 1
ATOM 3022 N N . THR A 1 375 ? -18.625 21.516 5.566 1 98.5 375 THR A N 1
ATOM 3023 C CA . THR A 1 375 ? -18.094 20.172 5.371 1 98.5 375 THR A CA 1
ATOM 3024 C C . THR A 1 375 ? -19.219 19.141 5.328 1 98.5 375 THR A C 1
ATOM 3026 O O . THR A 1 375 ? -19.219 18.266 4.461 1 98.5 375 THR A O 1
ATOM 3029 N N . TYR A 1 376 ? -20.141 19.328 6.25 1 98.38 376 TYR A N 1
ATOM 3030 C CA . TYR A 1 376 ? -21.297 18.422 6.316 1 98.38 376 TYR A CA 1
ATOM 3031 C C . TYR A 1 376 ? -22.094 18.453 5.023 1 98.38 376 TYR A C 1
ATOM 3033 O O . TYR A 1 376 ? -22.484 17.406 4.492 1 98.38 376 TYR A O 1
ATOM 3041 N N . GLU A 1 377 ? -22.312 19.672 4.547 1 98 377 GLU A N 1
ATOM 3042 C CA . GLU A 1 377 ? -23.062 19.812 3.305 1 98 377 GLU A CA 1
ATOM 3043 C C . GLU A 1 377 ? -22.312 19.203 2.127 1 98 377 GLU A C 1
ATOM 3045 O O . GLU A 1 377 ? -22.906 18.594 1.24 1 98 377 GLU A O 1
ATOM 3050 N N . MET A 1 378 ? -21.047 19.359 2.139 1 98.12 378 MET A N 1
ATOM 3051 C CA . MET A 1 378 ? -20.219 18.75 1.099 1 98.12 378 MET A CA 1
ATOM 3052 C C . MET A 1 378 ? -20.281 17.234 1.164 1 98.12 378 MET A C 1
ATOM 3054 O O . MET A 1 378 ? -20.375 16.562 0.132 1 98.12 378 MET A O 1
ATOM 3058 N N . TYR A 1 379 ? -20.281 16.672 2.393 1 98.31 379 TYR A N 1
ATOM 3059 C CA . TYR A 1 379 ? -20.438 15.227 2.551 1 98.31 379 TYR A CA 1
ATOM 3060 C C . TYR A 1 379 ? -21.719 14.742 1.886 1 98.31 379 TYR A C 1
ATOM 3062 O O . TYR A 1 379 ? -21.703 13.758 1.148 1 98.31 379 TYR A O 1
ATOM 3070 N N . LYS A 1 380 ? -22.766 15.453 2.145 1 97.5 380 LYS A N 1
ATOM 3071 C CA . LYS A 1 380 ? -24.047 15.07 1.585 1 97.5 380 LYS A CA 1
ATOM 3072 C C . LYS A 1 380 ? -24 15.047 0.059 1 97.5 380 LYS A C 1
ATOM 3074 O O . LYS A 1 380 ? -24.531 14.133 -0.571 1 97.5 380 LYS A O 1
ATOM 3079 N N . ASP A 1 381 ? -23.406 16.016 -0.438 1 97.5 381 ASP A N 1
ATOM 3080 C CA . ASP A 1 381 ? -23.266 16.109 -1.889 1 97.5 381 ASP A CA 1
ATOM 3081 C C . ASP A 1 381 ? -22.469 14.938 -2.441 1 97.5 381 ASP A C 1
ATOM 3083 O O . ASP A 1 381 ? -22.844 14.336 -3.443 1 97.5 381 ASP A O 1
ATOM 3087 N N . VAL A 1 382 ? -21.344 14.633 -1.805 1 98.25 382 VAL A N 1
ATOM 3088 C CA . VAL A 1 382 ? -20.453 13.562 -2.252 1 98.25 382 VAL A CA 1
ATOM 3089 C C . VAL A 1 382 ? -21.172 12.219 -2.172 1 98.25 382 VAL A C 1
ATOM 3091 O O . VAL A 1 382 ? -21.078 11.406 -3.092 1 98.25 382 VAL A O 1
ATOM 3094 N N . ILE A 1 383 ? -21.859 12 -1.082 1 97.38 383 ILE A N 1
ATOM 3095 C CA . ILE A 1 383 ? -22.594 10.758 -0.876 1 97.38 383 ILE A CA 1
ATOM 3096 C C . ILE A 1 383 ? -23.656 10.594 -1.962 1 97.38 383 ILE A C 1
ATOM 3098 O O . ILE A 1 383 ? -23.812 9.516 -2.535 1 97.38 383 ILE A O 1
ATOM 3102 N N . GLU A 1 384 ? -24.344 11.641 -2.262 1 95.69 384 GLU A N 1
ATOM 3103 C CA . GLU A 1 384 ? -25.406 11.609 -3.254 1 95.69 384 GLU A CA 1
ATOM 3104 C C . GLU A 1 384 ? -24.875 11.297 -4.645 1 95.69 384 GLU A C 1
ATOM 3106 O O . GLU A 1 384 ? -25.5 10.578 -5.418 1 95.69 384 GLU A O 1
ATOM 3111 N N . LYS A 1 385 ? -23.734 11.781 -4.914 1 95.44 385 LYS A N 1
ATOM 3112 C CA . LYS A 1 385 ? -23.172 11.641 -6.254 1 95.44 385 LYS A CA 1
ATOM 3113 C C . LYS A 1 385 ? -22.375 10.344 -6.387 1 95.44 385 LYS A C 1
ATOM 3115 O O . LYS A 1 385 ? -22.047 9.922 -7.496 1 95.44 385 LYS A O 1
ATOM 3120 N N . TYR A 1 386 ? -22.125 9.672 -5.215 1 91 386 TYR A N 1
ATOM 3121 C CA . TYR A 1 386 ? -21.297 8.469 -5.223 1 91 386 TYR A CA 1
ATOM 3122 C C . TYR A 1 386 ? -22.047 7.309 -5.883 1 91 386 TYR A C 1
ATOM 3124 O O . TYR A 1 386 ? -23.219 7.059 -5.586 1 91 386 TYR A O 1
ATOM 3132 N N . LYS A 1 387 ? -21.844 6.559 -7 1 74.75 387 LYS A N 1
ATOM 3133 C CA . LYS A 1 387 ? -22.219 5.387 -7.789 1 74.75 387 LYS A CA 1
ATOM 3134 C C . LYS A 1 387 ? -23.312 5.73 -8.797 1 74.75 387 LYS A C 1
ATOM 3136 O O . LYS A 1 387 ? -24.016 4.844 -9.281 1 74.75 387 LYS A O 1
ATOM 3141 N N . LYS A 1 388 ? -23.609 7.043 -8.781 1 66.94 388 LYS A N 1
ATOM 3142 C CA . LYS A 1 388 ? -24.391 7.441 -9.953 1 66.94 388 LYS A CA 1
ATOM 3143 C C . LYS A 1 388 ? -23.516 7.512 -11.195 1 66.94 388 LYS A C 1
ATOM 3145 O O . LYS A 1 388 ? -22.297 7.742 -11.094 1 66.94 388 LYS A O 1
ATOM 3150 N N . MET B 1 1 ? 31.328 -17.109 -10.578 1 53.5 1 MET B N 1
ATOM 3151 C CA . MET B 1 1 ? 29.984 -16.641 -10.281 1 53.5 1 MET B CA 1
ATOM 3152 C C . MET B 1 1 ? 29.938 -15.117 -10.258 1 53.5 1 MET B C 1
ATOM 3154 O O . MET B 1 1 ? 30.891 -14.469 -9.828 1 53.5 1 MET B O 1
ATOM 3158 N N . ASP B 1 2 ? 28.953 -14.5 -10.992 1 67.62 2 ASP B N 1
ATOM 3159 C CA . ASP B 1 2 ? 28.812 -13.055 -11.141 1 67.62 2 ASP B CA 1
ATOM 3160 C C . ASP B 1 2 ? 28.484 -12.398 -9.797 1 67.62 2 ASP B C 1
ATOM 3162 O O . ASP B 1 2 ? 27.969 -13.047 -8.898 1 67.62 2 ASP B O 1
ATOM 3166 N N . LYS B 1 3 ? 29 -11.359 -9.523 1 84.44 3 LYS B N 1
ATOM 3167 C CA . LYS B 1 3 ? 28.906 -10.578 -8.297 1 84.44 3 LYS B CA 1
ATOM 3168 C C . LYS B 1 3 ? 27.516 -9.961 -8.156 1 84.44 3 LYS B C 1
ATOM 3170 O O . LYS B 1 3 ? 27.219 -9.297 -7.152 1 84.44 3 LYS B O 1
ATOM 3175 N N . LEU B 1 4 ? 26.688 -10.492 -9.133 1 96 4 LEU B N 1
ATOM 3176 C CA . LEU B 1 4 ? 25.344 -9.906 -9.102 1 96 4 LEU B CA 1
ATOM 3177 C C . LEU B 1 4 ? 24.484 -10.578 -8.047 1 96 4 LEU B C 1
ATOM 3179 O O . LEU B 1 4 ? 24.672 -11.758 -7.738 1 96 4 LEU B O 1
ATOM 3183 N N . LYS B 1 5 ? 23.625 -9.875 -7.461 1 98.19 5 LYS B N 1
ATOM 3184 C CA . LYS B 1 5 ? 22.719 -10.352 -6.418 1 98.19 5 LYS B CA 1
ATOM 3185 C C . LYS B 1 5 ? 21.266 -9.984 -6.727 1 98.19 5 LYS B C 1
ATOM 3187 O O . LYS B 1 5 ? 20.984 -8.859 -7.16 1 98.19 5 LYS B O 1
ATOM 3192 N N . VAL B 1 6 ? 20.375 -10.953 -6.613 1 98.75 6 VAL B N 1
ATOM 3193 C CA . VAL B 1 6 ? 18.938 -10.703 -6.812 1 98.75 6 VAL B CA 1
ATOM 3194 C C . VAL B 1 6 ? 18.188 -10.938 -5.508 1 98.75 6 VAL B C 1
ATOM 3196 O O . VAL B 1 6 ? 18.5 -11.867 -4.758 1 98.75 6 VAL B O 1
ATOM 3199 N N . THR B 1 7 ? 17.281 -10.031 -5.137 1 98.81 7 THR B N 1
ATOM 3200 C CA . THR B 1 7 ? 16.281 -10.297 -4.105 1 98.81 7 THR B CA 1
ATOM 3201 C C . THR B 1 7 ? 14.984 -10.797 -4.723 1 98.81 7 THR B C 1
ATOM 3203 O O . THR B 1 7 ? 14.352 -10.094 -5.508 1 98.81 7 THR B O 1
ATOM 3206 N N . MET B 1 8 ? 14.633 -12.031 -4.367 1 98.75 8 MET B N 1
ATOM 3207 C CA . MET B 1 8 ? 13.422 -12.695 -4.852 1 98.75 8 MET B CA 1
ATOM 3208 C C . MET B 1 8 ? 12.305 -12.602 -3.824 1 98.75 8 MET B C 1
ATOM 3210 O O . MET B 1 8 ? 12.484 -12.992 -2.668 1 98.75 8 MET B O 1
ATOM 3214 N N . PHE B 1 9 ? 11.18 -12 -4.234 1 98.88 9 PHE B N 1
ATOM 3215 C CA . PHE B 1 9 ? 9.992 -11.969 -3.383 1 98.88 9 PHE B CA 1
ATOM 3216 C C . PHE B 1 9 ? 8.969 -13 -3.838 1 98.88 9 PHE B C 1
ATOM 3218 O O . PHE B 1 9 ? 8.555 -13 -4.996 1 98.88 9 PHE B O 1
ATOM 3225 N N . THR B 1 10 ? 8.555 -13.898 -2.922 1 98.81 10 THR B N 1
ATOM 3226 C CA . THR B 1 10 ? 7.637 -14.977 -3.279 1 98.81 10 THR B CA 1
ATOM 3227 C C . THR B 1 10 ? 6.75 -15.352 -2.094 1 98.81 10 THR B C 1
ATOM 3229 O O . THR B 1 10 ? 7.199 -15.32 -0.945 1 98.81 10 THR B O 1
ATOM 3232 N N . ASN B 1 11 ? 5.484 -15.633 -2.369 1 98.19 11 ASN B N 1
ATOM 3233 C CA . ASN B 1 11 ? 4.609 -16.062 -1.28 1 98.19 11 ASN B CA 1
ATOM 3234 C C . ASN B 1 11 ? 4.793 -17.547 -0.958 1 98.19 11 ASN B C 1
ATOM 3236 O O . ASN B 1 11 ? 4.48 -17.984 0.148 1 98.19 11 ASN B O 1
ATOM 3240 N N . GLU B 1 12 ? 5.312 -18.297 -1.961 1 97.06 12 GLU B N 1
ATOM 3241 C CA . GLU B 1 12 ? 5.52 -19.734 -1.785 1 97.06 12 GLU B CA 1
ATOM 3242 C C . GLU B 1 12 ? 6.988 -20.109 -1.964 1 97.06 12 GLU B C 1
ATOM 3244 O O . GLU B 1 12 ? 7.578 -19.844 -3.012 1 97.06 12 GLU B O 1
ATOM 3249 N N . TYR B 1 13 ? 7.473 -20.75 -1.017 1 97.94 13 TYR B N 1
ATOM 3250 C CA . TYR B 1 13 ? 8.82 -21.312 -1.035 1 97.94 13 TYR B CA 1
ATOM 3251 C C . TYR B 1 13 ? 8.922 -22.516 -0.11 1 97.94 13 TYR B C 1
ATOM 3253 O O . TYR B 1 13 ? 8.195 -22.609 0.881 1 97.94 13 TYR B O 1
ATOM 3261 N N . PRO B 1 14 ? 9.781 -23.484 -0.468 1 95.38 14 PRO B N 1
ATOM 3262 C CA . PRO B 1 14 ? 9.875 -24.656 0.402 1 95.38 14 PRO B CA 1
ATOM 3263 C C . PRO B 1 14 ? 10.016 -24.297 1.877 1 95.38 14 PRO B C 1
ATOM 3265 O O . PRO B 1 14 ? 10.75 -23.359 2.217 1 95.38 14 PRO B O 1
ATOM 3268 N N . PRO B 1 15 ? 9.32 -25 2.721 1 94.25 15 PRO B N 1
ATOM 3269 C CA . PRO B 1 15 ? 8.469 -26.172 2.52 1 94.25 15 PRO B CA 1
ATOM 3270 C C . PRO B 1 15 ? 7.012 -25.812 2.246 1 94.25 15 PRO B C 1
ATOM 3272 O O . PRO B 1 15 ? 6.152 -26.688 2.195 1 94.25 15 PRO B O 1
ATOM 3275 N N . ASN B 1 16 ? 6.707 -24.516 2.092 1 92.38 16 ASN B N 1
ATOM 3276 C CA . ASN B 1 16 ? 5.328 -24.047 1.946 1 92.38 16 ASN B CA 1
ATOM 3277 C C . ASN B 1 16 ? 4.965 -23.828 0.48 1 92.38 16 ASN B C 1
ATOM 3279 O O . ASN B 1 16 ? 4.66 -22.719 0.071 1 92.38 16 ASN B O 1
ATOM 3283 N N . ILE B 1 17 ? 4.992 -24.891 -0.288 1 91.62 17 ILE B N 1
ATOM 3284 C CA . ILE B 1 17 ? 4.621 -24.812 -1.697 1 91.62 17 ILE B CA 1
ATOM 3285 C C . ILE B 1 17 ? 3.268 -25.484 -1.911 1 91.62 17 ILE B C 1
ATOM 3287 O O . ILE B 1 17 ? 3.057 -26.625 -1.484 1 91.62 17 ILE B O 1
ATOM 3291 N N . TYR B 1 18 ? 2.387 -24.734 -2.541 1 84.88 18 TYR B N 1
ATOM 3292 C CA . TYR B 1 18 ? 1.075 -25.328 -2.773 1 84.88 18 TYR B CA 1
ATOM 3293 C C . TYR B 1 18 ? 0.665 -25.203 -4.234 1 84.88 18 TYR B C 1
ATOM 3295 O O . TYR B 1 18 ? -0.306 -25.812 -4.672 1 84.88 18 TYR B O 1
ATOM 3303 N N . GLY B 1 19 ? 1.437 -24.469 -5.035 1 87.5 19 GLY B N 1
ATOM 3304 C CA . GLY B 1 19 ? 1.061 -24.266 -6.426 1 87.5 19 GLY B CA 1
ATOM 3305 C C . GLY B 1 19 ? 2.254 -24.172 -7.355 1 87.5 19 GLY B C 1
ATOM 3306 O O . GLY B 1 19 ? 3.395 -24.359 -6.934 1 87.5 19 GLY B O 1
ATOM 3307 N N . GLY B 1 20 ? 1.921 -23.906 -8.617 1 90.81 20 GLY B N 1
ATOM 3308 C CA . GLY B 1 20 ? 2.943 -23.891 -9.656 1 90.81 20 GLY B CA 1
ATOM 3309 C C . GLY B 1 20 ? 3.926 -22.75 -9.5 1 90.81 20 GLY B C 1
ATOM 3310 O O . GLY B 1 20 ? 5.094 -22.875 -9.875 1 90.81 20 GLY B O 1
ATOM 3311 N N . ALA B 1 21 ? 3.447 -21.641 -8.914 1 94.25 21 ALA B N 1
ATOM 3312 C CA . ALA B 1 21 ? 4.336 -20.5 -8.719 1 94.25 21 ALA B CA 1
ATOM 3313 C C . ALA B 1 21 ? 5.457 -20.828 -7.742 1 94.25 21 ALA B C 1
ATOM 3315 O O . ALA B 1 21 ? 6.609 -20.438 -7.953 1 94.25 21 ALA B O 1
ATOM 3316 N N . GLY B 1 22 ? 5.09 -21.547 -6.691 1 95.69 22 GLY B N 1
ATOM 3317 C CA . GLY B 1 22 ? 6.102 -21.969 -5.734 1 95.69 22 GLY B CA 1
ATOM 3318 C C . GLY B 1 22 ? 7.117 -22.922 -6.328 1 95.69 22 GLY B C 1
ATOM 3319 O O . GLY B 1 22 ? 8.312 -22.812 -6.059 1 95.69 22 GLY B O 1
ATOM 3320 N N . VAL B 1 23 ? 6.598 -23.891 -7.133 1 93.56 23 VAL B N 1
ATOM 3321 C CA . VAL B 1 23 ? 7.473 -24.828 -7.812 1 93.56 23 VAL B CA 1
ATOM 3322 C C . VAL B 1 23 ? 8.438 -24.094 -8.727 1 93.56 23 VAL B C 1
ATOM 3324 O O . VAL B 1 23 ? 9.633 -24.375 -8.742 1 93.56 23 VAL B O 1
ATOM 3327 N N . HIS B 1 24 ? 7.891 -23.125 -9.43 1 96.88 24 HIS B N 1
ATOM 3328 C CA . HIS B 1 24 ? 8.711 -22.297 -10.305 1 96.88 24 HIS B CA 1
ATOM 3329 C C . HIS B 1 24 ? 9.852 -21.641 -9.539 1 96.88 24 HIS B C 1
ATOM 3331 O O . HIS B 1 24 ? 11.008 -21.719 -9.945 1 96.88 24 HIS B O 1
ATOM 3337 N N . VAL B 1 25 ? 9.539 -20.984 -8.469 1 98.25 25 VAL B N 1
ATOM 3338 C CA . VAL B 1 25 ? 10.539 -20.234 -7.73 1 98.25 25 VAL B CA 1
ATOM 3339 C C . VAL B 1 25 ? 11.578 -21.188 -7.145 1 98.25 25 VAL B C 1
ATOM 3341 O O . VAL B 1 25 ? 12.781 -20.891 -7.164 1 98.25 25 VAL B O 1
ATOM 3344 N N . ASP B 1 26 ? 11.133 -22.328 -6.645 1 97.06 26 ASP B N 1
ATOM 3345 C CA . ASP B 1 26 ? 12.031 -23.312 -6.07 1 97.06 26 ASP B CA 1
ATOM 3346 C C . ASP B 1 26 ? 13.109 -23.719 -7.074 1 97.06 26 ASP B C 1
ATOM 3348 O O . ASP B 1 26 ? 14.305 -23.594 -6.809 1 97.06 26 ASP B O 1
ATOM 3352 N N . TYR B 1 27 ? 12.711 -24.109 -8.258 1 97.19 27 TYR B N 1
ATOM 3353 C CA . TYR B 1 27 ? 13.648 -24.656 -9.242 1 97.19 27 TYR B CA 1
ATOM 3354 C C . TYR B 1 27 ? 14.453 -23.547 -9.891 1 97.19 27 TYR B C 1
ATOM 3356 O O . TYR B 1 27 ? 15.641 -23.719 -10.188 1 97.19 27 TYR B O 1
ATOM 3364 N N . LEU B 1 28 ? 13.812 -22.391 -10.117 1 98 28 LEU B N 1
ATOM 3365 C CA . LEU B 1 28 ? 14.547 -21.25 -10.672 1 98 28 LEU B CA 1
ATOM 3366 C C . LEU B 1 28 ? 15.672 -20.828 -9.734 1 98 28 LEU B C 1
ATOM 3368 O O . LEU B 1 28 ? 16.812 -20.625 -10.172 1 98 28 LEU B O 1
ATOM 3372 N N . VAL B 1 29 ? 15.375 -20.703 -8.469 1 98.12 29 VAL B N 1
ATOM 3373 C CA . VAL B 1 29 ? 16.344 -20.25 -7.477 1 98.12 29 VAL B CA 1
ATOM 3374 C C . VAL B 1 29 ? 17.5 -21.25 -7.398 1 98.12 29 VAL B C 1
ATOM 3376 O O . VAL B 1 29 ? 18.656 -20.859 -7.301 1 98.12 29 VAL B O 1
ATOM 3379 N N . ARG B 1 30 ? 17.156 -22.547 -7.465 1 96.62 30 ARG B N 1
ATOM 3380 C CA . ARG B 1 30 ? 18.172 -23.594 -7.422 1 96.62 30 ARG B CA 1
ATOM 3381 C C . ARG B 1 30 ? 19.188 -23.406 -8.539 1 96.62 30 ARG B C 1
ATOM 3383 O O . ARG B 1 30 ? 20.391 -23.5 -8.312 1 96.62 30 ARG B O 1
ATOM 3390 N N . GLU B 1 31 ? 18.719 -23.172 -9.727 1 96.81 31 GLU B N 1
ATOM 3391 C CA . GLU B 1 31 ? 19.609 -23.016 -10.875 1 96.81 31 GLU B CA 1
ATOM 3392 C C . GLU B 1 31 ? 20.281 -21.656 -10.883 1 96.81 31 GLU B C 1
ATOM 3394 O O . GLU B 1 31 ? 21.453 -21.531 -11.234 1 96.81 31 GLU B O 1
ATOM 3399 N N . LEU B 1 32 ? 19.531 -20.578 -10.477 1 97.56 32 LEU B N 1
ATOM 3400 C CA . LEU B 1 32 ? 20.062 -19.219 -10.469 1 97.56 32 LEU B CA 1
ATOM 3401 C C . LEU B 1 32 ? 21.203 -19.094 -9.445 1 97.56 32 LEU B C 1
ATOM 3403 O O . LEU B 1 32 ? 22.141 -18.328 -9.656 1 97.56 32 LEU B O 1
ATOM 3407 N N . SER B 1 33 ? 21.062 -19.812 -8.328 1 97.31 33 SER B N 1
ATOM 3408 C CA . SER B 1 33 ? 22.047 -19.734 -7.258 1 97.31 33 SER B CA 1
ATOM 3409 C C . SER B 1 33 ? 23.406 -20.266 -7.711 1 97.31 33 SER B C 1
ATOM 3411 O O . SER B 1 33 ? 24.422 -20.031 -7.055 1 97.31 33 SER B O 1
ATOM 3413 N N . LYS B 1 34 ? 23.438 -20.969 -8.812 1 96 34 LYS B N 1
ATOM 3414 C CA . LYS B 1 34 ? 24.688 -21.422 -9.406 1 96 34 LYS B CA 1
ATOM 3415 C C . LYS B 1 34 ? 25.344 -20.312 -10.234 1 96 34 LYS B C 1
ATOM 3417 O O . LYS B 1 34 ? 26.516 -20.406 -10.586 1 96 34 LYS B O 1
ATOM 3422 N N . LEU B 1 35 ? 24.562 -19.281 -10.555 1 96.88 35 LEU B N 1
ATOM 3423 C CA . LEU B 1 35 ? 25.047 -18.234 -11.461 1 96.88 35 LEU B CA 1
ATOM 3424 C C . LEU B 1 35 ? 25.281 -16.938 -10.711 1 96.88 35 LEU B C 1
ATOM 3426 O O . LEU B 1 35 ? 26.094 -16.109 -11.148 1 96.88 35 LEU B O 1
ATOM 3430 N N . MET B 1 36 ? 24.578 -16.75 -9.57 1 97.69 36 MET B N 1
ATOM 3431 C CA . MET B 1 36 ? 24.625 -15.469 -8.852 1 97.69 36 MET B CA 1
ATOM 3432 C C . MET B 1 36 ? 24.172 -15.641 -7.41 1 97.69 36 MET B C 1
ATOM 3434 O O . MET B 1 36 ? 23.703 -16.719 -7.023 1 97.69 36 MET B O 1
ATOM 3438 N N . LYS B 1 37 ? 24.281 -14.586 -6.605 1 98.06 37 LYS B N 1
ATOM 3439 C CA . LYS B 1 37 ? 23.734 -14.586 -5.25 1 98.06 37 LYS B CA 1
ATOM 3440 C C . LYS B 1 37 ? 22.234 -14.352 -5.258 1 98.06 37 LYS B C 1
ATOM 3442 O O . LYS B 1 37 ? 21.734 -13.516 -6.012 1 98.06 37 LYS B O 1
ATOM 3447 N N . VAL B 1 38 ? 21.547 -15.172 -4.484 1 98.56 38 VAL B N 1
ATOM 3448 C CA . VAL B 1 38 ? 20.094 -15.07 -4.441 1 98.56 38 VAL B CA 1
ATOM 3449 C C . VAL B 1 38 ? 19.641 -14.867 -2.998 1 98.56 38 VAL B C 1
ATOM 3451 O O . VAL B 1 38 ? 20 -15.641 -2.109 1 98.56 38 VAL B O 1
ATOM 3454 N N . ASP B 1 39 ? 18.906 -13.805 -2.752 1 98.5 39 ASP B N 1
ATOM 3455 C CA . ASP B 1 39 ? 18.219 -13.523 -1.492 1 98.5 39 ASP B CA 1
ATOM 3456 C C . ASP B 1 39 ? 16.719 -13.727 -1.623 1 98.5 39 ASP B C 1
ATOM 3458 O O . ASP B 1 39 ? 16.016 -12.898 -2.227 1 98.5 39 ASP B O 1
ATOM 3462 N N . VAL B 1 40 ? 16.219 -14.82 -1.044 1 98.81 40 VAL B N 1
ATOM 3463 C CA . VAL B 1 40 ? 14.805 -15.133 -1.148 1 98.81 40 VAL B CA 1
ATOM 3464 C C . VAL B 1 40 ? 14.062 -14.617 0.084 1 98.81 40 VAL B C 1
ATOM 3466 O O . VAL B 1 40 ? 14.398 -14.984 1.214 1 98.81 40 VAL B O 1
ATOM 3469 N N . ARG B 1 41 ? 13.109 -13.789 -0.101 1 98.75 41 ARG B N 1
ATOM 3470 C CA . ARG B 1 41 ? 12.156 -13.359 0.913 1 98.75 41 ARG B CA 1
ATOM 3471 C C . ARG B 1 41 ? 10.766 -13.922 0.636 1 98.75 41 ARG B C 1
ATOM 3473 O O . ARG B 1 41 ? 10.18 -13.648 -0.413 1 98.75 41 ARG B O 1
ATOM 3480 N N . CYS B 1 42 ? 10.266 -14.727 1.573 1 98.75 42 CYS B N 1
ATOM 3481 C CA . CYS B 1 42 ? 9.047 -15.477 1.325 1 98.75 42 CYS B CA 1
ATOM 3482 C C . CYS B 1 42 ? 8.102 -15.391 2.518 1 98.75 42 CYS B C 1
ATOM 3484 O O . CYS B 1 42 ? 8.453 -14.82 3.555 1 98.75 42 CYS B O 1
ATOM 3486 N N . PHE B 1 43 ? 6.824 -15.797 2.281 1 98.5 43 PHE B N 1
ATOM 3487 C CA . PHE B 1 43 ? 5.906 -15.938 3.406 1 98.5 43 PHE B CA 1
ATOM 3488 C C . PHE B 1 43 ? 6.309 -17.109 4.289 1 98.5 43 PHE B C 1
ATOM 3490 O O . PHE B 1 43 ? 6.695 -18.172 3.789 1 98.5 43 PHE B O 1
ATOM 3497 N N . GLY B 1 44 ? 6.246 -16.953 5.531 1 97.94 44 GLY B N 1
ATOM 3498 C CA . GLY B 1 44 ? 6.527 -18.062 6.445 1 97.94 44 GLY B CA 1
ATOM 3499 C C . GLY B 1 44 ? 7.586 -17.719 7.477 1 97.94 44 GLY B C 1
ATOM 3500 O O . GLY B 1 44 ? 7.656 -16.594 7.957 1 97.94 44 GLY B O 1
ATOM 3501 N N . ASP B 1 45 ? 8.32 -18.688 7.922 1 97.56 45 ASP B N 1
ATOM 3502 C CA . ASP B 1 45 ? 9.281 -18.5 9 1 97.56 45 ASP B CA 1
ATOM 3503 C C . ASP B 1 45 ? 10.641 -19.078 8.625 1 97.56 45 ASP B C 1
ATOM 3505 O O . ASP B 1 45 ? 11.461 -19.375 9.5 1 97.56 45 ASP B O 1
ATOM 3509 N N . GLN B 1 46 ? 10.852 -19.312 7.348 1 97.88 46 GLN B N 1
ATOM 3510 C CA . GLN B 1 46 ? 12.117 -19.859 6.863 1 97.88 46 GLN B CA 1
ATOM 3511 C C . GLN B 1 46 ? 13.289 -18.969 7.266 1 97.88 46 GLN B C 1
ATOM 3513 O O . GLN B 1 46 ? 13.148 -17.75 7.34 1 97.88 46 GLN B O 1
ATOM 3518 N N . ASP B 1 47 ? 14.391 -19.547 7.602 1 97.56 47 ASP B N 1
ATOM 3519 C CA . ASP B 1 47 ? 15.609 -18.828 7.934 1 97.56 47 ASP B CA 1
ATOM 3520 C C . ASP B 1 47 ? 16.844 -19.703 7.746 1 97.56 47 ASP B C 1
ATOM 3522 O O . ASP B 1 47 ? 17.234 -20.438 8.656 1 97.56 47 ASP B O 1
ATOM 3526 N N . TYR B 1 48 ? 17.484 -19.578 6.57 1 96.75 48 TYR B N 1
ATOM 3527 C CA . TYR B 1 48 ? 18.719 -20.344 6.363 1 96.75 48 TYR B CA 1
ATOM 3528 C C . TYR B 1 48 ? 19.562 -19.734 5.254 1 96.75 48 TYR B C 1
ATOM 3530 O O . TYR B 1 48 ? 19.047 -18.969 4.426 1 96.75 48 TYR B O 1
ATOM 3538 N N . THR B 1 49 ? 20.812 -19.922 5.363 1 96.19 49 THR B N 1
ATOM 3539 C CA . THR B 1 49 ? 21.781 -19.516 4.359 1 96.19 49 THR B CA 1
ATOM 3540 C C . THR B 1 49 ? 22.609 -20.719 3.891 1 96.19 49 THR B C 1
ATOM 3542 O O . THR B 1 49 ? 23 -21.562 4.699 1 96.19 49 THR B O 1
ATOM 3545 N N . ALA B 1 50 ? 22.703 -20.797 2.574 1 93.06 50 ALA B N 1
ATOM 3546 C CA . ALA B 1 50 ? 23.516 -21.859 1.972 1 93.06 50 ALA B CA 1
ATOM 3547 C C . ALA B 1 50 ? 24.25 -21.344 0.734 1 93.06 50 ALA B C 1
ATOM 3549 O O . ALA B 1 50 ? 23.641 -21.125 -0.312 1 93.06 50 ALA B O 1
ATOM 3550 N N . ASP B 1 51 ? 25.578 -21.156 0.838 1 92.5 51 ASP B N 1
ATOM 3551 C CA . ASP B 1 51 ? 26.406 -20.734 -0.292 1 92.5 51 ASP B CA 1
ATOM 3552 C C . ASP B 1 51 ? 25.938 -19.375 -0.821 1 92.5 51 ASP B C 1
ATOM 3554 O O . ASP B 1 51 ? 26 -18.375 -0.105 1 92.5 51 ASP B O 1
ATOM 3558 N N . ASN B 1 52 ? 25.375 -19.469 -2.043 1 95.75 52 ASN B N 1
ATOM 3559 C CA . ASN B 1 52 ? 24.969 -18.234 -2.703 1 95.75 52 ASN B CA 1
ATOM 3560 C C . ASN B 1 52 ? 23.484 -17.953 -2.494 1 95.75 52 ASN B C 1
ATOM 3562 O O . ASN B 1 52 ? 22.891 -17.109 -3.182 1 95.75 52 ASN B O 1
ATOM 3566 N N . LEU B 1 53 ? 22.875 -18.688 -1.507 1 97.75 53 LEU B N 1
ATOM 3567 C CA . LEU B 1 53 ? 21.438 -18.578 -1.28 1 97.75 53 LEU B CA 1
ATOM 3568 C C . LEU B 1 53 ? 21.141 -18.188 0.161 1 97.75 53 LEU B C 1
ATOM 3570 O O . LEU B 1 53 ? 21.672 -18.781 1.098 1 97.75 53 LEU B O 1
ATOM 3574 N N . LYS B 1 54 ? 20.406 -17.172 0.374 1 98.12 54 LYS B N 1
ATOM 3575 C CA . LYS B 1 54 ? 19.828 -16.781 1.656 1 98.12 54 LYS B CA 1
ATOM 3576 C C . LYS B 1 54 ? 18.312 -16.781 1.595 1 98.12 54 LYS B C 1
ATOM 3578 O O . LYS B 1 54 ? 17.719 -16.25 0.647 1 98.12 54 LYS B O 1
ATOM 3583 N N . VAL B 1 55 ? 17.656 -17.438 2.504 1 98.62 55 VAL B N 1
ATOM 3584 C CA . VAL B 1 55 ? 16.203 -17.516 2.535 1 98.62 55 VAL B CA 1
ATOM 3585 C C . VAL B 1 55 ? 15.68 -17 3.869 1 98.62 55 VAL B C 1
ATOM 3587 O O . VAL B 1 55 ? 16.141 -17.422 4.934 1 98.62 55 VAL B O 1
ATOM 3590 N N . ARG B 1 56 ? 14.836 -16.031 3.826 1 98.12 56 ARG B N 1
ATOM 3591 C CA . ARG B 1 56 ? 14.195 -15.469 5.008 1 98.12 56 ARG B CA 1
ATOM 3592 C C . ARG B 1 56 ? 12.68 -15.469 4.863 1 98.12 56 ARG B C 1
ATOM 3594 O O . ARG B 1 56 ? 12.148 -15.008 3.85 1 98.12 56 ARG B O 1
ATOM 3601 N N . GLY B 1 57 ? 11.961 -15.969 5.855 1 98.56 57 GLY B N 1
ATOM 3602 C CA . GLY B 1 57 ? 10.508 -15.93 5.906 1 98.56 57 GLY B CA 1
ATOM 3603 C C . GLY B 1 57 ? 9.969 -14.766 6.719 1 98.56 57 GLY B C 1
ATOM 3604 O O . GLY B 1 57 ? 10.625 -14.297 7.648 1 98.56 57 GLY B O 1
ATOM 3605 N N . TYR B 1 58 ? 8.828 -14.305 6.355 1 98.19 58 TYR B N 1
ATOM 3606 C CA . TYR B 1 58 ? 8.117 -13.227 7.031 1 98.19 58 TYR B CA 1
ATOM 3607 C C . TYR B 1 58 ? 6.68 -13.625 7.344 1 98.19 58 TYR B C 1
ATOM 3609 O O . TYR B 1 58 ? 6.02 -14.281 6.531 1 98.19 58 TYR B O 1
ATOM 3617 N N . LYS B 1 59 ? 6.172 -13.234 8.469 1 97.5 59 LYS B N 1
ATOM 3618 C CA . LYS B 1 59 ? 4.809 -13.555 8.891 1 97.5 59 LYS B CA 1
ATOM 3619 C C . LYS B 1 59 ? 3.906 -12.328 8.797 1 97.5 59 LYS B C 1
ATOM 3621 O O . LYS B 1 59 ? 4.383 -11.188 8.859 1 97.5 59 LYS B O 1
ATOM 3626 N N . GLU B 1 60 ? 2.676 -12.578 8.609 1 97.12 60 GLU B N 1
ATOM 3627 C CA . GLU B 1 60 ? 1.686 -11.508 8.57 1 97.12 60 GLU B CA 1
ATOM 3628 C C . GLU B 1 60 ? 1.559 -10.82 9.922 1 97.12 60 GLU B C 1
ATOM 3630 O O . GLU B 1 60 ? 1.895 -11.406 10.953 1 97.12 60 GLU B O 1
ATOM 3635 N N . TRP B 1 61 ? 1.169 -9.57 9.938 1 97.62 61 TRP B N 1
ATOM 3636 C CA . TRP B 1 61 ? 0.882 -8.828 11.164 1 97.62 61 TRP B CA 1
ATOM 3637 C C . TRP B 1 61 ? -0.333 -9.406 11.875 1 97.62 61 TRP B C 1
ATOM 3639 O O . TRP B 1 61 ? -1.464 -9.273 11.406 1 97.62 61 TRP B O 1
ATOM 3649 N N . ASP B 1 62 ? -0.205 -9.984 13.008 1 96.19 62 ASP B N 1
ATOM 3650 C CA . ASP B 1 62 ? -1.251 -10.703 13.727 1 96.19 62 ASP B CA 1
ATOM 3651 C C . ASP B 1 62 ? -2.441 -9.789 14.023 1 96.19 62 ASP B C 1
ATOM 3653 O O . ASP B 1 62 ? -3.584 -10.25 14.062 1 96.19 62 ASP B O 1
ATOM 3657 N N . LYS B 1 63 ? -2.152 -8.531 14.18 1 95.19 63 LYS B N 1
ATOM 3658 C CA . LYS B 1 63 ? -3.205 -7.566 14.492 1 95.19 63 LYS B CA 1
ATOM 3659 C C . LYS B 1 63 ? -4.273 -7.551 13.398 1 95.19 63 LYS B C 1
ATOM 3661 O O . LYS B 1 63 ? -5.445 -7.289 13.672 1 95.19 63 LYS B O 1
ATOM 3666 N N . LEU B 1 64 ? -3.891 -7.871 12.219 1 96.19 64 LEU B N 1
ATOM 3667 C CA . LEU B 1 64 ? -4.797 -7.785 11.078 1 96.19 64 LEU B CA 1
ATOM 3668 C C . LEU B 1 64 ? -5.809 -8.922 11.102 1 96.19 64 LEU B C 1
ATOM 3670 O O . LEU B 1 64 ? -6.816 -8.883 10.391 1 96.19 64 LEU B O 1
ATOM 3674 N N . LYS B 1 65 ? -5.609 -9.906 11.906 1 93.19 65 LYS B N 1
ATOM 3675 C CA . LYS B 1 65 ? -6.516 -11.047 12.016 1 93.19 65 LYS B CA 1
ATOM 3676 C C . LYS B 1 65 ? -7.633 -10.773 13.016 1 93.19 65 LYS B C 1
ATOM 3678 O O . LYS B 1 65 ? -8.648 -11.469 13.023 1 93.19 65 LYS B O 1
ATOM 3683 N N . GLU B 1 66 ? -7.398 -9.75 13.828 1 93.06 66 GLU B N 1
ATOM 3684 C CA . GLU B 1 66 ? -8.344 -9.469 14.906 1 93.06 66 GLU B CA 1
ATOM 3685 C C . GLU B 1 66 ? -9.562 -8.711 14.391 1 93.06 66 GLU B C 1
ATOM 3687 O O . GLU B 1 66 ? -9.43 -7.602 13.867 1 93.06 66 GLU B O 1
ATOM 3692 N N . ASN B 1 67 ? -10.766 -9.258 14.531 1 89.44 67 ASN B N 1
ATOM 3693 C CA . ASN B 1 67 ? -12.023 -8.578 14.227 1 89.44 67 ASN B CA 1
ATOM 3694 C C . ASN B 1 67 ? -12.055 -8.078 12.781 1 89.44 67 ASN B C 1
ATOM 3696 O O . ASN B 1 67 ? -12.438 -6.938 12.523 1 89.44 67 ASN B O 1
ATOM 3700 N N . SER B 1 68 ? -11.508 -8.836 11.922 1 91.44 68 SER B N 1
ATOM 3701 C CA . SER B 1 68 ? -11.43 -8.469 10.516 1 91.44 68 SER B CA 1
ATOM 3702 C C . SER B 1 68 ? -12.281 -9.398 9.648 1 91.44 68 SER B C 1
ATOM 3704 O O . SER B 1 68 ? -12.508 -10.555 10.016 1 91.44 68 SER B O 1
ATOM 3706 N N . ASP B 1 69 ? -12.883 -8.875 8.617 1 92.44 69 ASP B N 1
ATOM 3707 C CA . ASP B 1 69 ? -13.477 -9.719 7.586 1 92.44 69 ASP B CA 1
ATOM 3708 C C . ASP B 1 69 ? -12.445 -10.672 6.992 1 92.44 69 ASP B C 1
ATOM 3710 O O . ASP B 1 69 ? -11.422 -10.227 6.461 1 92.44 69 ASP B O 1
ATOM 3714 N N . PRO B 1 70 ? -12.734 -12 7.168 1 90.81 70 PRO B N 1
ATOM 3715 C CA . PRO B 1 70 ? -11.766 -12.961 6.648 1 90.81 70 PRO B CA 1
ATOM 3716 C C . PRO B 1 70 ? -11.43 -12.727 5.176 1 90.81 70 PRO B C 1
ATOM 3718 O O . PRO B 1 70 ? -10.32 -13.023 4.738 1 90.81 70 PRO B O 1
ATOM 3721 N N . ARG B 1 71 ? -12.398 -12.234 4.438 1 91.75 71 ARG B N 1
ATOM 3722 C CA . ARG B 1 71 ? -12.172 -11.961 3.023 1 91.75 71 ARG B CA 1
ATOM 3723 C C . ARG B 1 71 ? -11.125 -10.859 2.84 1 91.75 71 ARG B C 1
ATOM 3725 O O . ARG B 1 71 ? -10.297 -10.93 1.928 1 91.75 71 ARG B O 1
ATOM 3732 N N . TYR B 1 72 ? -11.086 -9.836 3.715 1 94.62 72 TYR B N 1
ATOM 3733 C CA . TYR B 1 72 ? -10.156 -8.719 3.621 1 94.62 72 TYR B CA 1
ATOM 3734 C C . TYR B 1 72 ? -8.797 -9.094 4.188 1 94.62 72 TYR B C 1
ATOM 3736 O O . TYR B 1 72 ? -7.766 -8.594 3.723 1 94.62 72 TYR B O 1
ATOM 3744 N N . GLN B 1 73 ? -8.82 -10.039 5.117 1 94.31 73 GLN B N 1
ATOM 3745 C CA . GLN B 1 73 ? -7.566 -10.531 5.672 1 94.31 73 GLN B CA 1
ATOM 3746 C C . GLN B 1 73 ? -6.715 -11.203 4.602 1 94.31 73 GLN B C 1
ATOM 3748 O O . GLN B 1 73 ? -5.484 -11.125 4.637 1 94.31 73 GLN B O 1
ATOM 3753 N N . LYS B 1 74 ? -7.34 -11.797 3.635 1 94.06 74 LYS B N 1
ATOM 3754 C CA . LYS B 1 74 ? -6.645 -12.523 2.576 1 94.06 74 LYS B CA 1
ATOM 3755 C C . LYS B 1 74 ? -5.836 -11.578 1.696 1 94.06 74 LYS B C 1
ATOM 3757 O O . LYS B 1 74 ? -4.938 -12.008 0.972 1 94.06 74 LYS B O 1
ATOM 3762 N N . VAL B 1 75 ? -6.172 -10.281 1.72 1 96.88 75 VAL B N 1
ATOM 3763 C CA . VAL B 1 75 ? -5.445 -9.32 0.896 1 96.88 75 VAL B CA 1
ATOM 3764 C C . VAL B 1 75 ? -4.59 -8.422 1.785 1 96.88 75 VAL B C 1
ATOM 3766 O O . VAL B 1 75 ? -3.439 -8.125 1.454 1 96.88 75 VAL B O 1
ATOM 3769 N N . LEU B 1 76 ? -5.078 -8.031 3.008 1 97.88 76 LEU B N 1
ATOM 3770 C CA . LEU B 1 76 ? -4.344 -7.176 3.93 1 97.88 76 LEU B CA 1
ATOM 3771 C C . LEU B 1 76 ? -3.186 -7.938 4.57 1 97.88 76 LEU B C 1
ATOM 3773 O O . LEU B 1 76 ? -2.143 -7.352 4.867 1 97.88 76 LEU B O 1
ATOM 3777 N N . GLY B 1 77 ? -3.396 -9.211 4.793 1 97.5 77 GLY B N 1
ATOM 3778 C CA . GLY B 1 77 ? -2.34 -10.047 5.348 1 97.5 77 GLY B CA 1
ATOM 3779 C C . GLY B 1 77 ? -1.076 -10.047 4.508 1 97.5 77 GLY B C 1
ATOM 3780 O O . GLY B 1 77 ? -0.017 -9.617 4.969 1 97.5 77 GLY B O 1
ATOM 3781 N N . PRO B 1 78 ? -1.242 -10.477 3.256 1 97.81 78 PRO B N 1
ATOM 3782 C CA . PRO B 1 78 ? -0.094 -10.422 2.348 1 97.81 78 PRO B CA 1
ATOM 3783 C C . PRO B 1 78 ? 0.521 -9.031 2.252 1 97.81 78 PRO B C 1
ATOM 3785 O O . PRO B 1 78 ? 1.747 -8.891 2.201 1 97.81 78 PRO B O 1
ATOM 3788 N N . PHE B 1 79 ? -0.266 -7.988 2.242 1 98.38 79 PHE B N 1
ATOM 3789 C CA . PHE B 1 79 ? 0.237 -6.621 2.174 1 98.38 79 PHE B CA 1
ATOM 3790 C C . PHE B 1 79 ? 1.136 -6.316 3.365 1 98.38 79 PHE B C 1
ATOM 3792 O O . PHE B 1 79 ? 2.189 -5.695 3.211 1 98.38 79 PHE B O 1
ATOM 3799 N N . SER B 1 80 ? 0.708 -6.75 4.582 1 98.56 80 SER B N 1
ATOM 3800 C CA . SER B 1 80 ? 1.525 -6.531 5.77 1 98.56 80 SER B CA 1
ATOM 3801 C C . SER B 1 80 ? 2.852 -7.281 5.672 1 98.56 80 SER B C 1
ATOM 3803 O O . SER B 1 80 ? 3.887 -6.777 6.117 1 98.56 80 SER B O 1
ATOM 3805 N N . ILE B 1 81 ? 2.85 -8.461 5.105 1 98.62 81 ILE B N 1
ATOM 3806 C CA . ILE B 1 81 ? 4.082 -9.219 4.906 1 98.62 81 ILE B CA 1
ATOM 3807 C C . ILE B 1 81 ? 5.012 -8.453 3.975 1 98.62 81 ILE B C 1
ATOM 3809 O O . ILE B 1 81 ? 6.223 -8.383 4.211 1 98.62 81 ILE B O 1
ATOM 3813 N N . ASP B 1 82 ? 4.441 -7.891 2.889 1 98.75 82 ASP B N 1
ATOM 3814 C CA . ASP B 1 82 ? 5.223 -7.109 1.932 1 98.75 82 ASP B CA 1
ATOM 3815 C C . ASP B 1 82 ? 5.93 -5.945 2.619 1 98.75 82 ASP B C 1
ATOM 3817 O O . ASP B 1 82 ? 7.082 -5.637 2.307 1 98.75 82 ASP B O 1
ATOM 3821 N N . LEU B 1 83 ? 5.203 -5.258 3.572 1 98.38 83 LEU B N 1
ATOM 3822 C CA . LEU B 1 83 ? 5.832 -4.188 4.34 1 98.38 83 LEU B CA 1
ATOM 3823 C C . LEU B 1 83 ? 7.02 -4.715 5.133 1 98.38 83 LEU B C 1
ATOM 3825 O O . LEU B 1 83 ? 8.078 -4.082 5.172 1 98.38 83 LEU B O 1
ATOM 3829 N N . ALA B 1 84 ? 6.84 -5.863 5.75 1 98.06 84 ALA B N 1
ATOM 3830 C CA . ALA B 1 84 ? 7.891 -6.453 6.57 1 98.06 84 ALA B CA 1
ATOM 3831 C C . ALA B 1 84 ? 9.094 -6.844 5.723 1 98.06 84 ALA B C 1
ATOM 3833 O O . ALA B 1 84 ? 10.242 -6.734 6.172 1 98.06 84 ALA B O 1
ATOM 3834 N N . MET B 1 85 ? 8.844 -7.277 4.527 1 98.38 85 MET B N 1
ATOM 3835 C CA . MET B 1 85 ? 9.914 -7.707 3.633 1 98.38 85 MET B CA 1
ATOM 3836 C C . MET B 1 85 ? 10.844 -6.543 3.301 1 98.38 85 MET B C 1
ATOM 3838 O O . MET B 1 85 ? 12.062 -6.727 3.193 1 98.38 85 MET B O 1
ATOM 3842 N N . VAL B 1 86 ? 10.297 -5.344 3.141 1 98.19 86 VAL B N 1
ATOM 3843 C CA . VAL B 1 86 ? 11.086 -4.258 2.568 1 98.19 86 VAL B CA 1
ATOM 3844 C C . VAL B 1 86 ? 11.711 -3.428 3.688 1 98.19 86 VAL B C 1
ATOM 3846 O O . VAL B 1 86 ? 12.547 -2.559 3.43 1 98.19 86 VAL B O 1
ATOM 3849 N N . LYS B 1 87 ? 11.211 -3.678 4.977 1 96.75 87 LYS B N 1
ATOM 3850 C CA . LYS B 1 87 ? 11.852 -2.973 6.082 1 96.75 87 LYS B CA 1
ATOM 3851 C C . LYS B 1 87 ? 13.312 -3.387 6.227 1 96.75 87 LYS B C 1
ATOM 3853 O O . LYS B 1 87 ? 14.141 -2.596 6.672 1 96.75 87 LYS B O 1
ATOM 3858 N N . ASP B 1 88 ? 13.602 -4.691 5.906 1 96.19 88 ASP B N 1
ATOM 3859 C CA . ASP B 1 88 ? 14.977 -5.191 5.945 1 96.19 88 ASP B CA 1
ATOM 3860 C C . ASP B 1 88 ? 15.789 -4.66 4.766 1 96.19 88 ASP B C 1
ATOM 3862 O O . ASP B 1 88 ? 15.281 -4.582 3.645 1 96.19 88 ASP B O 1
ATOM 3866 N N . GLU B 1 89 ? 16.969 -4.352 5.016 1 95.81 89 GLU B N 1
ATOM 3867 C CA . GLU B 1 89 ? 17.828 -3.742 4.008 1 95.81 89 GLU B CA 1
ATOM 3868 C C . GLU B 1 89 ? 17.953 -4.629 2.771 1 95.81 89 GLU B C 1
ATOM 3870 O O . GLU B 1 89 ? 18.047 -5.852 2.887 1 95.81 89 GLU B O 1
ATOM 3875 N N . ILE B 1 90 ? 17.938 -4.016 1.616 1 96.94 90 ILE B N 1
ATOM 3876 C CA . ILE B 1 90 ? 18.109 -4.688 0.333 1 96.94 90 ILE B CA 1
ATOM 3877 C C . ILE B 1 90 ? 19.375 -4.164 -0.36 1 96.94 90 ILE B C 1
ATOM 3879 O O . ILE B 1 90 ? 19.422 -2.998 -0.759 1 96.94 90 ILE B O 1
ATOM 3883 N N . ASP B 1 91 ? 20.297 -4.949 -0.486 1 95.62 91 ASP B N 1
ATOM 3884 C CA . ASP B 1 91 ? 21.562 -4.566 -1.101 1 95.62 91 ASP B CA 1
ATOM 3885 C C . ASP B 1 91 ? 21.766 -5.266 -2.445 1 95.62 91 ASP B C 1
ATOM 3887 O O . ASP B 1 91 ? 22.891 -5.387 -2.932 1 95.62 91 ASP B O 1
ATOM 3891 N N . SER B 1 92 ? 20.719 -5.828 -3.02 1 97.94 92 SER B N 1
ATOM 3892 C CA . SER B 1 92 ? 20.797 -6.551 -4.285 1 97.94 92 SER B CA 1
ATOM 3893 C C . SER B 1 92 ? 20.859 -5.59 -5.469 1 97.94 92 SER B C 1
ATOM 3895 O O . SER B 1 92 ? 20.641 -4.387 -5.312 1 97.94 92 SER B O 1
ATOM 3897 N N . ASP B 1 93 ? 21.25 -6.113 -6.605 1 98.06 93 ASP B N 1
ATOM 3898 C CA . ASP B 1 93 ? 21.359 -5.32 -7.828 1 98.06 93 ASP B CA 1
ATOM 3899 C C . ASP B 1 93 ? 20.016 -5.238 -8.547 1 98.06 93 ASP B C 1
ATOM 3901 O O . ASP B 1 93 ? 19.781 -4.328 -9.344 1 98.06 93 ASP B O 1
ATOM 3905 N N . ILE B 1 94 ? 19.156 -6.215 -8.258 1 98.69 94 ILE B N 1
ATOM 3906 C CA . ILE B 1 94 ? 17.891 -6.309 -8.969 1 98.69 94 ILE B CA 1
ATOM 3907 C C . ILE B 1 94 ? 16.844 -7 -8.086 1 98.69 94 ILE B C 1
ATOM 3909 O O . ILE B 1 94 ? 17.203 -7.805 -7.219 1 98.69 94 ILE B O 1
ATOM 3913 N N . LEU B 1 95 ? 15.594 -6.605 -8.219 1 98.88 95 LEU B N 1
ATOM 3914 C CA . LEU B 1 95 ? 14.445 -7.18 -7.523 1 98.88 95 LEU B CA 1
ATOM 3915 C C . LEU B 1 95 ? 13.609 -8.047 -8.461 1 98.88 95 LEU B C 1
ATOM 3917 O O . LEU B 1 95 ? 13.43 -7.703 -9.633 1 98.88 95 LEU B O 1
ATOM 3921 N N . HIS B 1 96 ? 13.109 -9.141 -7.945 1 98.94 96 HIS B N 1
ATOM 3922 C CA . HIS B 1 96 ? 12.266 -10.016 -8.75 1 98.94 96 HIS B CA 1
ATOM 3923 C C . HIS B 1 96 ? 11.102 -10.555 -7.93 1 98.94 96 HIS B C 1
ATOM 3925 O O . HIS B 1 96 ? 11.305 -11.281 -6.949 1 98.94 96 HIS B O 1
ATOM 3931 N N . CYS B 1 97 ? 9.891 -10.203 -8.359 1 98.75 97 CYS B N 1
ATOM 3932 C CA . CYS B 1 97 ? 8.688 -10.609 -7.648 1 98.75 97 CYS B CA 1
ATOM 3933 C C . CYS B 1 97 ? 7.941 -11.703 -8.414 1 98.75 97 CYS B C 1
ATOM 3935 O O . CYS B 1 97 ? 7.918 -11.695 -9.641 1 98.75 97 CYS B O 1
ATOM 3937 N N . HIS B 1 98 ? 7.316 -12.547 -7.586 1 98.12 98 HIS B N 1
ATOM 3938 C CA . HIS B 1 98 ? 6.445 -13.586 -8.125 1 98.12 98 HIS B CA 1
ATOM 3939 C C . HIS B 1 98 ? 5.039 -13.477 -7.543 1 98.12 98 HIS B C 1
ATOM 3941 O O . HIS B 1 98 ? 4.871 -13.438 -6.32 1 98.12 98 HIS B O 1
ATOM 3947 N N . THR B 1 99 ? 3.928 -13.484 -8.312 1 95.44 99 THR B N 1
ATOM 3948 C CA . THR B 1 99 ? 2.516 -13.391 -7.961 1 95.44 99 THR B CA 1
ATOM 3949 C C . THR B 1 99 ? 2.191 -12.008 -7.402 1 95.44 99 THR B C 1
ATOM 3951 O O . THR B 1 99 ? 3.078 -11.312 -6.906 1 95.44 99 THR B O 1
ATOM 3954 N N . TRP B 1 100 ? 0.952 -11.633 -7.449 1 96.88 100 TRP B N 1
ATOM 3955 C CA . TRP B 1 100 ? 0.523 -10.328 -6.945 1 96.88 100 TRP B CA 1
ATOM 3956 C C . TRP B 1 100 ? 0.736 -10.234 -5.438 1 96.88 100 TRP B C 1
ATOM 3958 O O . TRP B 1 100 ? 0.905 -9.141 -4.898 1 96.88 100 TRP B O 1
ATOM 3968 N N . TYR B 1 101 ? 0.845 -11.398 -4.758 1 97.44 101 TYR B N 1
ATOM 3969 C CA . TYR B 1 101 ? 1.01 -11.461 -3.311 1 97.44 101 TYR B CA 1
ATOM 3970 C C . TYR B 1 101 ? 2.258 -10.703 -2.873 1 97.44 101 TYR B C 1
ATOM 3972 O O . TYR B 1 101 ? 2.355 -10.266 -1.725 1 97.44 101 TYR B O 1
ATOM 3980 N N . THR B 1 102 ? 3.242 -10.516 -3.791 1 98.69 102 THR B N 1
ATOM 3981 C CA . THR B 1 102 ? 4.504 -9.898 -3.393 1 98.69 102 THR B CA 1
ATOM 3982 C C . THR B 1 102 ? 4.77 -8.641 -4.207 1 98.69 102 THR B C 1
ATOM 3984 O O . THR B 1 102 ? 5.844 -8.047 -4.102 1 98.69 102 THR B O 1
ATOM 3987 N N . PHE B 1 103 ? 3.812 -8.234 -5.051 1 98.69 103 PHE B N 1
ATOM 3988 C CA . PHE B 1 103 ? 4.062 -7.141 -5.98 1 98.69 103 PHE B CA 1
ATOM 3989 C C . PHE B 1 103 ? 4.238 -5.828 -5.23 1 98.69 103 PHE B C 1
ATOM 3991 O O . PHE B 1 103 ? 5.008 -4.961 -5.652 1 98.69 103 PHE B O 1
ATOM 3998 N N . MET B 1 104 ? 3.568 -5.719 -4.062 1 98.62 104 MET B N 1
ATOM 3999 C CA . MET B 1 104 ? 3.758 -4.504 -3.277 1 98.62 104 MET B CA 1
ATOM 4000 C C . MET B 1 104 ? 5.152 -4.469 -2.658 1 98.62 104 MET B C 1
ATOM 4002 O O . MET B 1 104 ? 5.742 -3.396 -2.516 1 98.62 104 MET B O 1
ATOM 4006 N N . ALA B 1 105 ? 5.699 -5.641 -2.283 1 98.75 105 ALA B N 1
ATOM 4007 C CA . ALA B 1 105 ? 7.082 -5.68 -1.809 1 98.75 105 ALA B CA 1
ATOM 4008 C C . ALA B 1 105 ? 8.039 -5.16 -2.875 1 98.75 105 ALA B C 1
ATOM 4010 O O . ALA B 1 105 ? 8.906 -4.328 -2.59 1 98.75 105 ALA B O 1
ATOM 4011 N N . GLY B 1 106 ? 7.879 -5.672 -4.078 1 98.75 106 GLY B N 1
ATOM 4012 C CA . GLY B 1 106 ? 8.734 -5.227 -5.168 1 98.75 106 GLY B CA 1
ATOM 4013 C C . GLY B 1 106 ? 8.609 -3.738 -5.449 1 98.75 106 GLY B C 1
ATOM 4014 O O . GLY B 1 106 ? 9.617 -3.045 -5.598 1 98.75 106 GLY B O 1
ATOM 4015 N N . PHE B 1 107 ? 7.359 -3.277 -5.52 1 98.75 107 PHE B N 1
ATOM 4016 C CA . PHE B 1 107 ? 7.086 -1.875 -5.805 1 98.75 107 PHE B CA 1
ATOM 4017 C C . PHE B 1 107 ? 7.691 -0.976 -4.734 1 98.75 107 PHE B C 1
ATOM 4019 O O . PHE B 1 107 ? 8.375 0.001 -5.047 1 98.75 107 PHE B O 1
ATOM 4026 N N . LEU B 1 108 ? 7.422 -1.279 -3.438 1 98.56 108 LEU B N 1
ATOM 4027 C CA . LEU B 1 108 ? 7.938 -0.497 -2.318 1 98.56 108 LEU B CA 1
ATOM 4028 C C . LEU B 1 108 ? 9.461 -0.533 -2.281 1 98.56 108 LEU B C 1
ATOM 4030 O O . LEU B 1 108 ? 10.102 0.486 -2.02 1 98.56 108 LEU B O 1
ATOM 4034 N N . ALA B 1 109 ? 10.047 -1.7 -2.535 1 98.5 109 ALA B N 1
ATOM 4035 C CA . ALA B 1 109 ? 11.5 -1.833 -2.553 1 98.5 109 ALA B CA 1
ATOM 4036 C C . ALA B 1 109 ? 12.117 -0.965 -3.645 1 98.5 109 ALA B C 1
ATOM 4038 O O . ALA B 1 109 ? 13.164 -0.342 -3.436 1 98.5 109 ALA B O 1
ATOM 4039 N N . LYS B 1 110 ? 11.469 -1.005 -4.82 1 98.12 110 LYS B N 1
ATOM 4040 C CA . LYS B 1 110 ? 11.953 -0.16 -5.906 1 98.12 110 LYS B CA 1
ATOM 4041 C C . LYS B 1 110 ? 12 1.306 -5.484 1 98.12 110 LYS B C 1
ATOM 4043 O O . LYS B 1 110 ? 12.984 1.999 -5.742 1 98.12 110 LYS B O 1
ATOM 4048 N N . LYS B 1 111 ? 10.992 1.768 -4.805 1 96.94 111 LYS B N 1
ATOM 4049 C CA . LYS B 1 111 ? 10.906 3.158 -4.367 1 96.94 111 LYS B CA 1
ATOM 4050 C C . LYS B 1 111 ? 11.93 3.461 -3.281 1 96.94 111 LYS B C 1
ATOM 4052 O O . LYS B 1 111 ? 12.586 4.504 -3.312 1 96.94 111 LYS B O 1
ATOM 4057 N N . LEU B 1 112 ? 12.078 2.588 -2.326 1 97.19 112 LEU B N 1
ATOM 4058 C CA . LEU B 1 112 ? 12.891 2.84 -1.137 1 97.19 112 LEU B CA 1
ATOM 4059 C C . LEU B 1 112 ? 14.367 2.645 -1.434 1 97.19 112 LEU B C 1
ATOM 4061 O O . LEU B 1 112 ? 15.219 3.367 -0.9 1 97.19 112 LEU B O 1
ATOM 4065 N N . TYR B 1 113 ? 14.688 1.651 -2.33 1 97.19 113 TYR B N 1
ATOM 4066 C CA . TYR B 1 113 ? 16.094 1.273 -2.48 1 97.19 113 TYR B CA 1
ATOM 4067 C C . TYR B 1 113 ? 16.594 1.599 -3.881 1 97.19 113 TYR B C 1
ATOM 4069 O O . TYR B 1 113 ? 17.781 1.406 -4.18 1 97.19 113 TYR B O 1
ATOM 4077 N N . ASP B 1 114 ? 15.734 2.107 -4.715 1 95.75 114 ASP B N 1
ATOM 4078 C CA . ASP B 1 114 ? 16.109 2.545 -6.055 1 95.75 114 ASP B CA 1
ATOM 4079 C C . ASP B 1 114 ? 16.812 1.427 -6.824 1 95.75 114 ASP B C 1
ATOM 4081 O O . ASP B 1 114 ? 17.922 1.606 -7.309 1 95.75 114 ASP B O 1
ATOM 4085 N N . LYS B 1 115 ? 16.125 0.28 -6.898 1 97.56 115 LYS B N 1
ATOM 4086 C CA . LYS B 1 115 ? 16.594 -0.897 -7.625 1 97.56 115 LYS B CA 1
ATOM 4087 C C . LYS B 1 115 ? 15.625 -1.282 -8.734 1 97.56 115 LYS B C 1
ATOM 4089 O O . LYS B 1 115 ? 14.414 -1.088 -8.602 1 97.56 115 LYS B O 1
ATOM 4094 N N . PRO B 1 116 ? 16.172 -1.771 -9.922 1 98.56 116 PRO B N 1
ATOM 4095 C CA . PRO B 1 116 ? 15.25 -2.207 -10.969 1 98.56 116 PRO B CA 1
ATOM 4096 C C . PRO B 1 116 ? 14.398 -3.404 -10.547 1 98.56 116 PRO B C 1
ATOM 4098 O O . PRO B 1 116 ? 14.875 -4.281 -9.82 1 98.56 116 PRO B O 1
ATOM 4101 N N . LEU B 1 117 ? 13.156 -3.453 -11.008 1 98.81 117 LEU B N 1
ATOM 4102 C CA . LEU B 1 117 ? 12.156 -4.43 -10.594 1 98.81 117 LEU B CA 1
ATOM 4103 C C . LEU B 1 117 ? 11.727 -5.301 -11.773 1 98.81 117 LEU B C 1
ATOM 4105 O O . LEU B 1 117 ? 11.367 -4.781 -12.828 1 98.81 117 LEU B O 1
ATOM 4109 N N . VAL B 1 118 ? 11.836 -6.582 -11.602 1 98.88 118 VAL B N 1
ATOM 4110 C CA . VAL B 1 118 ? 11.273 -7.578 -12.508 1 98.88 118 VAL B CA 1
ATOM 4111 C C . VAL B 1 118 ? 10.094 -8.273 -11.836 1 98.88 118 VAL B C 1
ATOM 4113 O O . VAL B 1 118 ? 10.117 -8.539 -10.633 1 98.88 118 VAL B O 1
ATOM 4116 N N . VAL B 1 119 ? 9.047 -8.562 -12.617 1 98.81 119 VAL B N 1
ATOM 4117 C CA . VAL B 1 119 ? 7.949 -9.375 -12.094 1 98.81 119 VAL B CA 1
ATOM 4118 C C . VAL B 1 119 ? 7.68 -10.539 -13.039 1 98.81 119 VAL B C 1
ATOM 4120 O O . VAL B 1 119 ? 7.758 -10.391 -14.258 1 98.81 119 VAL B O 1
ATOM 4123 N N . THR B 1 120 ? 7.504 -11.68 -12.469 1 98.69 120 THR B N 1
ATOM 4124 C CA . THR B 1 120 ? 7.008 -12.82 -13.234 1 98.69 120 THR B CA 1
ATOM 4125 C C . THR B 1 120 ? 5.516 -13.023 -12.984 1 98.69 120 THR B C 1
ATOM 4127 O O . THR B 1 120 ? 5.074 -13.102 -11.836 1 98.69 120 THR B O 1
ATOM 4130 N N . ILE B 1 121 ? 4.789 -13.148 -14.062 1 97.94 121 ILE B N 1
ATOM 4131 C CA . ILE B 1 121 ? 3.338 -13.289 -13.992 1 97.94 121 ILE B CA 1
ATOM 4132 C C . ILE B 1 121 ? 2.959 -14.766 -14.078 1 97.94 121 ILE B C 1
ATOM 4134 O O . ILE B 1 121 ? 3.201 -15.422 -15.094 1 97.94 121 ILE B O 1
ATOM 4138 N N . HIS B 1 122 ? 2.365 -15.234 -12.945 1 97.06 122 HIS B N 1
ATOM 4139 C CA . HIS B 1 122 ? 1.938 -16.625 -12.906 1 97.06 122 HIS B CA 1
ATOM 4140 C C . HIS B 1 122 ? 0.431 -16.75 -13.102 1 97.06 122 HIS B C 1
ATOM 4142 O O . HIS B 1 122 ? -0.08 -17.844 -13.367 1 97.06 122 HIS B O 1
ATOM 4148 N N . SER B 1 123 ? -0.239 -15.703 -12.953 1 94.5 123 SER B N 1
ATOM 4149 C CA . SER B 1 123 ? -1.675 -15.555 -13.164 1 94.5 123 SER B CA 1
ATOM 4150 C C . SER B 1 123 ? -2.074 -14.086 -13.211 1 94.5 123 SER B C 1
ATOM 4152 O O . SER B 1 123 ? -1.297 -13.211 -12.82 1 94.5 123 SER B O 1
ATOM 4154 N N . LEU B 1 124 ? -3.217 -13.828 -13.797 1 96.56 124 LEU B N 1
ATOM 4155 C CA . LEU B 1 124 ? -3.736 -12.469 -13.859 1 96.56 124 LEU B CA 1
ATOM 4156 C C . LEU B 1 124 ? -5.121 -12.383 -13.227 1 96.56 124 LEU B C 1
ATOM 4158 O O . LEU B 1 124 ? -6.027 -13.133 -13.602 1 96.56 124 LEU B O 1
ATOM 4162 N N . GLU B 1 125 ? -5.301 -11.461 -12.344 1 95.56 125 GLU B N 1
ATOM 4163 C CA . GLU B 1 125 ? -6.559 -11.297 -11.617 1 95.56 125 GLU B CA 1
ATOM 4164 C C . GLU B 1 125 ? -7.723 -11.055 -12.578 1 95.56 125 GLU B C 1
ATOM 4166 O O . GLU B 1 125 ? -8.805 -11.625 -12.406 1 95.56 125 GLU B O 1
ATOM 4171 N N . PRO B 1 126 ? -7.535 -10.289 -13.68 1 94.94 126 PRO B N 1
ATOM 4172 C CA . PRO B 1 126 ? -8.672 -10.016 -14.562 1 94.94 126 PRO B CA 1
ATOM 4173 C C . PRO B 1 126 ? -9.219 -11.281 -15.219 1 94.94 126 PRO B C 1
ATOM 4175 O O . PRO B 1 126 ? -10.359 -11.297 -15.688 1 94.94 126 PRO B O 1
ATOM 4178 N N . LEU B 1 127 ? -8.398 -12.336 -15.227 1 93.88 127 LEU B N 1
ATOM 4179 C CA . LEU B 1 127 ? -8.812 -13.57 -15.891 1 93.88 127 LEU B CA 1
ATOM 4180 C C . LEU B 1 127 ? -9.336 -14.586 -14.883 1 93.88 127 LEU B C 1
ATOM 4182 O O . LEU B 1 127 ? -9.586 -15.742 -15.227 1 93.88 127 LEU B O 1
ATOM 4186 N N . ARG B 1 128 ? -9.453 -14.156 -13.664 1 91.56 128 ARG B N 1
ATOM 4187 C CA . ARG B 1 128 ? -9.969 -15.008 -12.594 1 91.56 128 ARG B CA 1
ATOM 4188 C C . ARG B 1 128 ? -11.125 -14.328 -11.867 1 91.56 128 ARG B C 1
ATOM 4190 O O . ARG B 1 128 ? -11.094 -14.195 -10.641 1 91.56 128 ARG B O 1
ATOM 4197 N N . PRO B 1 129 ? -12.164 -14 -12.531 1 87.19 129 PRO B N 1
ATOM 4198 C CA . PRO B 1 129 ? -13.266 -13.242 -11.922 1 87.19 129 PRO B CA 1
ATOM 4199 C C . PRO B 1 129 ? -13.945 -14 -10.789 1 87.19 129 PRO B C 1
ATOM 4201 O O . PRO B 1 129 ? -14.539 -13.383 -9.898 1 87.19 129 PRO B O 1
ATOM 4204 N N . TRP B 1 130 ? -13.82 -15.352 -10.75 1 86 130 TRP B N 1
ATOM 4205 C CA . TRP B 1 130 ? -14.445 -16.141 -9.703 1 86 130 TRP B CA 1
ATOM 4206 C C . TRP B 1 130 ? -13.812 -15.852 -8.344 1 86 130 TRP B C 1
ATOM 4208 O O . TRP B 1 130 ? -14.375 -16.203 -7.305 1 86 130 TRP B O 1
ATOM 4218 N N . LYS B 1 131 ? -12.648 -15.188 -8.406 1 89.06 131 LYS B N 1
ATOM 4219 C CA . LYS B 1 131 ? -11.992 -14.828 -7.156 1 89.06 131 LYS B CA 1
ATOM 4220 C C . LYS B 1 131 ? -12.82 -13.812 -6.375 1 89.06 131 LYS B C 1
ATOM 4222 O O . LYS B 1 131 ? -12.664 -13.68 -5.16 1 89.06 131 LYS B O 1
ATOM 4227 N N . GLU B 1 132 ? -13.68 -13.07 -7.082 1 88.69 132 GLU B N 1
ATOM 4228 C CA . GLU B 1 132 ? -14.57 -12.141 -6.391 1 88.69 132 GLU B CA 1
ATOM 4229 C C . GLU B 1 132 ? -15.461 -12.867 -5.391 1 88.69 132 GLU B C 1
ATOM 4231 O O . GLU B 1 132 ? -15.812 -12.312 -4.348 1 88.69 132 GLU B O 1
ATOM 4236 N N . GLU B 1 133 ? -15.789 -14.125 -5.684 1 82.5 133 GLU B N 1
ATOM 4237 C CA . GLU B 1 133 ? -16.562 -14.945 -4.766 1 82.5 133 GLU B CA 1
ATOM 4238 C C . GLU B 1 133 ? -15.789 -15.227 -3.482 1 82.5 133 GLU B C 1
ATOM 4240 O O . GLU B 1 133 ? -16.375 -15.281 -2.396 1 82.5 133 GLU B O 1
ATOM 4245 N N . GLN B 1 134 ? -14.547 -15.305 -3.617 1 83.56 134 GLN B N 1
ATOM 4246 C CA . GLN B 1 134 ? -13.664 -15.656 -2.508 1 83.56 134 GLN B CA 1
ATOM 4247 C C . GLN B 1 134 ? -13.297 -14.43 -1.686 1 83.56 134 GLN B C 1
ATOM 4249 O O . GLN B 1 134 ? -13.203 -14.5 -0.459 1 83.56 134 GLN B O 1
ATOM 4254 N N . LEU B 1 135 ? -13.117 -13.258 -2.352 1 90.44 135 LEU B N 1
ATOM 4255 C CA . LEU B 1 135 ? -12.469 -12.117 -1.714 1 90.44 135 LEU B CA 1
ATOM 4256 C C . LEU B 1 135 ? -13.461 -10.969 -1.527 1 90.44 135 LEU B C 1
ATOM 4258 O O . LEU B 1 135 ? -13.164 -10 -0.818 1 90.44 135 LEU B O 1
ATOM 4262 N N . GLY B 1 136 ? -14.672 -11.078 -2.088 1 91.62 136 GLY B N 1
ATOM 4263 C CA . GLY B 1 136 ? -15.523 -9.906 -2.107 1 91.62 136 GLY B CA 1
ATOM 4264 C C . GLY B 1 136 ? -14.836 -8.68 -2.689 1 91.62 136 GLY B C 1
ATOM 4265 O O . GLY B 1 136 ? -14.242 -8.75 -3.766 1 91.62 136 GLY B O 1
ATOM 4266 N N . ASN B 1 137 ? -14.883 -7.582 -2.021 1 93.25 137 ASN B N 1
ATOM 4267 C CA . ASN B 1 137 ? -14.234 -6.352 -2.467 1 93.25 137 ASN B CA 1
ATOM 4268 C C . ASN B 1 137 ? -12.719 -6.449 -2.371 1 93.25 137 ASN B C 1
ATOM 4270 O O . ASN B 1 137 ? -12 -5.629 -2.951 1 93.25 137 ASN B O 1
ATOM 4274 N N . GLY B 1 138 ? -12.258 -7.477 -1.616 1 95.19 138 GLY B N 1
ATOM 4275 C CA . GLY B 1 138 ? -10.82 -7.711 -1.594 1 95.19 138 GLY B CA 1
ATOM 4276 C C . GLY B 1 138 ? -10.234 -7.957 -2.971 1 95.19 138 GLY B C 1
ATOM 4277 O O . GLY B 1 138 ? -9.047 -7.73 -3.197 1 95.19 138 GLY B O 1
ATOM 4278 N N . TYR B 1 139 ? -11.086 -8.414 -3.869 1 96.12 139 TYR B N 1
ATOM 4279 C CA . TYR B 1 139 ? -10.672 -8.641 -5.25 1 96.12 139 TYR B CA 1
ATOM 4280 C C . TYR B 1 139 ? -10.234 -7.336 -5.906 1 96.12 139 TYR B C 1
ATOM 4282 O O . TYR B 1 139 ? -9.305 -7.32 -6.711 1 96.12 139 TYR B O 1
ATOM 4290 N N . LYS B 1 140 ? -10.875 -6.227 -5.566 1 95.88 140 LYS B N 1
ATOM 4291 C CA . LYS B 1 140 ? -10.477 -4.922 -6.086 1 95.88 140 LYS B CA 1
ATOM 4292 C C . LYS B 1 140 ? -9.078 -4.543 -5.617 1 95.88 140 LYS B C 1
ATOM 4294 O O . LYS B 1 140 ? -8.281 -4 -6.391 1 95.88 140 LYS B O 1
ATOM 4299 N N . LEU B 1 141 ? -8.805 -4.859 -4.352 1 96.5 141 LEU B N 1
ATOM 4300 C CA . LEU B 1 141 ? -7.504 -4.523 -3.791 1 96.5 141 LEU B CA 1
ATOM 4301 C C . LEU B 1 141 ? -6.41 -5.402 -4.391 1 96.5 141 LEU B C 1
ATOM 4303 O O . LEU B 1 141 ? -5.34 -4.91 -4.75 1 96.5 141 LEU B O 1
ATOM 4307 N N . SER B 1 142 ? -6.664 -6.727 -4.488 1 97.06 142 SER B N 1
ATOM 4308 C CA . SER B 1 142 ? -5.676 -7.609 -5.102 1 97.06 142 SER B CA 1
ATOM 4309 C C . SER B 1 142 ? -5.391 -7.203 -6.547 1 97.06 142 SER B C 1
ATOM 4311 O O . SER B 1 142 ? -4.242 -7.223 -6.988 1 97.06 142 SER B O 1
ATOM 4313 N N . SER B 1 143 ? -6.445 -6.84 -7.297 1 97.5 143 SER B N 1
ATOM 4314 C CA . SER B 1 143 ? -6.301 -6.383 -8.672 1 97.5 143 SER B CA 1
ATOM 4315 C C . SER B 1 143 ? -5.465 -5.109 -8.75 1 97.5 143 SER B C 1
ATOM 4317 O O . SER B 1 143 ? -4.633 -4.961 -9.648 1 97.5 143 SER B O 1
ATOM 4319 N N . TRP B 1 144 ? -5.695 -4.215 -7.82 1 97.69 144 TRP B N 1
ATOM 4320 C CA . TRP B 1 144 ? -4.914 -2.98 -7.773 1 97.69 144 TRP B CA 1
ATOM 4321 C C . TRP B 1 144 ? -3.447 -3.273 -7.48 1 97.69 144 TRP B C 1
ATOM 4323 O O . TRP B 1 144 ? -2.557 -2.668 -8.078 1 97.69 144 TRP B O 1
ATOM 4333 N N . MET B 1 145 ? -3.166 -4.148 -6.449 1 98.06 145 MET B N 1
ATOM 4334 C CA . MET B 1 145 ? -1.795 -4.527 -6.117 1 98.06 145 MET B CA 1
ATOM 4335 C C . MET B 1 145 ? -1.086 -5.121 -7.332 1 98.06 145 MET B C 1
ATOM 4337 O O . MET B 1 145 ? 0.071 -4.797 -7.602 1 98.06 145 MET B O 1
ATOM 4341 N N . GLU B 1 146 ? -1.817 -5.984 -8.062 1 98.44 146 GLU B N 1
ATOM 4342 C CA . GLU B 1 146 ? -1.271 -6.59 -9.266 1 98.44 146 GLU B CA 1
ATOM 4343 C C . GLU B 1 146 ? -0.921 -5.531 -10.312 1 98.44 146 GLU B C 1
ATOM 4345 O O . GLU B 1 146 ? 0.185 -5.527 -10.852 1 98.44 146 GLU B O 1
ATOM 4350 N N . ARG B 1 147 ? -1.86 -4.629 -10.57 1 98.06 147 ARG B N 1
ATOM 4351 C CA . ARG B 1 147 ? -1.653 -3.568 -11.555 1 98.06 147 ARG B CA 1
ATOM 4352 C C . ARG B 1 147 ? -0.462 -2.697 -11.172 1 98.06 147 ARG B C 1
ATOM 4354 O O . ARG B 1 147 ? 0.374 -2.375 -12.016 1 98.06 147 ARG B O 1
ATOM 4361 N N . THR B 1 148 ? -0.377 -2.328 -9.898 1 97.81 148 THR B N 1
ATOM 4362 C CA . THR B 1 148 ? 0.69 -1.467 -9.406 1 97.81 148 THR B CA 1
ATOM 4363 C C . THR B 1 148 ? 2.057 -2.105 -9.641 1 97.81 148 THR B C 1
ATOM 4365 O O . THR B 1 148 ? 2.973 -1.452 -10.141 1 97.81 148 THR B O 1
ATOM 4368 N N . GLY B 1 149 ? 2.18 -3.41 -9.266 1 98.12 149 GLY B N 1
ATOM 4369 C CA . GLY B 1 149 ? 3.439 -4.109 -9.461 1 98.12 149 GLY B CA 1
ATOM 4370 C C . GLY B 1 149 ? 3.832 -4.238 -10.922 1 98.12 149 GLY B C 1
ATOM 4371 O O . GLY B 1 149 ? 4.977 -3.971 -11.281 1 98.12 149 GLY B O 1
ATOM 4372 N N . ILE B 1 150 ? 2.854 -4.609 -11.781 1 98.56 150 ILE B N 1
ATOM 4373 C CA . ILE B 1 150 ? 3.121 -4.859 -13.188 1 98.56 150 ILE B CA 1
ATOM 4374 C C . ILE B 1 150 ? 3.531 -3.559 -13.875 1 98.56 150 ILE B C 1
ATOM 4376 O O . ILE B 1 150 ? 4.527 -3.52 -14.602 1 98.56 150 ILE B O 1
ATOM 4380 N N . GLU B 1 151 ? 2.863 -2.506 -13.594 1 97.88 151 GLU B N 1
ATOM 4381 C CA . GLU B 1 151 ? 3.107 -1.243 -14.281 1 97.88 151 GLU B CA 1
ATOM 4382 C C . GLU B 1 151 ? 4.375 -0.568 -13.766 1 97.88 151 GLU B C 1
ATOM 4384 O O . GLU B 1 151 ? 4.953 0.282 -14.453 1 97.88 151 GLU B O 1
ATOM 4389 N N . ALA B 1 152 ? 4.812 -0.922 -12.586 1 97.44 152 ALA B N 1
ATOM 4390 C CA . ALA B 1 152 ? 6.035 -0.352 -12.023 1 97.44 152 ALA B CA 1
ATOM 4391 C C . ALA B 1 152 ? 7.266 -1.127 -12.484 1 97.44 152 ALA B C 1
ATOM 4393 O O . ALA B 1 152 ? 8.398 -0.665 -12.312 1 97.44 152 ALA B O 1
ATOM 4394 N N . ALA B 1 153 ? 7.117 -2.303 -13.031 1 98.5 153 ALA B N 1
ATOM 4395 C CA . ALA B 1 153 ? 8.227 -3.197 -13.352 1 98.5 153 ALA B CA 1
ATOM 4396 C C . ALA B 1 153 ? 9.062 -2.646 -14.5 1 98.5 153 ALA B C 1
ATOM 4398 O O . ALA B 1 153 ? 8.531 -2.025 -15.422 1 98.5 153 ALA B O 1
ATOM 4399 N N . ASP B 1 154 ? 10.352 -2.844 -14.422 1 98.31 154 ASP B N 1
ATOM 4400 C CA . ASP B 1 154 ? 11.266 -2.508 -15.508 1 98.31 154 ASP B CA 1
ATOM 4401 C C . ASP B 1 154 ? 11.266 -3.602 -16.578 1 98.31 154 ASP B C 1
ATOM 4403 O O . ASP B 1 154 ? 11.602 -3.344 -17.734 1 98.31 154 ASP B O 1
ATOM 4407 N N . ARG B 1 155 ? 10.938 -4.762 -16.203 1 98.75 155 ARG B N 1
ATOM 4408 C CA . ARG B 1 155 ? 10.719 -5.898 -17.094 1 98.75 155 ARG B CA 1
ATOM 4409 C C . ARG B 1 155 ? 9.648 -6.832 -16.531 1 98.75 155 ARG B C 1
ATOM 4411 O O . ARG B 1 155 ? 9.578 -7.035 -15.312 1 98.75 155 ARG B O 1
ATOM 4418 N N . VAL B 1 156 ? 8.844 -7.363 -17.391 1 98.81 156 VAL B N 1
ATOM 4419 C CA . VAL B 1 156 ? 7.801 -8.312 -17.031 1 98.81 156 VAL B CA 1
ATOM 4420 C C . VAL B 1 156 ? 8.039 -9.641 -17.75 1 98.81 156 VAL B C 1
ATOM 4422 O O . VAL B 1 156 ? 8.188 -9.672 -18.969 1 98.81 156 VAL B O 1
ATOM 4425 N N . ILE B 1 157 ? 8.102 -10.656 -16.969 1 98.81 157 ILE B N 1
ATOM 4426 C CA . ILE B 1 157 ? 8.258 -11.992 -17.547 1 98.81 157 ILE B CA 1
ATOM 4427 C C . ILE B 1 157 ? 6.887 -12.648 -17.688 1 98.81 157 ILE B C 1
ATOM 4429 O O . ILE B 1 157 ? 6.176 -12.852 -16.703 1 98.81 157 ILE B O 1
ATOM 4433 N N . ALA B 1 158 ? 6.512 -12.953 -18.891 1 98.38 158 ALA B N 1
ATOM 4434 C CA . ALA B 1 158 ? 5.387 -13.836 -19.203 1 98.38 158 ALA B CA 1
ATOM 4435 C C . ALA B 1 158 ? 5.848 -15.281 -19.328 1 98.38 158 ALA B C 1
ATOM 4437 O O . ALA B 1 158 ? 6.84 -15.562 -20 1 98.38 158 ALA B O 1
ATOM 4438 N N . VAL B 1 159 ? 5.105 -16.156 -18.75 1 97.75 159 VAL B N 1
ATOM 4439 C CA . VAL B 1 159 ? 5.551 -17.547 -18.734 1 97.75 159 VAL B CA 1
ATOM 4440 C C . VAL B 1 159 ? 5.141 -18.234 -20.047 1 97.75 159 VAL B C 1
ATOM 4442 O O . VAL B 1 159 ? 5.453 -19.406 -20.266 1 97.75 159 VAL B O 1
ATOM 4445 N N . SER B 1 160 ? 4.438 -17.594 -20.906 1 97.25 160 SER B N 1
ATOM 4446 C CA . SER B 1 160 ? 4.039 -18.078 -22.234 1 97.25 160 SER B CA 1
ATOM 4447 C C . SER B 1 160 ? 3.689 -16.922 -23.156 1 97.25 160 SER B C 1
ATOM 4449 O O . SER B 1 160 ? 3.559 -15.781 -22.719 1 97.25 160 SER B O 1
ATOM 4451 N N . GLN B 1 161 ? 3.635 -17.219 -24.469 1 96.88 161 GLN B N 1
ATOM 4452 C CA . GLN B 1 161 ? 3.178 -16.203 -25.422 1 96.88 161 GLN B CA 1
ATOM 4453 C C . GLN B 1 161 ? 1.738 -15.789 -25.141 1 96.88 161 GLN B C 1
ATOM 4455 O O . GLN B 1 161 ? 1.391 -14.617 -25.25 1 96.88 161 GLN B O 1
ATOM 4460 N N . GLY B 1 162 ? 0.941 -16.781 -24.75 1 95.25 162 GLY B N 1
ATOM 4461 C CA . GLY B 1 162 ? -0.419 -16.469 -24.344 1 95.25 162 GLY B CA 1
ATOM 4462 C C . GLY B 1 162 ? -0.486 -15.508 -23.172 1 95.25 162 GLY B C 1
ATOM 4463 O O . GLY B 1 162 ? -1.3 -14.586 -23.156 1 95.25 162 GLY B O 1
ATOM 4464 N N . SER B 1 163 ? 0.351 -15.711 -22.234 1 96.5 163 SER B N 1
ATOM 4465 C CA . SER B 1 163 ? 0.413 -14.828 -21.062 1 96.5 163 SER B CA 1
ATOM 4466 C C . SER B 1 163 ? 0.868 -13.43 -21.453 1 96.5 163 SER B C 1
ATOM 4468 O O . SER B 1 163 ? 0.396 -12.438 -20.891 1 96.5 163 SER B O 1
ATOM 4470 N N . LYS B 1 164 ? 1.831 -13.359 -22.359 1 97.94 164 LYS B N 1
ATOM 4471 C CA . LYS B 1 164 ? 2.283 -12.055 -22.844 1 97.94 164 LYS B CA 1
ATOM 4472 C C . LYS B 1 164 ? 1.131 -11.266 -23.469 1 97.94 164 LYS B C 1
ATOM 4474 O O . LYS B 1 164 ? 0.951 -10.086 -23.172 1 97.94 164 LYS B O 1
ATOM 4479 N N . GLU B 1 165 ? 0.358 -11.922 -24.266 1 96.88 165 GLU B N 1
ATOM 4480 C CA . GLU B 1 165 ? -0.786 -11.273 -24.891 1 96.88 165 GLU B CA 1
ATOM 4481 C C . GLU B 1 165 ? -1.782 -10.773 -23.859 1 96.88 165 GLU B C 1
ATOM 4483 O O . GLU B 1 165 ? -2.307 -9.664 -23.969 1 96.88 165 GLU B O 1
ATOM 4488 N N . ASP B 1 166 ? -2.006 -11.625 -22.875 1 96.88 166 ASP B N 1
ATOM 4489 C CA . ASP B 1 166 ? -2.938 -11.258 -21.812 1 96.88 166 ASP B CA 1
ATOM 4490 C C . ASP B 1 166 ? -2.436 -10.039 -21.047 1 96.88 166 ASP B C 1
ATOM 4492 O O . ASP B 1 166 ? -3.213 -9.141 -20.719 1 96.88 166 ASP B O 1
ATOM 4496 N N . ILE B 1 167 ? -1.155 -10.023 -20.719 1 98.12 167 ILE B N 1
ATOM 4497 C CA . ILE B 1 167 ? -0.56 -8.914 -19.984 1 98.12 167 ILE B CA 1
ATOM 4498 C C . ILE B 1 167 ? -0.74 -7.617 -20.766 1 98.12 167 ILE B C 1
ATOM 4500 O O . ILE B 1 167 ? -1.182 -6.605 -20.203 1 98.12 167 ILE B O 1
ATOM 4504 N N . LEU B 1 168 ? -0.464 -7.656 -22.062 1 98.06 168 LEU B N 1
ATOM 4505 C CA . LEU B 1 168 ? -0.533 -6.469 -22.906 1 98.06 168 LEU B CA 1
ATOM 4506 C C . LEU B 1 168 ? -1.977 -6.012 -23.094 1 98.06 168 LEU B C 1
ATOM 4508 O O . LEU B 1 168 ? -2.24 -4.82 -23.25 1 98.06 168 LEU B O 1
ATOM 4512 N N . LYS B 1 169 ? -2.893 -6.965 -23 1 97.38 169 LYS B N 1
ATOM 4513 C CA . LYS B 1 169 ? -4.312 -6.66 -23.156 1 97.38 169 LYS B CA 1
ATOM 4514 C C . LYS B 1 169 ? -4.855 -5.934 -21.938 1 97.38 169 LYS B C 1
ATOM 4516 O O . LYS B 1 169 ? -5.68 -5.023 -22.047 1 97.38 169 LYS B O 1
ATOM 4521 N N . TYR B 1 170 ? -4.371 -6.328 -20.766 1 97.25 170 TYR B N 1
ATOM 4522 C CA . TYR B 1 170 ? -5.059 -5.895 -19.547 1 97.25 170 TYR B CA 1
ATOM 4523 C C . TYR B 1 170 ? -4.262 -4.816 -18.828 1 97.25 170 TYR B C 1
ATOM 4525 O O . TYR B 1 170 ? -4.789 -4.137 -17.938 1 97.25 170 TYR B O 1
ATOM 4533 N N . TYR B 1 171 ? -3.037 -4.629 -19.125 1 97.31 171 TYR B N 1
ATOM 4534 C CA . TYR B 1 171 ? -2.209 -3.668 -18.406 1 97.31 171 TYR B CA 1
ATOM 4535 C C . TYR B 1 171 ? -1.517 -2.711 -19.359 1 97.31 171 TYR B C 1
ATOM 4537 O O . TYR B 1 171 ? -1.201 -3.082 -20.5 1 97.31 171 TYR B O 1
ATOM 4545 N N . ASN B 1 172 ? -1.307 -1.47 -18.891 1 94.12 172 ASN B N 1
ATOM 4546 C CA . ASN B 1 172 ? -0.688 -0.419 -19.688 1 94.12 172 ASN B CA 1
ATOM 4547 C C . ASN B 1 172 ? 0.832 -0.433 -19.547 1 94.12 172 ASN B C 1
ATOM 4549 O O . ASN B 1 172 ? 1.404 0.4 -18.844 1 94.12 172 ASN B O 1
ATOM 4553 N N . ILE B 1 173 ? 1.493 -1.293 -20.297 1 96.25 173 ILE B N 1
ATOM 4554 C CA . ILE B 1 173 ? 2.949 -1.385 -20.281 1 96.25 173 ILE B CA 1
ATOM 4555 C C . ILE B 1 173 ? 3.461 -1.562 -21.719 1 96.25 173 ILE B C 1
ATOM 4557 O O . ILE B 1 173 ? 2.818 -2.223 -22.531 1 96.25 173 ILE B O 1
ATOM 4561 N N . PRO B 1 174 ? 4.59 -0.961 -22.031 1 97.19 174 PRO B N 1
ATOM 4562 C CA . PRO B 1 174 ? 5.168 -1.146 -23.375 1 97.19 174 PRO B CA 1
ATOM 4563 C C . PRO B 1 174 ? 5.504 -2.604 -23.672 1 97.19 174 PRO B C 1
ATOM 4565 O O . PRO B 1 174 ? 5.992 -3.322 -22.797 1 97.19 174 PRO B O 1
ATOM 4568 N N . GLU B 1 175 ? 5.258 -2.982 -24.828 1 97.75 175 GLU B N 1
ATOM 4569 C CA . GLU B 1 175 ? 5.496 -4.359 -25.25 1 97.75 175 GLU B CA 1
ATOM 4570 C C . GLU B 1 175 ? 6.957 -4.75 -25.062 1 97.75 175 GLU B C 1
ATOM 4572 O O . GLU B 1 175 ? 7.262 -5.898 -24.734 1 97.75 175 GLU B O 1
ATOM 4577 N N . GLU B 1 176 ? 7.852 -3.834 -25.203 1 97.06 176 GLU B N 1
ATOM 4578 C CA . GLU B 1 176 ? 9.281 -4.109 -25.141 1 97.06 176 GLU B CA 1
ATOM 4579 C C . GLU B 1 176 ? 9.695 -4.504 -23.719 1 97.06 176 GLU B C 1
ATOM 4581 O O . GLU B 1 176 ? 10.781 -5.059 -23.516 1 97.06 176 GLU B O 1
ATOM 4586 N N . LYS B 1 177 ? 8.844 -4.23 -22.734 1 97.69 177 LYS B N 1
ATOM 4587 C CA . LYS B 1 177 ? 9.148 -4.574 -21.344 1 97.69 177 LYS B CA 1
ATOM 4588 C C . LYS B 1 177 ? 8.688 -5.992 -21.016 1 97.69 177 LYS B C 1
ATOM 4590 O O . LYS B 1 177 ? 9.023 -6.531 -19.953 1 97.69 177 LYS B O 1
ATOM 4595 N N . VAL B 1 178 ? 7.914 -6.609 -21.906 1 98.56 178 VAL B N 1
ATOM 4596 C CA . VAL B 1 178 ? 7.375 -7.938 -21.641 1 98.56 178 VAL B CA 1
ATOM 4597 C C . VAL B 1 178 ? 8.195 -8.992 -22.391 1 98.56 178 VAL B C 1
ATOM 4599 O O . VAL B 1 178 ? 8.328 -8.922 -23.609 1 98.56 178 VAL B O 1
ATOM 4602 N N . GLU B 1 179 ? 8.727 -9.852 -21.656 1 97.94 179 GLU B N 1
ATOM 4603 C CA . GLU B 1 179 ? 9.547 -10.922 -22.203 1 97.94 179 GLU B CA 1
ATOM 4604 C C . GLU B 1 179 ? 8.984 -12.297 -21.859 1 97.94 179 GLU B C 1
ATOM 4606 O O . GLU B 1 179 ? 8.523 -12.516 -20.734 1 97.94 179 GLU B O 1
ATOM 4611 N N . VAL B 1 180 ? 9.031 -13.211 -22.844 1 98.12 180 VAL B N 1
ATOM 4612 C CA . VAL B 1 180 ? 8.555 -14.562 -22.578 1 98.12 180 VAL B CA 1
ATOM 4613 C C . VAL B 1 180 ? 9.711 -15.438 -22.109 1 98.12 180 VAL B C 1
ATOM 4615 O O . VAL B 1 180 ? 10.68 -15.641 -22.844 1 98.12 180 VAL B O 1
ATOM 4618 N N . ILE B 1 181 ? 9.688 -15.859 -20.906 1 98 181 ILE B N 1
ATOM 4619 C CA . ILE B 1 181 ? 10.578 -16.875 -20.359 1 98 181 ILE B CA 1
ATOM 4620 C C . ILE B 1 181 ? 9.75 -18.016 -19.781 1 98 181 ILE B C 1
ATOM 4622 O O . ILE B 1 181 ? 9.055 -17.844 -18.766 1 98 181 ILE B O 1
ATOM 4626 N N . TYR B 1 182 ? 9.805 -19.156 -20.375 1 96.44 182 TYR B N 1
ATOM 4627 C CA . TYR B 1 182 ? 8.977 -20.312 -20.031 1 96.44 182 TYR B CA 1
ATOM 4628 C C . TYR B 1 182 ? 9.367 -20.875 -18.672 1 96.44 182 TYR B C 1
ATOM 4630 O O . TYR B 1 182 ? 10.391 -20.484 -18.109 1 96.44 182 TYR B O 1
ATOM 4638 N N . ASN B 1 183 ? 8.484 -21.688 -18.094 1 95.94 183 ASN B N 1
ATOM 4639 C CA . ASN B 1 183 ? 8.859 -22.531 -16.969 1 95.94 183 ASN B CA 1
ATOM 4640 C C . ASN B 1 183 ? 9.688 -23.734 -17.422 1 95.94 183 ASN B C 1
ATOM 4642 O O . ASN B 1 183 ? 9.789 -24 -18.625 1 95.94 183 ASN B O 1
ATOM 4646 N N . GLY B 1 184 ? 10.32 -24.359 -16.5 1 95.12 184 GLY B N 1
ATOM 4647 C CA . GLY B 1 184 ? 11.141 -25.5 -16.828 1 95.12 184 GLY B CA 1
ATOM 4648 C C . GLY B 1 184 ? 10.734 -26.766 -16.094 1 95.12 184 GLY B C 1
ATOM 4649 O O . GLY B 1 184 ? 9.68 -26.797 -15.461 1 95.12 184 GLY B O 1
ATOM 4650 N N . ILE B 1 185 ? 11.492 -27.766 -16.328 1 95.88 185 ILE B N 1
ATOM 4651 C CA . ILE B 1 185 ? 11.344 -29.062 -15.672 1 95.88 185 ILE B CA 1
ATOM 4652 C C . ILE B 1 185 ? 12.719 -29.625 -15.305 1 95.88 185 ILE B C 1
ATOM 4654 O O . ILE B 1 185 ? 13.695 -29.391 -16.031 1 95.88 185 ILE B O 1
ATOM 4658 N N . ASP B 1 186 ? 12.812 -30.141 -14.133 1 94.88 186 ASP B N 1
ATOM 4659 C CA . ASP B 1 186 ? 14.031 -30.844 -13.734 1 94.88 186 ASP B CA 1
ATOM 4660 C C . ASP B 1 186 ? 14.047 -32.281 -14.258 1 94.88 186 ASP B C 1
ATOM 4662 O O . ASP B 1 186 ? 13.531 -33.188 -13.609 1 94.88 186 ASP B O 1
ATOM 4666 N N . LEU B 1 187 ? 14.781 -32.469 -15.281 1 93.12 187 LEU B N 1
ATOM 4667 C CA . LEU B 1 187 ? 14.742 -33.75 -15.977 1 93.12 187 LEU B CA 1
ATOM 4668 C C . LEU B 1 187 ? 15.516 -34.812 -15.203 1 93.12 187 LEU B C 1
ATOM 4670 O O . LEU B 1 187 ? 15.344 -36.031 -15.453 1 93.12 187 LEU B O 1
ATOM 4674 N N . ASN B 1 188 ? 16.391 -34.406 -14.289 1 93.25 188 ASN B N 1
ATOM 4675 C CA . ASN B 1 188 ? 17.078 -35.375 -13.438 1 93.25 188 ASN B CA 1
ATOM 4676 C C . ASN B 1 188 ? 16.156 -35.875 -12.336 1 93.25 188 ASN B C 1
ATOM 4678 O O . ASN B 1 188 ? 16.266 -37.031 -11.922 1 93.25 188 ASN B O 1
ATOM 4682 N N . GLN B 1 189 ? 15.281 -35.062 -11.945 1 94.75 189 GLN B N 1
ATOM 4683 C CA . GLN B 1 189 ? 14.352 -35.469 -10.891 1 94.75 189 GLN B CA 1
ATOM 4684 C C . GLN B 1 189 ? 13.148 -36.219 -11.453 1 94.75 189 GLN B C 1
ATOM 4686 O O . GLN B 1 189 ? 12.734 -37.25 -10.914 1 94.75 189 GLN B O 1
ATOM 4691 N N . TYR B 1 190 ? 12.578 -35.656 -12.547 1 96.19 190 TYR B N 1
ATOM 4692 C CA . TYR B 1 190 ? 11.414 -36.281 -13.172 1 96.19 190 TYR B CA 1
ATOM 4693 C C . TYR B 1 190 ? 11.836 -37.312 -14.203 1 96.19 190 TYR B C 1
ATOM 4695 O O . TYR B 1 190 ? 12.023 -37 -15.375 1 96.19 190 TYR B O 1
ATOM 4703 N N . GLN B 1 191 ? 11.953 -38.5 -13.742 1 95.94 191 GLN B N 1
ATOM 4704 C CA . GLN B 1 191 ? 12.297 -39.656 -14.555 1 95.94 191 GLN B CA 1
ATOM 4705 C C . GLN B 1 191 ? 11.227 -40.719 -14.445 1 95.94 191 GLN B C 1
ATOM 4707 O O . GLN B 1 191 ? 10.727 -41 -13.352 1 95.94 191 GLN B O 1
ATOM 4712 N N . LYS B 1 192 ? 10.914 -41.25 -15.633 1 97.5 192 LYS B N 1
ATOM 4713 C CA . LYS B 1 192 ? 9.953 -42.344 -15.633 1 97.5 192 LYS B CA 1
ATOM 4714 C C . LYS B 1 192 ? 10.414 -43.469 -14.719 1 97.5 192 LYS B C 1
ATOM 4716 O O . LYS B 1 192 ? 11.594 -43.844 -14.703 1 97.5 192 LYS B O 1
ATOM 4721 N N . THR B 1 193 ? 9.5 -43.969 -13.93 1 97.56 193 THR B N 1
ATOM 4722 C CA . THR B 1 193 ? 9.789 -45.062 -13.016 1 97.56 193 THR B CA 1
ATOM 4723 C C . THR B 1 193 ? 8.664 -46.094 -13.023 1 97.56 193 THR B C 1
ATOM 4725 O O . THR B 1 193 ? 7.523 -45.781 -13.352 1 97.56 193 THR B O 1
ATOM 4728 N N . ASP B 1 194 ? 9.023 -47.344 -12.719 1 95.44 194 ASP B N 1
ATOM 4729 C CA . ASP B 1 194 ? 8.031 -48.406 -12.633 1 95.44 194 ASP B CA 1
ATOM 4730 C C . ASP B 1 194 ? 7.75 -48.781 -11.18 1 95.44 194 ASP B C 1
ATOM 4732 O O . ASP B 1 194 ? 7.113 -49.812 -10.906 1 95.44 194 ASP B O 1
ATOM 4736 N N . ARG B 1 195 ? 8.266 -47.906 -10.32 1 95.25 195 ARG B N 1
ATOM 4737 C CA . ARG B 1 195 ? 7.988 -48.125 -8.906 1 95.25 195 ARG B CA 1
ATOM 4738 C C . ARG B 1 195 ? 6.484 -48.125 -8.641 1 95.25 195 ARG B C 1
ATOM 4740 O O . ARG B 1 195 ? 5.715 -47.531 -9.391 1 95.25 195 ARG B O 1
ATOM 4747 N N . ASN B 1 196 ? 6.031 -48.906 -7.668 1 95.56 196 ASN B N 1
ATOM 4748 C CA . ASN B 1 196 ? 4.605 -49 -7.387 1 95.56 196 ASN B CA 1
ATOM 4749 C C . ASN B 1 196 ? 4.301 -48.75 -5.914 1 95.56 196 ASN B C 1
ATOM 4751 O O . ASN B 1 196 ? 3.348 -49.312 -5.363 1 95.56 196 ASN B O 1
ATOM 4755 N N . ILE B 1 197 ? 5.055 -48 -5.289 1 97.12 197 ILE B N 1
ATOM 4756 C CA . ILE B 1 197 ? 4.91 -47.688 -3.865 1 97.12 197 ILE B CA 1
ATOM 4757 C C . ILE B 1 197 ? 3.678 -46.844 -3.635 1 97.12 197 ILE B C 1
ATOM 4759 O O . ILE B 1 197 ? 2.844 -47.125 -2.781 1 97.12 197 ILE B O 1
ATOM 4763 N N . ALA B 1 198 ? 3.539 -45.75 -4.375 1 97.31 198 ALA B N 1
ATOM 4764 C CA . ALA B 1 198 ? 2.406 -44.844 -4.246 1 97.31 198 ALA B CA 1
ATOM 4765 C C . ALA B 1 198 ? 1.102 -45.531 -4.637 1 97.31 198 ALA B C 1
ATOM 4767 O O . ALA B 1 198 ? 0.075 -45.344 -3.977 1 97.31 198 ALA B O 1
ATOM 4768 N N . ARG B 1 199 ? 1.101 -46.281 -5.738 1 97.62 199 ARG B N 1
ATOM 4769 C CA . ARG B 1 199 ? -0.094 -47 -6.18 1 97.62 199 ARG B CA 1
ATOM 4770 C C . ARG B 1 199 ? -0.592 -47.938 -5.105 1 97.62 199 ARG B C 1
ATOM 4772 O O . ARG B 1 199 ? -1.794 -48.031 -4.84 1 97.62 199 ARG B O 1
ATOM 4779 N N . LYS B 1 200 ? 0.349 -48.656 -4.461 1 97.5 200 LYS B N 1
ATOM 4780 C CA . LYS B 1 200 ? -0.025 -49.562 -3.369 1 97.5 200 LYS B CA 1
ATOM 4781 C C . LYS B 1 200 ? -0.571 -48.781 -2.182 1 97.5 200 LYS B C 1
ATOM 4783 O O . LYS B 1 200 ? -1.589 -49.156 -1.597 1 97.5 200 LYS B O 1
ATOM 4788 N N . LYS B 1 201 ? 0.091 -47.719 -1.894 1 97.56 201 LYS B N 1
ATOM 4789 C CA . LYS B 1 201 ? -0.27 -46.875 -0.759 1 97.56 201 LYS B CA 1
ATOM 4790 C C . LYS B 1 201 ? -1.685 -46.344 -0.912 1 97.56 201 LYS B C 1
ATOM 4792 O O . LYS B 1 201 ? -2.436 -46.25 0.062 1 97.56 201 LYS B O 1
ATOM 4797 N N . TYR B 1 202 ? -2.078 -45.969 -2.117 1 97.31 202 TYR B N 1
ATOM 4798 C CA . TYR B 1 202 ? -3.352 -45.281 -2.326 1 97.31 202 TYR B CA 1
ATOM 4799 C C . TYR B 1 202 ? -4.387 -46.25 -2.916 1 97.31 202 TYR B C 1
ATOM 4801 O O . TYR B 1 202 ? -5.484 -45.812 -3.283 1 97.31 202 TYR B O 1
ATOM 4809 N N . GLY B 1 203 ? -4.074 -47.5 -3.045 1 96.69 203 GLY B N 1
ATOM 4810 C CA . GLY B 1 203 ? -5.008 -48.531 -3.5 1 96.69 203 GLY B CA 1
ATOM 4811 C C . GLY B 1 203 ? -5.371 -48.375 -4.965 1 96.69 203 GLY B C 1
ATOM 4812 O O . GLY B 1 203 ? -6.531 -48.562 -5.344 1 96.69 203 GLY B O 1
ATOM 4813 N N . ILE B 1 204 ? -4.41 -47.969 -5.762 1 97.5 204 ILE B N 1
ATOM 4814 C CA . ILE B 1 204 ? -4.645 -47.812 -7.195 1 97.5 204 ILE B CA 1
ATOM 4815 C C . ILE B 1 204 ? -4.285 -49.125 -7.922 1 97.5 204 ILE B C 1
ATOM 4817 O O . ILE B 1 204 ? -3.111 -49.375 -8.172 1 97.5 204 ILE B O 1
ATOM 4821 N N . GLU B 1 205 ? -5.332 -49.812 -8.352 1 95.12 205 GLU B N 1
ATOM 4822 C CA . GLU B 1 205 ? -5.133 -51.062 -9.086 1 95.12 205 GLU B CA 1
ATOM 4823 C C . GLU B 1 205 ? -5.527 -50.875 -10.555 1 95.12 205 GLU B C 1
ATOM 4825 O O . GLU B 1 205 ? -6.496 -50.188 -10.867 1 95.12 205 GLU B O 1
ATOM 4830 N N . GLY B 1 206 ? -4.766 -51.5 -11.398 1 94.56 206 GLY B N 1
ATOM 4831 C CA . GLY B 1 206 ? -5.109 -51.469 -12.805 1 94.56 206 GLY B CA 1
ATOM 4832 C C . GLY B 1 206 ? -4.746 -50.156 -13.484 1 94.56 206 GLY B C 1
ATOM 4833 O O . GLY B 1 206 ? -3.869 -49.438 -13.016 1 94.56 206 GLY B O 1
ATOM 4834 N N . LYS B 1 207 ? -5.32 -49.906 -14.625 1 96.94 207 LYS B N 1
ATOM 4835 C CA . LYS B 1 207 ? -5.059 -48.719 -15.422 1 96.94 207 LYS B CA 1
ATOM 4836 C C . LYS B 1 207 ? -5.777 -47.5 -14.844 1 96.94 207 LYS B C 1
ATOM 4838 O O . LYS B 1 207 ? -6.867 -47.625 -14.281 1 96.94 207 LYS B O 1
ATOM 4843 N N . TYR B 1 208 ? -5.141 -46.375 -14.93 1 98.31 208 TYR B N 1
ATOM 4844 C CA . TYR B 1 208 ? -5.801 -45.188 -14.398 1 98.31 208 TYR B CA 1
ATOM 4845 C C . TYR B 1 208 ? -5.414 -43.938 -15.195 1 98.31 208 TYR B C 1
ATOM 4847 O O . TYR B 1 208 ? -4.406 -43.938 -15.898 1 98.31 208 TYR B O 1
ATOM 4855 N N . ILE B 1 209 ? -6.301 -42.969 -15.07 1 98.44 209 ILE B N 1
ATOM 4856 C CA . ILE B 1 209 ? -6.082 -41.594 -15.5 1 98.44 209 ILE B CA 1
ATOM 4857 C C . ILE B 1 209 ? -5.711 -40.719 -14.297 1 98.44 209 ILE B C 1
ATOM 4859 O O . ILE B 1 209 ? -6.215 -40.938 -13.195 1 98.44 209 ILE B O 1
ATOM 4863 N N . LEU B 1 210 ? -4.809 -39.781 -14.539 1 98.81 210 LEU B N 1
ATOM 4864 C CA . LEU B 1 210 ? -4.305 -39.031 -13.406 1 98.81 210 LEU B CA 1
ATOM 4865 C C . LEU B 1 210 ? -4.637 -37.531 -13.578 1 98.81 210 LEU B C 1
ATOM 4867 O O . LEU B 1 210 ? -4.508 -37 -14.672 1 98.81 210 LEU B O 1
ATOM 4871 N N . PHE B 1 211 ? -5.129 -36.969 -12.547 1 98.44 211 PHE B N 1
ATOM 4872 C CA . PHE B 1 211 ? -5.258 -35.5 -12.383 1 98.44 211 PHE B CA 1
ATOM 4873 C C . PHE B 1 211 ? -4.453 -35.031 -11.18 1 98.44 211 PHE B C 1
ATOM 4875 O O . PHE B 1 211 ? -4.484 -35.656 -10.117 1 98.44 211 PHE B O 1
ATOM 4882 N N . VAL B 1 212 ? -3.672 -33.969 -11.391 1 96.62 212 VAL B N 1
ATOM 4883 C CA . VAL B 1 212 ? -2.91 -33.344 -10.312 1 96.62 212 VAL B CA 1
ATOM 4884 C C . VAL B 1 212 ? -3.189 -31.844 -10.266 1 96.62 212 VAL B C 1
ATOM 4886 O O . VAL B 1 212 ? -2.982 -31.141 -11.258 1 96.62 212 VAL B O 1
ATOM 4889 N N . GLY B 1 213 ? -3.689 -31.328 -9.164 1 93.31 213 GLY B N 1
ATOM 4890 C CA . GLY B 1 213 ? -3.904 -29.891 -9.023 1 93.31 213 GLY B CA 1
ATOM 4891 C C . GLY B 1 213 ? -4.703 -29.531 -7.781 1 93.31 213 GLY B C 1
ATOM 4892 O O . GLY B 1 213 ? -5.059 -30.406 -6.988 1 93.31 213 GLY B O 1
ATOM 4893 N N . ARG B 1 214 ? -4.965 -28.25 -7.574 1 92.06 214 ARG B N 1
ATOM 4894 C CA . ARG B 1 214 ? -5.805 -27.75 -6.488 1 92.06 214 ARG B CA 1
ATOM 4895 C C . ARG B 1 214 ? -7.285 -27.984 -6.793 1 92.06 214 ARG B C 1
ATOM 4897 O O . ARG B 1 214 ? -7.656 -28.234 -7.941 1 92.06 214 ARG B O 1
ATOM 4904 N N . ILE B 1 215 ? -8.047 -27.984 -5.684 1 93.5 215 ILE B N 1
ATOM 4905 C CA . ILE B 1 215 ? -9.492 -28.031 -5.844 1 93.5 215 ILE B CA 1
ATOM 4906 C C . ILE B 1 215 ? -10.039 -26.641 -6.141 1 93.5 215 ILE B C 1
ATOM 4908 O O . ILE B 1 215 ? -10.406 -25.906 -5.227 1 93.5 215 ILE B O 1
ATOM 4912 N N . SER B 1 216 ? -10.039 -26.344 -7.387 1 91.75 216 SER B N 1
ATOM 4913 C CA . SER B 1 216 ? -10.438 -25 -7.793 1 91.75 216 SER B CA 1
ATOM 4914 C C . SER B 1 216 ? -11.195 -25.031 -9.109 1 91.75 216 SER B C 1
ATOM 4916 O O . SER B 1 216 ? -11.07 -25.969 -9.898 1 91.75 216 SER B O 1
ATOM 4918 N N . ARG B 1 217 ? -11.969 -23.984 -9.305 1 89.31 217 ARG B N 1
ATOM 4919 C CA . ARG B 1 217 ? -12.625 -23.812 -10.602 1 89.31 217 ARG B CA 1
ATOM 4920 C C . ARG B 1 217 ? -11.602 -23.672 -11.719 1 89.31 217 ARG B C 1
ATOM 4922 O O . ARG B 1 217 ? -11.812 -24.172 -12.828 1 89.31 217 ARG B O 1
ATOM 4929 N N . GLN B 1 218 ? -10.547 -23.109 -11.391 1 92.19 218 GLN B N 1
ATOM 4930 C CA . GLN B 1 218 ? -9.469 -22.828 -12.336 1 92.19 218 GLN B CA 1
ATOM 4931 C C . GLN B 1 218 ? -8.914 -24.109 -12.945 1 92.19 218 GLN B C 1
ATOM 4933 O O . GLN B 1 218 ? -8.648 -24.172 -14.141 1 92.19 218 GLN B O 1
ATOM 4938 N N . LYS B 1 219 ? -8.836 -25.125 -12.188 1 95.06 219 LYS B N 1
ATOM 4939 C CA . LYS B 1 219 ? -8.133 -26.328 -12.609 1 95.06 219 LYS B CA 1
ATOM 4940 C C . LYS B 1 219 ? -9.078 -27.328 -13.273 1 95.06 219 LYS B C 1
ATOM 4942 O O . LYS B 1 219 ? -8.641 -28.328 -13.844 1 95.06 219 LYS B O 1
ATOM 4947 N N . GLY B 1 220 ? -10.344 -27.125 -13.219 1 95.44 220 GLY B N 1
ATOM 4948 C CA . GLY B 1 220 ? -11.328 -27.859 -13.992 1 95.44 220 GLY B CA 1
ATOM 4949 C C . GLY B 1 220 ? -11.539 -29.281 -13.484 1 95.44 220 GLY B C 1
ATOM 4950 O O . GLY B 1 220 ? -11.883 -30.172 -14.258 1 95.44 220 GLY B O 1
ATOM 4951 N N . ILE B 1 221 ? -11.312 -29.438 -12.195 1 96.44 221 ILE B N 1
ATOM 4952 C CA . ILE B 1 221 ? -11.461 -30.766 -11.617 1 96.44 221 ILE 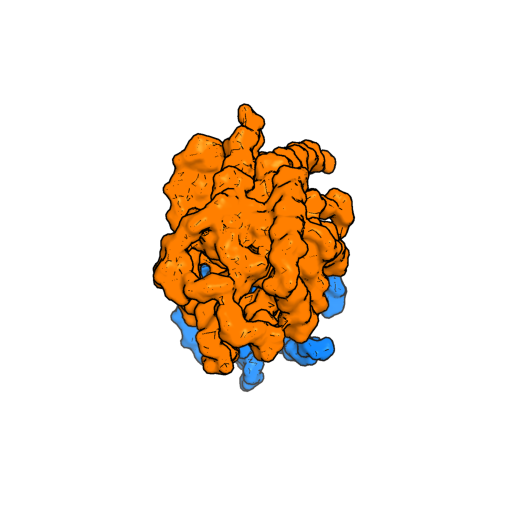B CA 1
ATOM 4953 C C . ILE B 1 221 ? -12.883 -31.266 -11.836 1 96.44 221 ILE B C 1
ATOM 4955 O O . ILE B 1 221 ? -13.086 -32.438 -12.125 1 96.44 221 ILE B O 1
ATOM 4959 N N . THR B 1 222 ? -13.891 -30.438 -11.812 1 96.31 222 THR B N 1
ATOM 4960 C CA . THR B 1 222 ? -15.289 -30.828 -11.977 1 96.31 222 THR B CA 1
ATOM 4961 C C . THR B 1 222 ? -15.547 -31.281 -13.414 1 96.31 222 THR B C 1
ATOM 4963 O O . THR B 1 222 ? -16.359 -32.188 -13.648 1 96.31 222 THR B O 1
ATOM 4966 N N . HIS B 1 223 ? -14.859 -30.719 -14.336 1 96.88 223 HIS B N 1
ATOM 4967 C CA . HIS B 1 223 ? -15.023 -31.109 -15.734 1 96.88 223 HIS B CA 1
ATOM 4968 C C . HIS B 1 223 ? -14.469 -32.5 -15.984 1 96.88 223 HIS B C 1
ATOM 4970 O O . HIS B 1 223 ? -15 -33.25 -16.812 1 96.88 223 HIS B O 1
ATOM 4976 N N . LEU B 1 224 ? -13.383 -32.844 -15.312 1 98.12 224 LEU B N 1
ATOM 4977 C CA . LEU B 1 224 ? -12.867 -34.188 -15.414 1 98.12 224 LEU B CA 1
ATOM 4978 C C . LEU B 1 224 ? -13.852 -35.188 -14.805 1 98.12 224 LEU B C 1
ATOM 4980 O O . LEU B 1 224 ? -14.109 -36.25 -15.391 1 98.12 224 LEU B O 1
ATOM 4984 N N . ILE B 1 225 ? -14.406 -34.781 -13.641 1 98.25 225 ILE B N 1
ATOM 4985 C CA . ILE B 1 225 ? -15.375 -35.656 -12.992 1 98.25 225 ILE B CA 1
ATOM 4986 C C . ILE B 1 225 ? -16.594 -35.844 -13.898 1 98.25 225 ILE B C 1
ATOM 4988 O O . ILE B 1 225 ? -17.094 -36.969 -14.055 1 98.25 225 ILE B O 1
ATOM 4992 N N . ASP B 1 226 ? -17.016 -34.812 -14.508 1 97.94 226 ASP B N 1
ATOM 4993 C CA . ASP B 1 226 ? -18.156 -34.875 -15.422 1 97.94 226 ASP B CA 1
ATOM 4994 C C . ASP B 1 226 ? -17.844 -35.75 -16.625 1 97.94 226 ASP B C 1
ATOM 4996 O O . ASP B 1 226 ? -18.75 -36.281 -17.266 1 97.94 226 ASP B O 1
ATOM 5000 N N . ALA B 1 227 ? -16.625 -35.906 -16.953 1 98.38 227 ALA B N 1
ATOM 5001 C CA . ALA B 1 227 ? -16.203 -36.688 -18.109 1 98.38 227 ALA B CA 1
ATOM 5002 C C . ALA B 1 227 ? -16.234 -38.188 -17.781 1 98.38 227 ALA B C 1
ATOM 5004 O O . ALA B 1 227 ? -16.188 -39.031 -18.688 1 98.38 227 ALA B O 1
ATOM 5005 N N . VAL B 1 228 ? -16.297 -38.594 -16.516 1 98.31 228 VAL B N 1
ATOM 5006 C CA . VAL B 1 228 ? -16.125 -39.969 -16.062 1 98.31 228 VAL B CA 1
ATOM 5007 C C . VAL B 1 228 ? -17.219 -40.875 -16.641 1 98.31 228 VAL B C 1
ATOM 5009 O O . VAL B 1 228 ? -16.969 -42.031 -16.969 1 98.31 228 VAL B O 1
ATOM 5012 N N . LYS B 1 229 ? -18.391 -40.281 -16.781 1 97.19 229 LYS B N 1
ATOM 5013 C CA . LYS B 1 229 ? -19.516 -41.062 -17.281 1 97.19 229 LYS B CA 1
ATOM 5014 C C . LYS B 1 229 ? -19.281 -41.531 -18.703 1 97.19 229 LYS B C 1
ATOM 5016 O O . LYS B 1 229 ? -19.922 -42.5 -19.172 1 97.19 229 LYS B O 1
ATOM 5021 N N . TYR B 1 230 ? -18.359 -40.906 -19.406 1 98 230 TYR B N 1
ATOM 5022 C CA . TYR B 1 230 ? -18.062 -41.25 -20.797 1 98 230 TYR B CA 1
ATOM 5023 C C . TYR B 1 230 ? -16.844 -42.188 -20.875 1 98 230 TYR B C 1
ATOM 5025 O O . TYR B 1 230 ? -16.422 -42.562 -21.953 1 98 230 TYR B O 1
ATOM 5033 N N . LEU B 1 231 ? -16.203 -42.594 -19.75 1 98.12 231 LEU B N 1
ATOM 5034 C CA . LEU B 1 231 ? -15.008 -43.438 -19.703 1 98.12 231 LEU B CA 1
ATOM 5035 C C . LEU B 1 231 ? -15.367 -44.875 -19.344 1 98.12 231 LEU B C 1
ATOM 5037 O O . LEU B 1 231 ? -16.438 -45.125 -18.781 1 98.12 231 LEU B O 1
ATOM 5041 N N . PRO B 1 232 ? -14.438 -45.781 -19.734 1 97.25 232 PRO B N 1
ATOM 5042 C CA . PRO B 1 232 ? -14.688 -47.188 -19.328 1 97.25 232 PRO B CA 1
ATOM 5043 C C . PRO B 1 232 ? -14.781 -47.344 -17.812 1 97.25 232 PRO B C 1
ATOM 5045 O O . PRO B 1 232 ? -14.031 -46.719 -17.062 1 97.25 232 PRO B O 1
ATOM 5048 N N . LYS B 1 233 ? -15.633 -48.188 -17.344 1 94.44 233 LYS B N 1
ATOM 5049 C CA . LYS B 1 233 ? -15.914 -48.375 -15.922 1 94.44 233 LYS B CA 1
ATOM 5050 C C . LYS B 1 233 ? -14.734 -49.062 -15.219 1 94.44 233 LYS B C 1
ATOM 5052 O O . LYS B 1 233 ? -14.594 -48.938 -14 1 94.44 233 LYS B O 1
ATOM 5057 N N . ASP B 1 234 ? -13.961 -49.688 -16 1 95.19 234 ASP B N 1
ATOM 5058 C CA . ASP B 1 234 ? -12.875 -50.438 -15.383 1 95.19 234 ASP B CA 1
ATOM 5059 C C . ASP B 1 234 ? -11.609 -49.594 -15.258 1 95.19 234 ASP B C 1
ATOM 5061 O O . ASP B 1 234 ? -10.617 -50.031 -14.672 1 95.19 234 ASP B O 1
ATOM 5065 N N . ILE B 1 235 ? -11.617 -48.406 -15.773 1 97.06 235 ILE B N 1
ATOM 5066 C CA . ILE B 1 235 ? -10.477 -47.5 -15.641 1 97.06 235 ILE B CA 1
ATOM 5067 C C . ILE B 1 235 ? -10.656 -46.625 -14.406 1 97.06 235 ILE B C 1
ATOM 5069 O O . ILE B 1 235 ? -11.742 -46.094 -14.156 1 97.06 235 ILE B O 1
ATOM 5073 N N . LYS B 1 236 ? -9.656 -46.5 -13.57 1 98.25 236 LYS B N 1
ATOM 5074 C CA . LYS B 1 236 ? -9.695 -45.625 -12.398 1 98.25 236 LYS B CA 1
ATOM 5075 C C . LYS B 1 236 ? -9.375 -44.188 -12.781 1 98.25 236 LYS B C 1
ATOM 5077 O O . LYS B 1 236 ? -8.594 -43.938 -13.703 1 98.25 236 LYS B O 1
ATOM 5082 N N . VAL B 1 237 ? -10.031 -43.281 -12.133 1 98.62 237 VAL B N 1
ATOM 5083 C CA . VAL B 1 237 ? -9.711 -41.875 -12.227 1 98.62 237 VAL B CA 1
ATOM 5084 C C . VAL B 1 237 ? -9.117 -41.375 -10.898 1 98.62 237 VAL B C 1
ATOM 5086 O O . VAL B 1 237 ? -9.836 -41.25 -9.906 1 98.62 237 VAL B O 1
ATOM 5089 N N . VAL B 1 238 ? -7.824 -41.125 -10.938 1 98.69 238 VAL B N 1
ATOM 5090 C CA . VAL B 1 238 ? -7.113 -40.75 -9.727 1 98.69 238 VAL B CA 1
ATOM 5091 C C . VAL B 1 238 ? -6.992 -39.219 -9.672 1 98.69 238 VAL B C 1
ATOM 5093 O O . VAL B 1 238 ? -6.391 -38.625 -10.555 1 98.69 238 VAL B O 1
ATOM 5096 N N . LEU B 1 239 ? -7.621 -38.625 -8.664 1 98.44 239 LEU B N 1
ATOM 5097 C CA . LEU B 1 239 ? -7.562 -37.188 -8.422 1 98.44 239 LEU B CA 1
ATOM 5098 C C . LEU B 1 239 ? -6.586 -36.875 -7.293 1 98.44 239 LEU B C 1
ATOM 5100 O O . LEU B 1 239 ? -6.922 -37 -6.117 1 98.44 239 LEU B O 1
ATOM 5104 N N . CYS B 1 240 ? -5.379 -36.438 -7.684 1 97.38 240 CYS B N 1
ATOM 5105 C CA . CYS B 1 240 ? -4.473 -35.875 -6.688 1 97.38 240 CYS B CA 1
ATOM 5106 C C . CYS B 1 240 ? -4.746 -34.406 -6.484 1 97.38 240 CYS B C 1
ATOM 5108 O O . CYS B 1 240 ? -4.113 -33.562 -7.121 1 97.38 240 CYS B O 1
ATOM 5110 N N . ALA B 1 241 ? -5.691 -34.094 -5.648 1 95.25 241 ALA B N 1
ATOM 5111 C CA . ALA B 1 241 ? -6.172 -32.719 -5.492 1 95.25 241 ALA B CA 1
ATOM 5112 C C . ALA B 1 241 ? -6.461 -32.406 -4.027 1 95.25 241 ALA B C 1
ATOM 5114 O O . ALA B 1 241 ? -7.215 -33.125 -3.369 1 95.25 241 ALA B O 1
ATOM 5115 N N . SER B 1 242 ? -5.766 -31.422 -3.582 1 90.88 242 SER B N 1
ATOM 5116 C CA . SER B 1 242 ? -5.988 -30.953 -2.219 1 90.88 242 SER B CA 1
ATOM 5117 C C . SER B 1 242 ? -6.059 -29.422 -2.166 1 90.88 242 SER B C 1
ATOM 5119 O O . SER B 1 242 ? -6.027 -28.766 -3.203 1 90.88 242 SER B O 1
ATOM 5121 N N . SER B 1 243 ? -6.41 -28.859 -1.105 1 87.62 243 SER B N 1
ATOM 5122 C CA . SER B 1 243 ? -6.395 -27.422 -0.868 1 87.62 243 SER B CA 1
ATOM 5123 C C . SER B 1 243 ? -7.488 -26.719 -1.664 1 87.62 243 SER B C 1
ATOM 5125 O O . SER B 1 243 ? -7.199 -26 -2.623 1 87.62 243 SER B O 1
ATOM 5127 N N . PRO B 1 244 ? -8.727 -26.812 -1.245 1 90.5 244 PRO B N 1
ATOM 5128 C CA . PRO B 1 244 ? -9.82 -26.141 -1.943 1 90.5 244 PRO B CA 1
ATOM 5129 C C . PRO B 1 244 ? -9.742 -24.609 -1.851 1 90.5 244 PRO B C 1
ATOM 5131 O O . PRO B 1 244 ? -9.352 -24.078 -0.81 1 90.5 244 PRO B O 1
ATOM 5134 N N . ASP B 1 245 ? -10.102 -23.922 -2.891 1 87.25 245 ASP B N 1
ATOM 5135 C CA . ASP B 1 245 ? -10.156 -22.469 -2.889 1 87.25 245 ASP B CA 1
ATOM 5136 C C . ASP B 1 245 ? -11.289 -21.969 -1.993 1 87.25 245 ASP B C 1
ATOM 5138 O O . ASP B 1 245 ? -11.148 -20.938 -1.335 1 87.25 245 ASP B O 1
ATOM 5142 N N . THR B 1 246 ? -12.453 -22.703 -2.066 1 87.75 246 THR B N 1
ATOM 5143 C CA . THR B 1 246 ? -13.609 -22.391 -1.241 1 87.75 246 THR B CA 1
ATOM 5144 C C . THR B 1 246 ? -14.297 -23.656 -0.751 1 87.75 246 THR B C 1
ATOM 5146 O O . THR B 1 246 ? -14.102 -24.734 -1.319 1 87.75 246 THR B O 1
ATOM 5149 N N . GLN B 1 247 ? -15.07 -23.453 0.28 1 91.06 247 GLN B N 1
ATOM 5150 C CA . GLN B 1 247 ? -15.844 -24.578 0.802 1 91.06 247 GLN B CA 1
ATOM 5151 C C . GLN B 1 247 ? -16.875 -25.047 -0.215 1 91.06 247 GLN B C 1
ATOM 5153 O O . GLN B 1 247 ? -17.156 -26.25 -0.303 1 91.06 247 GLN B O 1
ATOM 5158 N N . GLU B 1 248 ? -17.344 -24.141 -0.949 1 90.44 248 GLU B N 1
ATOM 5159 C CA . GLU B 1 248 ? -18.359 -24.453 -1.943 1 90.44 248 GLU B CA 1
ATOM 5160 C C . GLU B 1 248 ? -17.812 -25.375 -3.025 1 90.44 248 GLU B C 1
ATOM 5162 O O . GLU B 1 248 ? -18.453 -26.359 -3.408 1 90.44 248 GLU B O 1
ATOM 5167 N N . VAL B 1 249 ? -16.625 -25.141 -3.473 1 90.5 249 VAL B N 1
ATOM 5168 C CA . VAL B 1 249 ? -16.016 -25.953 -4.52 1 90.5 249 VAL B CA 1
ATOM 5169 C C . VAL B 1 249 ? -15.688 -27.328 -3.971 1 90.5 249 VAL B C 1
ATOM 5171 O O . VAL B 1 249 ? -15.852 -28.344 -4.66 1 90.5 249 VAL B O 1
ATOM 5174 N N . LEU B 1 250 ? -15.25 -27.328 -2.738 1 94.75 250 LEU B N 1
ATOM 5175 C CA . LEU B 1 250 ? -14.945 -28.609 -2.09 1 94.75 250 LEU B CA 1
ATOM 5176 C C . LEU B 1 250 ? -16.188 -29.484 -2.014 1 94.75 250 LEU B C 1
ATOM 5178 O O . LEU B 1 250 ? -16.156 -30.672 -2.359 1 94.75 250 LEU B O 1
ATOM 5182 N N . GLU B 1 251 ? -17.281 -28.891 -1.609 1 96.38 251 GLU B N 1
ATOM 5183 C CA . GLU B 1 251 ? -18.531 -29.625 -1.476 1 96.38 251 GLU B CA 1
ATOM 5184 C C . GLU B 1 251 ? -19.031 -30.125 -2.828 1 96.38 251 GLU B C 1
ATOM 5186 O O . GLU B 1 251 ? -19.547 -31.25 -2.924 1 96.38 251 GLU B O 1
ATOM 5191 N N . GLU B 1 252 ? -18.844 -29.328 -3.773 1 95.44 252 GLU B N 1
ATOM 5192 C CA . GLU B 1 252 ? -19.234 -29.75 -5.121 1 95.44 252 GLU B CA 1
ATOM 5193 C C . GLU B 1 252 ? -18.438 -30.969 -5.574 1 95.44 252 GLU B C 1
ATOM 5195 O O . GLU B 1 252 ? -19 -31.922 -6.113 1 95.44 252 GLU B O 1
ATOM 5200 N N . VAL B 1 253 ? -17.172 -30.969 -5.344 1 96.62 253 VAL B N 1
ATOM 5201 C CA . VAL B 1 253 ? -16.312 -32.062 -5.746 1 96.62 253 VAL B CA 1
ATOM 5202 C C . VAL B 1 253 ? -16.656 -33.312 -4.949 1 96.62 253 VAL B C 1
ATOM 5204 O O . VAL B 1 253 ? -16.734 -34.406 -5.512 1 96.62 253 VAL B O 1
ATOM 5207 N N . GLU B 1 254 ? -16.938 -33.125 -3.707 1 97.12 254 GLU B N 1
ATOM 5208 C CA . GLU B 1 254 ? -17.312 -34.25 -2.842 1 97.12 254 GLU B CA 1
ATOM 5209 C C . GLU B 1 254 ? -18.578 -34.938 -3.334 1 97.12 254 GLU B C 1
ATOM 5211 O O . GLU B 1 254 ? -18.656 -36.156 -3.363 1 97.12 254 GLU B O 1
ATOM 5216 N N . GLN B 1 255 ? -19.469 -34.156 -3.727 1 97.62 255 GLN B N 1
ATOM 5217 C CA . GLN B 1 255 ? -20.75 -34.688 -4.211 1 97.62 255 GLN B CA 1
ATOM 5218 C C . GLN B 1 255 ? -20.562 -35.406 -5.547 1 97.62 255 GLN B C 1
ATOM 5220 O O . GLN B 1 255 ? -21.125 -36.5 -5.758 1 97.62 255 GLN B O 1
ATOM 5225 N N . LYS B 1 256 ? -19.812 -34.844 -6.371 1 97.31 256 LYS B N 1
ATOM 5226 C CA . LYS B 1 256 ? -19.625 -35.406 -7.715 1 97.31 256 LYS B CA 1
ATOM 5227 C C . LYS B 1 256 ? -18.828 -36.688 -7.676 1 97.31 256 LYS B C 1
ATOM 5229 O O . LYS B 1 256 ? -19.125 -37.625 -8.438 1 97.31 256 LYS B O 1
ATOM 5234 N N . VAL B 1 257 ? -17.859 -36.75 -6.816 1 97.5 257 VAL B N 1
ATOM 5235 C CA . VAL B 1 257 ? -17 -37.906 -6.734 1 97.5 257 VAL B CA 1
ATOM 5236 C C . VAL B 1 257 ? -17.812 -39.125 -6.289 1 97.5 257 VAL B C 1
ATOM 5238 O O . VAL B 1 257 ? -17.547 -40.25 -6.727 1 97.5 257 VAL B O 1
ATOM 5241 N N . LYS B 1 258 ? -18.828 -38.906 -5.504 1 96.81 258 LYS B N 1
ATOM 5242 C CA . LYS B 1 258 ? -19.641 -40 -4.957 1 96.81 258 LYS B CA 1
ATOM 5243 C C . LYS B 1 258 ? -20.469 -40.656 -6.047 1 96.81 258 LYS B C 1
ATOM 5245 O O . LYS B 1 258 ? -20.969 -41.781 -5.863 1 96.81 258 LYS B O 1
ATOM 5250 N N . LEU B 1 259 ? -20.594 -40.031 -7.105 1 96.56 259 LEU B N 1
ATOM 5251 C CA . LEU B 1 259 ? -21.406 -40.531 -8.195 1 96.56 259 LEU B CA 1
ATOM 5252 C C . LEU B 1 259 ? -20.719 -41.688 -8.922 1 96.56 259 LEU B C 1
ATOM 5254 O O . LEU B 1 259 ? -21.344 -42.438 -9.68 1 96.56 259 LEU B O 1
ATOM 5258 N N . TYR B 1 260 ? -19.422 -41.812 -8.703 1 96.88 260 TYR B N 1
ATOM 5259 C CA . TYR B 1 260 ? -18.656 -42.781 -9.477 1 96.88 260 TYR B CA 1
ATOM 5260 C C . TYR B 1 260 ? -17.781 -43.625 -8.57 1 96.88 260 TYR B C 1
ATOM 5262 O O . TYR B 1 260 ? -16.984 -43.125 -7.781 1 96.88 260 TYR B O 1
ATOM 5270 N N . ASP B 1 261 ? -17.797 -44.938 -8.766 1 95.44 261 ASP B N 1
ATOM 5271 C CA . ASP B 1 261 ? -17.078 -45.875 -7.914 1 95.44 261 ASP B CA 1
ATOM 5272 C C . ASP B 1 261 ? -15.609 -45.969 -8.336 1 95.44 261 ASP B C 1
ATOM 5274 O O . ASP B 1 261 ? -14.773 -46.469 -7.574 1 95.44 261 ASP B O 1
ATOM 5278 N N . ASN B 1 262 ? -15.328 -45.562 -9.5 1 96.94 262 ASN B N 1
ATOM 5279 C CA . ASN B 1 262 ? -13.977 -45.781 -10.016 1 96.94 262 ASN B CA 1
ATOM 5280 C C . ASN B 1 262 ? -13.109 -44.531 -9.836 1 96.94 262 ASN B C 1
ATOM 5282 O O . ASN B 1 262 ? -12.047 -44.406 -10.445 1 96.94 262 ASN B O 1
ATOM 5286 N N . ILE B 1 263 ? -13.539 -43.562 -9.031 1 98.19 263 ILE B N 1
ATOM 5287 C CA . ILE B 1 263 ? -12.734 -42.375 -8.711 1 98.19 263 ILE B CA 1
ATOM 5288 C C . ILE B 1 263 ? -11.969 -42.625 -7.41 1 98.19 263 ILE B C 1
ATOM 5290 O O . ILE B 1 263 ? -12.555 -43.062 -6.418 1 98.19 263 ILE B O 1
ATOM 5294 N N . ILE B 1 264 ? -10.703 -42.438 -7.441 1 98.12 264 ILE B N 1
ATOM 5295 C CA . ILE B 1 264 ? -9.859 -42.438 -6.254 1 98.12 264 ILE B CA 1
ATOM 5296 C C . ILE B 1 264 ? -9.359 -41 -5.992 1 98.12 264 ILE B C 1
ATOM 5298 O O . ILE B 1 264 ? -8.617 -40.438 -6.793 1 98.12 264 ILE B O 1
ATOM 5302 N N . TRP B 1 265 ? -9.812 -40.438 -4.914 1 98.06 265 TRP B N 1
ATOM 5303 C CA . TRP B 1 265 ? -9.453 -39.062 -4.566 1 98.06 265 TRP B CA 1
ATOM 5304 C C . TRP B 1 265 ? -8.398 -39.031 -3.463 1 98.06 265 TRP B C 1
ATOM 5306 O O . TRP B 1 265 ? -8.672 -39.406 -2.324 1 98.06 265 TRP B O 1
ATOM 5316 N N . ILE B 1 266 ? -7.211 -38.656 -3.861 1 97.31 266 ILE B N 1
ATOM 5317 C CA . ILE B 1 266 ? -6.141 -38.406 -2.898 1 97.31 266 ILE B CA 1
ATOM 5318 C C . ILE B 1 266 ? -6.18 -36.969 -2.434 1 97.31 266 ILE B C 1
ATOM 5320 O O . ILE B 1 266 ? -5.602 -36.094 -3.076 1 97.31 266 ILE B O 1
ATOM 5324 N N . ASN B 1 267 ? -6.766 -36.656 -1.318 1 94.56 267 ASN B N 1
ATOM 5325 C CA . ASN B 1 267 ? -7.09 -35.312 -0.864 1 94.56 267 ASN B CA 1
ATOM 5326 C C . ASN B 1 267 ? -6.047 -34.812 0.119 1 94.56 267 ASN B C 1
ATOM 5328 O O . ASN B 1 267 ? -6.395 -34.156 1.111 1 94.56 267 ASN B O 1
ATOM 5332 N N . LYS B 1 268 ? -4.832 -35.156 -0.044 1 91.56 268 LYS B N 1
ATOM 5333 C CA . LYS B 1 268 ? -3.695 -34.688 0.738 1 91.56 268 LYS B CA 1
ATOM 5334 C C . LYS B 1 268 ? -2.498 -34.375 -0.158 1 91.56 268 LYS B C 1
ATOM 5336 O O . LYS B 1 268 ? -2.477 -34.781 -1.326 1 91.56 268 LYS B O 1
ATOM 5341 N N . MET B 1 269 ? -1.623 -33.75 0.422 1 87 269 MET B N 1
ATOM 5342 C CA . MET B 1 269 ? -0.397 -33.469 -0.319 1 87 269 MET B CA 1
ATOM 5343 C C . MET B 1 269 ? 0.406 -34.75 -0.547 1 87 269 MET B C 1
ATOM 5345 O O . MET B 1 269 ? 0.593 -35.531 0.375 1 87 269 MET B O 1
ATOM 5349 N N . VAL B 1 270 ? 0.776 -34.938 -1.756 1 91.31 270 VAL B N 1
ATOM 5350 C CA . VAL B 1 270 ? 1.533 -36.125 -2.145 1 91.31 270 VAL B CA 1
ATOM 5351 C C . VAL B 1 270 ? 3.014 -35.781 -2.27 1 91.31 270 VAL B C 1
ATOM 5353 O O . VAL B 1 270 ? 3.365 -34.719 -2.787 1 91.31 270 VAL B O 1
ATOM 5356 N N . GLU B 1 271 ? 3.881 -36.625 -1.816 1 91.94 271 GLU B N 1
ATOM 5357 C CA . GLU B 1 271 ? 5.32 -36.375 -1.888 1 91.94 271 GLU B CA 1
ATOM 5358 C C . GLU B 1 271 ? 5.812 -36.406 -3.332 1 91.94 271 GLU B C 1
ATOM 5360 O O . GLU B 1 271 ? 5.184 -37.031 -4.195 1 91.94 271 GLU B O 1
ATOM 5365 N N . LYS B 1 272 ? 6.941 -35.812 -3.551 1 93.25 272 LYS B N 1
ATOM 5366 C CA . LYS B 1 272 ? 7.496 -35.656 -4.891 1 93.25 272 LYS B CA 1
ATOM 5367 C C . LYS B 1 272 ? 7.727 -37.031 -5.555 1 93.25 272 LYS B C 1
ATOM 5369 O O . LYS B 1 272 ? 7.328 -37.219 -6.703 1 93.25 272 LYS B O 1
ATOM 5374 N N . GLU B 1 273 ? 8.266 -37.906 -4.805 1 95.69 273 GLU B N 1
ATOM 5375 C CA . GLU B 1 273 ? 8.547 -39.219 -5.363 1 95.69 273 GLU B CA 1
ATOM 5376 C C . GLU B 1 273 ? 7.254 -39.969 -5.715 1 95.69 273 GLU B C 1
ATOM 5378 O O . GLU B 1 273 ? 7.188 -40.656 -6.73 1 95.69 273 GLU B O 1
ATOM 5383 N N . GLU B 1 274 ? 6.316 -39.75 -4.891 1 96.88 274 GLU B N 1
ATOM 5384 C CA . GLU B 1 274 ? 5.027 -40.406 -5.137 1 96.88 274 GLU B CA 1
ATOM 5385 C C . GLU B 1 274 ? 4.355 -39.812 -6.379 1 96.88 274 GLU B C 1
ATOM 5387 O O . GLU B 1 274 ? 3.783 -40.562 -7.18 1 96.88 274 GLU B O 1
ATOM 5392 N N . ILE B 1 275 ? 4.445 -38.562 -6.52 1 96.38 275 ILE B N 1
ATOM 5393 C CA . ILE B 1 275 ? 3.783 -37.938 -7.652 1 96.38 275 ILE B CA 1
ATOM 5394 C C . ILE B 1 275 ? 4.473 -38.344 -8.953 1 96.38 275 ILE B C 1
ATOM 5396 O O . ILE B 1 275 ? 3.814 -38.562 -9.969 1 96.38 275 ILE B O 1
ATOM 5400 N N . ILE B 1 276 ? 5.781 -38.406 -8.945 1 97.88 276 ILE B N 1
ATOM 5401 C CA . ILE B 1 276 ? 6.539 -38.844 -10.117 1 97.88 276 ILE B CA 1
ATOM 5402 C C . ILE B 1 276 ? 6.137 -40.281 -10.492 1 97.88 276 ILE B C 1
ATOM 5404 O O . ILE B 1 276 ? 5.941 -40.594 -11.672 1 97.88 276 ILE B O 1
ATOM 5408 N N . GLU B 1 277 ? 5.977 -41.094 -9.453 1 98.38 277 GLU B N 1
ATOM 5409 C CA . GLU B 1 277 ? 5.508 -42.469 -9.688 1 98.38 277 GLU B CA 1
ATOM 5410 C C . GLU B 1 277 ? 4.113 -42.469 -10.312 1 98.38 277 GLU B C 1
ATOM 5412 O O . GLU B 1 277 ? 3.85 -43.219 -11.25 1 98.38 277 GLU B O 1
ATOM 5417 N N . LEU B 1 278 ? 3.285 -41.656 -9.781 1 98.5 278 LEU B N 1
ATOM 5418 C CA . LEU B 1 278 ? 1.912 -41.594 -10.273 1 98.5 278 LEU B CA 1
ATOM 5419 C C . LEU B 1 278 ? 1.864 -41.094 -11.711 1 98.5 278 LEU B C 1
ATOM 5421 O O . LEU B 1 278 ? 1.123 -41.625 -12.539 1 98.5 278 LEU B O 1
ATOM 5425 N N . TYR B 1 279 ? 2.648 -40.094 -12.016 1 98.56 279 TYR B N 1
ATOM 5426 C CA . TYR B 1 279 ? 2.76 -39.656 -13.406 1 98.56 279 TYR B CA 1
ATOM 5427 C C . TYR B 1 279 ? 3.238 -40.781 -14.305 1 98.56 279 TYR B C 1
ATOM 5429 O O . TYR B 1 279 ? 2.637 -41.062 -15.344 1 98.56 279 TYR B O 1
ATOM 5437 N N . SER B 1 280 ? 4.238 -41.438 -13.875 1 98.44 280 SER B N 1
ATOM 5438 C CA . SER B 1 280 ? 4.98 -42.406 -14.68 1 98.44 280 SER B CA 1
ATOM 5439 C C . SER B 1 280 ? 4.102 -43.594 -15.062 1 98.44 280 SER B C 1
ATOM 5441 O O . SER B 1 280 ? 4.32 -44.25 -16.094 1 98.44 280 SER B O 1
ATOM 5443 N N . ASN B 1 281 ? 3.129 -43.875 -14.188 1 98 281 ASN B N 1
ATOM 5444 C CA . ASN B 1 281 ? 2.377 -45.094 -14.367 1 98 281 ASN B CA 1
ATOM 5445 C C . ASN B 1 281 ? 0.95 -44.844 -14.836 1 98 281 ASN B C 1
ATOM 5447 O O . ASN B 1 281 ? 0.161 -45.75 -15.016 1 98 281 ASN B O 1
ATOM 5451 N N . ALA B 1 282 ? 0.599 -43.656 -15.07 1 98.56 282 ALA B N 1
ATOM 5452 C CA . ALA B 1 282 ? -0.728 -43.312 -15.57 1 98.56 282 ALA B CA 1
ATOM 5453 C C . ALA B 1 282 ? -0.845 -43.625 -17.062 1 98.56 282 ALA B C 1
ATOM 5455 O O . ALA B 1 282 ? 0.122 -43.469 -17.812 1 98.56 282 ALA B O 1
ATOM 5456 N N . GLU B 1 283 ? -2.062 -44.031 -17.438 1 98.19 283 GLU B N 1
ATOM 5457 C CA . GLU B 1 283 ? -2.312 -44.188 -18.875 1 98.19 283 GLU B CA 1
ATOM 5458 C C . GLU B 1 283 ? -2.367 -42.844 -19.594 1 98.19 283 GLU B C 1
ATOM 5460 O O . GLU B 1 283 ? -1.937 -42.75 -20.734 1 98.19 283 GLU B O 1
ATOM 5465 N N . VAL B 1 284 ? -2.945 -41.969 -18.938 1 98.62 284 VAL B N 1
ATOM 5466 C CA . VAL B 1 284 ? -3.15 -40.625 -19.469 1 98.62 284 VAL B CA 1
ATOM 5467 C C . VAL B 1 284 ? -3.145 -39.594 -18.328 1 98.62 284 VAL B C 1
ATOM 5469 O O . VAL B 1 284 ? -3.693 -39.875 -17.25 1 98.62 284 VAL B O 1
ATOM 5472 N N . PHE B 1 285 ? -2.449 -38.531 -18.5 1 98.81 285 PHE B N 1
ATOM 5473 C CA . PHE B 1 285 ? -2.578 -37.375 -17.609 1 98.81 285 PHE B CA 1
ATOM 5474 C C . PHE B 1 285 ? -3.609 -36.406 -18.141 1 98.81 285 PHE B C 1
ATOM 5476 O O . PHE B 1 285 ? -3.535 -36 -19.297 1 98.81 285 PHE B O 1
ATOM 5483 N N . ALA B 1 286 ? -4.578 -36.031 -17.344 1 98.81 286 ALA B N 1
ATOM 5484 C CA . ALA B 1 286 ? -5.641 -35.125 -17.734 1 98.81 286 ALA B CA 1
ATOM 5485 C C . ALA B 1 286 ? -5.465 -33.75 -17.094 1 98.81 286 ALA B C 1
ATOM 5487 O O . ALA B 1 286 ? -5.285 -33.656 -15.875 1 98.81 286 ALA B O 1
ATOM 5488 N N . CYS B 1 287 ? -5.445 -32.688 -17.891 1 98.44 287 CYS B N 1
ATOM 5489 C CA . CYS B 1 287 ? -5.359 -31.312 -17.438 1 98.44 287 CYS B CA 1
ATOM 5490 C C . CYS B 1 287 ? -6.516 -30.484 -17.984 1 98.44 287 CYS B C 1
ATOM 5492 O O . CYS B 1 287 ? -6.336 -29.703 -18.922 1 98.44 287 CYS B O 1
ATOM 5494 N N . PRO B 1 288 ? -7.676 -30.562 -17.344 1 98.12 288 PRO B N 1
ATOM 5495 C CA . PRO B 1 288 ? -8.898 -29.922 -17.844 1 98.12 288 PRO B CA 1
ATOM 5496 C C . PRO B 1 288 ? -9.039 -28.469 -17.391 1 98.12 288 PRO B C 1
ATOM 5498 O O . PRO B 1 288 ? -10.148 -28 -17.125 1 98.12 288 PRO B O 1
ATOM 5501 N N . SER B 1 289 ? -7.961 -27.75 -17.25 1 96.94 289 SER B N 1
ATOM 5502 C CA . SER B 1 289 ? -7.938 -26.406 -16.688 1 96.94 289 SER B CA 1
ATOM 5503 C C . SER B 1 289 ? -8.789 -25.453 -17.516 1 96.94 289 SER B C 1
ATOM 5505 O O . SER B 1 289 ? -8.797 -25.531 -18.75 1 96.94 289 SER B O 1
ATOM 5507 N N . ILE B 1 290 ? -9.492 -24.594 -16.797 1 94.81 290 ILE B N 1
ATOM 5508 C CA . ILE B 1 290 ? -10.234 -23.5 -17.438 1 94.81 290 ILE B CA 1
ATOM 5509 C C . ILE B 1 290 ? -9.305 -22.328 -17.703 1 94.81 290 ILE B C 1
ATOM 5511 O O . ILE B 1 290 ? -9.484 -21.594 -18.672 1 94.81 290 ILE B O 1
ATOM 5515 N N . TYR B 1 291 ? -8.375 -22.125 -16.875 1 94.56 291 TYR B N 1
ATOM 5516 C CA . TYR B 1 291 ? -7.336 -21.094 -16.953 1 94.56 291 TYR B CA 1
ATOM 5517 C C . TYR B 1 291 ? -5.988 -21.641 -16.516 1 94.56 291 TYR B C 1
ATOM 5519 O O . TYR B 1 291 ? -5.852 -22.141 -15.391 1 94.56 291 TYR B O 1
ATOM 5527 N N . GLU B 1 292 ? -5.023 -21.578 -17.422 1 94.62 292 GLU B N 1
ATOM 5528 C CA . GLU B 1 292 ? -3.684 -22.078 -17.156 1 94.62 292 GLU B CA 1
ATOM 5529 C C . GLU B 1 292 ? -2.627 -21.281 -17.906 1 94.62 292 GLU B C 1
ATOM 5531 O O . GLU B 1 292 ? -2.402 -21.5 -19.094 1 94.62 292 GLU B O 1
ATOM 5536 N N . PRO B 1 293 ? -1.893 -20.453 -17.203 1 94.31 293 PRO B N 1
ATOM 5537 C CA . PRO B 1 293 ? -0.924 -19.578 -17.859 1 94.31 293 PRO B CA 1
ATOM 5538 C C . PRO B 1 293 ? 0.232 -20.359 -18.5 1 94.31 293 PRO B C 1
ATOM 5540 O O . PRO B 1 293 ? 0.801 -19.922 -19.5 1 94.31 293 PRO B O 1
ATOM 5543 N N . PHE B 1 294 ? 0.582 -21.5 -17.938 1 94 294 PHE B N 1
ATOM 5544 C CA . PHE B 1 294 ? 1.668 -22.266 -18.516 1 94 294 PHE B CA 1
ATOM 5545 C C . PHE B 1 294 ? 1.384 -23.766 -18.422 1 94 294 PHE B C 1
ATOM 5547 O O . PHE B 1 294 ? 1.365 -24.469 -19.422 1 94 294 PHE B O 1
ATOM 5554 N N . GLY B 1 295 ? 1.132 -24.297 -17.188 1 93.81 295 GLY B N 1
ATOM 5555 C CA . GLY B 1 295 ? 0.794 -25.703 -16.984 1 93.81 295 GLY B CA 1
ATOM 5556 C C . GLY B 1 295 ? 2.008 -26.578 -16.75 1 93.81 295 GLY B C 1
ATOM 5557 O O . GLY B 1 295 ? 2.213 -27.562 -17.453 1 93.81 295 GLY B O 1
ATOM 5558 N N . ILE B 1 296 ? 2.703 -26.25 -15.695 1 94.69 296 ILE B N 1
ATOM 5559 C CA . ILE B 1 296 ? 3.91 -26.984 -15.328 1 94.69 296 ILE B CA 1
ATOM 5560 C C . ILE B 1 296 ? 3.572 -28.453 -15.117 1 94.69 296 ILE B C 1
ATOM 5562 O O . ILE B 1 296 ? 4.406 -29.328 -15.359 1 94.69 296 ILE B O 1
ATOM 5566 N N . ILE B 1 297 ? 2.369 -28.797 -14.805 1 95.62 297 ILE B N 1
ATOM 5567 C CA . ILE B 1 297 ? 1.938 -30.156 -14.523 1 95.62 297 ILE B CA 1
ATOM 5568 C C . ILE B 1 297 ? 1.985 -30.984 -15.805 1 95.62 297 ILE B C 1
ATOM 5570 O O . ILE B 1 297 ? 2.244 -32.188 -15.758 1 95.62 297 ILE B O 1
ATOM 5574 N N . ASN B 1 298 ? 1.756 -30.328 -16.875 1 98 298 ASN B N 1
ATOM 5575 C CA . ASN B 1 298 ? 1.895 -31.047 -18.141 1 98 298 ASN B CA 1
ATOM 5576 C C . ASN B 1 298 ? 3.35 -31.406 -18.422 1 98 298 ASN B C 1
ATOM 5578 O O . ASN B 1 298 ? 3.633 -32.469 -18.953 1 98 298 ASN B O 1
ATOM 5582 N N . LEU B 1 299 ? 4.27 -30.469 -18.094 1 97.5 299 LEU B N 1
ATOM 5583 C CA . LEU B 1 299 ? 5.688 -30.781 -18.234 1 97.5 299 LEU B CA 1
ATOM 5584 C C . LEU B 1 299 ? 6.066 -31.984 -17.375 1 97.5 299 LEU B C 1
ATOM 5586 O O . LEU B 1 299 ? 6.844 -32.844 -17.812 1 97.5 299 LEU B O 1
ATOM 5590 N N . GLU B 1 300 ? 5.539 -32 -16.203 1 97.31 300 GLU B N 1
ATOM 5591 C CA . GLU B 1 300 ? 5.832 -33.094 -15.289 1 97.31 300 GLU B CA 1
ATOM 5592 C C . GLU B 1 300 ? 5.375 -34.438 -15.867 1 97.31 300 GLU B C 1
ATOM 5594 O O . GLU B 1 300 ? 6.125 -35.438 -15.852 1 97.31 300 GLU B O 1
ATOM 5599 N N . ALA B 1 301 ? 4.195 -34.469 -16.344 1 98.44 301 ALA B N 1
ATOM 5600 C CA . ALA B 1 301 ? 3.666 -35.688 -16.969 1 98.44 301 ALA B CA 1
ATOM 5601 C C . ALA B 1 301 ? 4.504 -36.094 -18.172 1 98.44 301 ALA B C 1
ATOM 5603 O O . ALA B 1 301 ? 4.879 -37.25 -18.312 1 98.44 301 ALA B O 1
ATOM 5604 N N . MET B 1 302 ? 4.797 -35.062 -19.016 1 98.44 302 MET B N 1
ATOM 5605 C CA . MET B 1 302 ? 5.578 -35.312 -20.219 1 98.44 302 MET B CA 1
ATOM 5606 C C . MET B 1 302 ? 6.977 -35.812 -19.875 1 98.44 302 MET B C 1
ATOM 5608 O O . MET B 1 302 ? 7.508 -36.719 -20.547 1 98.44 302 MET B O 1
ATOM 5612 N N . ALA B 1 303 ? 7.547 -35.25 -18.875 1 97.88 303 ALA B N 1
ATOM 5613 C CA . ALA B 1 303 ? 8.867 -35.656 -18.422 1 97.88 303 ALA B CA 1
ATOM 5614 C C . ALA B 1 303 ? 8.867 -37.125 -18.016 1 97.88 303 ALA B C 1
ATOM 5616 O O . ALA B 1 303 ? 9.883 -37.812 -18.156 1 97.88 303 ALA B O 1
ATOM 5617 N N . CYS B 1 304 ? 7.777 -37.625 -17.547 1 98.31 304 CYS B N 1
ATOM 5618 C CA . CYS B 1 304 ? 7.633 -39 -17.109 1 98.31 304 CYS B CA 1
ATOM 5619 C C . CYS B 1 304 ? 7.105 -39.875 -18.25 1 98.31 304 CYS B C 1
ATOM 5621 O O . CYS B 1 304 ? 6.695 -41.031 -18.016 1 98.31 304 CYS B O 1
ATOM 5623 N N . LYS B 1 305 ? 7 -39.344 -19.422 1 98.44 305 LYS B N 1
ATOM 5624 C CA . LYS B 1 305 ? 6.613 -40.031 -20.656 1 98.44 305 LYS B CA 1
ATOM 5625 C C . LYS B 1 305 ? 5.148 -40.469 -20.609 1 98.44 305 LYS B C 1
ATOM 5627 O O . LYS B 1 305 ? 4.789 -41.531 -21.109 1 98.44 305 LYS B O 1
ATOM 5632 N N . THR B 1 306 ? 4.395 -39.719 -19.938 1 98.5 306 THR B N 1
ATOM 5633 C CA . THR B 1 306 ? 2.957 -39.969 -19.906 1 98.5 306 THR B CA 1
ATOM 5634 C C . THR B 1 306 ? 2.232 -39.031 -20.891 1 98.5 306 THR B C 1
ATOM 5636 O O . THR B 1 306 ? 2.445 -37.812 -20.859 1 98.5 306 THR B O 1
ATOM 5639 N N . PRO B 1 307 ? 1.396 -39.594 -21.812 1 98.38 307 PRO B N 1
ATOM 5640 C CA . PRO B 1 307 ? 0.659 -38.719 -22.719 1 98.38 307 PRO B CA 1
ATOM 5641 C C . PRO B 1 307 ? -0.348 -37.812 -22 1 98.38 307 PRO B C 1
ATOM 5643 O O . PRO B 1 307 ? -0.893 -38.219 -20.969 1 98.38 307 PRO B O 1
ATOM 5646 N N . VAL B 1 308 ? -0.622 -36.656 -22.594 1 98.75 308 VAL B N 1
ATOM 5647 C CA . VAL B 1 308 ? -1.422 -35.625 -21.938 1 98.75 308 VAL B CA 1
ATOM 5648 C C . VAL B 1 308 ? -2.674 -35.344 -22.766 1 98.75 308 VAL B C 1
ATOM 5650 O O . VAL B 1 308 ? -2.621 -35.312 -24 1 98.75 308 VAL B O 1
ATOM 5653 N N . VAL B 1 309 ? -3.793 -35.25 -22.141 1 98.88 309 VAL B N 1
ATOM 5654 C CA . VAL B 1 309 ? -4.996 -34.625 -22.672 1 98.88 309 VAL B CA 1
ATOM 5655 C C . VAL B 1 309 ? -5.34 -33.375 -21.875 1 98.88 309 VAL B C 1
ATOM 5657 O O . VAL B 1 309 ? -5.688 -33.469 -20.688 1 98.88 309 VAL B O 1
ATOM 5660 N N . ALA B 1 310 ? -5.195 -32.25 -22.516 1 98.69 310 ALA B N 1
ATOM 5661 C CA . ALA B 1 310 ? -5.281 -31 -21.766 1 98.69 310 ALA B CA 1
ATOM 5662 C C . ALA B 1 310 ? -6.188 -29.984 -22.484 1 98.69 310 ALA B C 1
ATOM 5664 O O . ALA B 1 310 ? -6.426 -30.109 -23.688 1 98.69 310 ALA B O 1
ATOM 5665 N N . SER B 1 311 ? -6.734 -29.047 -21.703 1 97.94 311 SER B N 1
ATOM 5666 C CA . SER B 1 311 ? -7.52 -27.953 -22.266 1 97.94 311 SER B CA 1
ATOM 5667 C C . SER B 1 311 ? -6.652 -27.031 -23.109 1 97.94 311 SER B C 1
ATOM 5669 O O . SER B 1 311 ? -5.516 -26.719 -22.734 1 97.94 311 SER B O 1
ATOM 5671 N N . ALA B 1 312 ? -7.258 -26.594 -24.188 1 97.38 312 ALA B N 1
ATOM 5672 C CA . ALA B 1 312 ? -6.582 -25.625 -25.047 1 97.38 312 ALA B CA 1
ATOM 5673 C C . ALA B 1 312 ? -6.719 -24.203 -24.484 1 97.38 312 ALA B C 1
ATOM 5675 O O . ALA B 1 312 ? -7.422 -23.375 -25.047 1 97.38 312 ALA B O 1
ATOM 5676 N N . THR B 1 313 ? -5.984 -23.938 -23.406 1 95.12 313 THR B N 1
ATOM 5677 C CA . THR B 1 313 ? -6.043 -22.625 -22.781 1 95.12 313 THR B CA 1
ATOM 5678 C C . THR B 1 313 ? -4.645 -22.156 -22.391 1 95.12 313 THR B C 1
ATOM 5680 O O . THR B 1 313 ? -3.781 -22.969 -22.047 1 95.12 313 THR B O 1
ATOM 5683 N N . GLY B 1 314 ? -4.438 -20.859 -22.562 1 94.12 314 GLY B N 1
ATOM 5684 C CA . GLY B 1 314 ? -3.221 -20.219 -22.094 1 94.12 314 GLY B CA 1
ATOM 5685 C C . GLY B 1 314 ? -1.96 -20.859 -22.641 1 94.12 314 GLY B C 1
ATOM 5686 O O . GLY B 1 314 ? -1.838 -21.078 -23.859 1 94.12 314 GLY B O 1
ATOM 5687 N N . GLY B 1 315 ? -1.021 -21.125 -21.734 1 95.44 315 GLY B N 1
ATOM 5688 C CA . GLY B 1 315 ? 0.29 -21.625 -22.109 1 95.44 315 GLY B CA 1
ATOM 5689 C C . GLY B 1 315 ? 0.294 -23.125 -22.406 1 95.44 315 GLY B C 1
ATOM 5690 O O . GLY B 1 315 ? 1.263 -23.656 -22.953 1 95.44 315 GLY B O 1
ATOM 5691 N N . ILE B 1 316 ? -0.831 -23.781 -22.125 1 97.25 316 ILE B N 1
ATOM 5692 C CA . ILE B 1 316 ? -0.899 -25.203 -22.438 1 97.25 316 ILE B CA 1
ATOM 5693 C C . ILE B 1 316 ? -0.698 -25.422 -23.922 1 97.25 316 ILE B C 1
ATOM 5695 O O . ILE B 1 316 ? -0.078 -26.406 -24.344 1 97.25 316 ILE B O 1
ATOM 5699 N N . LYS B 1 317 ? -1.148 -24.469 -24.672 1 97 317 LYS B N 1
ATOM 5700 C CA . LYS B 1 317 ? -1.063 -24.547 -26.125 1 97 317 LYS B CA 1
ATOM 5701 C C . LYS B 1 317 ? 0.387 -24.5 -26.594 1 97 317 LYS B C 1
ATOM 5703 O O . LYS B 1 317 ? 0.694 -24.891 -27.719 1 97 317 LYS B O 1
ATOM 5708 N N . GLU B 1 318 ? 1.196 -24.016 -25.734 1 96.38 318 GLU B N 1
ATOM 5709 C CA . GLU B 1 318 ? 2.617 -23.906 -26.062 1 96.38 318 GLU B CA 1
ATOM 5710 C C . GLU B 1 318 ? 3.393 -25.109 -25.516 1 96.38 318 GLU B C 1
ATOM 5712 O O . GLU B 1 318 ? 4.52 -25.375 -25.938 1 96.38 318 GLU B O 1
ATOM 5717 N N . VAL B 1 319 ? 2.811 -25.844 -24.594 1 96.81 319 VAL B N 1
ATOM 5718 C CA . VAL B 1 319 ? 3.455 -26.969 -23.953 1 96.81 319 VAL B CA 1
ATOM 5719 C C . VAL B 1 319 ? 3.072 -28.266 -24.672 1 96.81 319 VAL B C 1
ATOM 5721 O O . VAL B 1 319 ? 3.941 -29.062 -25.047 1 96.81 319 VAL B O 1
ATOM 5724 N N . VAL B 1 320 ? 1.808 -28.438 -24.938 1 98 320 VAL B N 1
ATOM 5725 C CA . VAL B 1 320 ? 1.267 -29.641 -25.547 1 98 320 VAL B CA 1
ATOM 5726 C C . VAL B 1 320 ? 1.049 -29.406 -27.047 1 98 320 VAL B C 1
ATOM 5728 O O . VAL B 1 320 ? 0.371 -28.453 -27.438 1 98 320 VAL B O 1
ATOM 5731 N N . VAL B 1 321 ? 1.672 -30.219 -27.859 1 97.62 321 VAL B N 1
ATOM 5732 C CA . VAL B 1 321 ? 1.441 -30.172 -29.312 1 97.62 321 VAL B CA 1
ATOM 5733 C C . VAL B 1 321 ? 0.351 -31.172 -29.688 1 97.62 321 VAL B C 1
ATOM 5735 O O . VAL B 1 321 ? 0.553 -32.375 -29.594 1 97.62 321 VAL B O 1
ATOM 5738 N N . HIS B 1 322 ? -0.747 -30.625 -30.188 1 98.31 322 HIS B N 1
ATOM 5739 C CA . HIS B 1 322 ? -1.907 -31.453 -30.516 1 98.31 322 HIS B CA 1
ATOM 5740 C C . HIS B 1 322 ? -1.553 -32.531 -31.531 1 98.31 322 HIS B C 1
ATOM 5742 O O . HIS B 1 322 ? -0.95 -32.25 -32.562 1 98.31 322 HIS B O 1
ATOM 5748 N N . GLU B 1 323 ? -1.829 -33.812 -31.188 1 98.19 323 GLU B N 1
ATOM 5749 C CA . GLU B 1 323 ? -1.679 -35 -32.031 1 98.19 323 GLU B CA 1
ATOM 5750 C C . GLU B 1 323 ? -0.211 -35.375 -32.156 1 98.19 323 GLU B C 1
ATOM 5752 O O . GLU B 1 323 ? 0.132 -36.25 -32.969 1 98.19 323 GLU B O 1
ATOM 5757 N N . GLU B 1 324 ? 0.604 -34.781 -31.359 1 97.75 324 GLU B N 1
ATOM 5758 C CA . GLU B 1 324 ? 2.018 -35.125 -31.391 1 97.75 324 GLU B CA 1
ATOM 5759 C C . GLU B 1 324 ? 2.502 -35.562 -30 1 97.75 324 GLU B C 1
ATOM 5761 O O . GLU B 1 324 ? 3.168 -36.594 -29.859 1 97.75 324 GLU B O 1
ATOM 5766 N N . THR B 1 325 ? 2.264 -34.75 -28.984 1 98 325 THR B N 1
ATOM 5767 C CA . THR B 1 325 ? 2.686 -35.062 -27.625 1 98 325 THR B CA 1
ATOM 5768 C C . THR B 1 325 ? 1.478 -35.312 -26.734 1 98 325 THR B C 1
ATOM 5770 O O . THR B 1 325 ? 1.623 -35.781 -25.609 1 98 325 THR B O 1
ATOM 5773 N N . GLY B 1 326 ? 0.303 -34.938 -27.188 1 98.44 326 GLY B N 1
ATOM 5774 C CA . GLY B 1 326 ? -0.975 -35.062 -26.516 1 98.44 326 GLY B CA 1
ATOM 5775 C C . GLY B 1 326 ? -2.137 -34.5 -27.312 1 98.44 326 GLY B C 1
ATOM 5776 O O . GLY B 1 326 ? -2.006 -34.25 -28.516 1 98.44 326 GLY B O 1
ATOM 5777 N N . PHE B 1 327 ? -3.301 -34.438 -26.656 1 98.81 327 PHE B N 1
ATOM 5778 C CA . PHE B 1 327 ? -4.473 -33.844 -27.281 1 98.81 327 PHE B CA 1
ATOM 5779 C C . PHE B 1 327 ? -4.895 -32.562 -26.547 1 98.81 327 PHE B C 1
ATOM 5781 O O . PHE B 1 327 ? -4.781 -32.5 -25.312 1 98.81 327 PHE B O 1
ATOM 5788 N N . LEU B 1 328 ? -5.309 -31.594 -27.312 1 98.69 328 LEU B N 1
ATOM 5789 C CA . LEU B 1 328 ? -5.902 -30.375 -26.781 1 98.69 328 LEU B CA 1
ATOM 5790 C C . LEU B 1 328 ? -7.414 -30.359 -27 1 98.69 328 LEU B C 1
ATOM 5792 O O . LEU B 1 328 ? -7.887 -30.703 -28.078 1 98.69 328 LEU B O 1
ATOM 5796 N N . VAL B 1 329 ? -8.141 -30.062 -25.938 1 98.62 329 VAL B N 1
ATOM 5797 C CA . VAL B 1 329 ? -9.602 -30.047 -26 1 98.62 329 VAL B CA 1
ATOM 5798 C C . VAL B 1 329 ? -10.117 -28.656 -25.625 1 98.62 329 VAL B C 1
ATOM 5800 O O . VAL B 1 329 ? -9.398 -27.859 -25.031 1 98.62 329 VAL B O 1
ATOM 5803 N N . GLU B 1 330 ? -11.352 -28.359 -26.016 1 98.06 330 GLU B N 1
ATOM 5804 C CA . GLU B 1 330 ? -11.977 -27.109 -25.609 1 98.06 330 GLU B CA 1
ATOM 5805 C C . GLU B 1 330 ? -12.18 -27.047 -24.094 1 98.06 330 GLU B C 1
ATOM 5807 O O . GLU B 1 330 ? -12.703 -28 -23.5 1 98.06 330 GLU B O 1
ATOM 5812 N N . PRO B 1 331 ? -11.727 -25.953 -23.5 1 97.31 331 PRO B N 1
ATOM 5813 C CA . PRO B 1 331 ? -11.93 -25.844 -22.062 1 97.31 331 PRO B CA 1
ATOM 5814 C C . PRO B 1 331 ? -13.391 -26.031 -21.656 1 97.31 331 PRO B C 1
ATOM 5816 O O . PRO B 1 331 ? -14.289 -25.438 -22.266 1 97.31 331 PRO B O 1
ATOM 5819 N N . GLY B 1 332 ? -13.609 -26.891 -20.688 1 97 332 GLY B N 1
ATOM 5820 C CA . GLY B 1 332 ? -14.945 -27.094 -20.141 1 97 332 GLY B CA 1
ATOM 5821 C C . GLY B 1 332 ? -15.727 -28.172 -20.875 1 97 332 GLY B C 1
ATOM 5822 O O . GLY B 1 332 ? -16.844 -28.5 -20.484 1 97 332 GLY B O 1
ATOM 5823 N N . ASN B 1 333 ? -15.172 -28.719 -21.906 1 98.12 333 ASN B N 1
ATOM 5824 C CA . ASN B 1 333 ? -15.867 -29.734 -22.688 1 98.12 333 ASN B CA 1
ATOM 5825 C C . ASN B 1 333 ? -15.531 -31.141 -22.203 1 98.12 333 ASN B C 1
ATOM 5827 O O . ASN B 1 333 ? -14.648 -31.797 -22.766 1 98.12 333 ASN B O 1
ATOM 5831 N N . SER B 1 334 ? -16.344 -31.594 -21.281 1 98.44 334 SER B N 1
ATOM 5832 C CA . SER B 1 334 ? -16.109 -32.875 -20.641 1 98.44 334 SER B CA 1
ATOM 5833 C C . SER B 1 334 ? -16.234 -34.031 -21.641 1 98.44 334 SER B C 1
ATOM 5835 O O . SER B 1 334 ? -15.516 -35.031 -21.547 1 98.44 334 SER B O 1
ATOM 5837 N N . GLU B 1 335 ? -17.141 -33.906 -22.531 1 98.5 335 GLU B N 1
ATOM 5838 C CA . GLU B 1 335 ? -17.344 -34.969 -23.531 1 98.5 335 GLU B CA 1
ATOM 5839 C C . GLU B 1 335 ? -16.125 -35.094 -24.438 1 98.5 335 GLU B C 1
ATOM 5841 O O . GLU B 1 335 ? -15.672 -36.219 -24.703 1 98.5 335 GLU B O 1
ATOM 5846 N N . GLU B 1 336 ? -15.688 -33.969 -24.875 1 98.69 336 GLU B N 1
ATOM 5847 C CA . GLU B 1 336 ? -14.5 -34 -25.734 1 98.69 336 GLU B CA 1
ATOM 5848 C C . GLU B 1 336 ? -13.289 -34.5 -24.969 1 98.69 336 GLU B C 1
ATOM 5850 O O . GLU B 1 336 ? -12.469 -35.25 -25.516 1 98.69 336 GLU B O 1
ATOM 5855 N N . LEU B 1 337 ? -13.164 -34.094 -23.719 1 98.69 337 LEU B N 1
ATOM 5856 C CA . LEU B 1 337 ? -12.094 -34.594 -22.859 1 98.69 337 LEU B CA 1
ATOM 5857 C C . LEU B 1 337 ? -12.094 -36.125 -22.797 1 98.69 337 LEU B C 1
ATOM 5859 O O . LEU B 1 337 ? -11.062 -36.75 -23.016 1 98.69 337 LEU B O 1
ATOM 5863 N N . ALA B 1 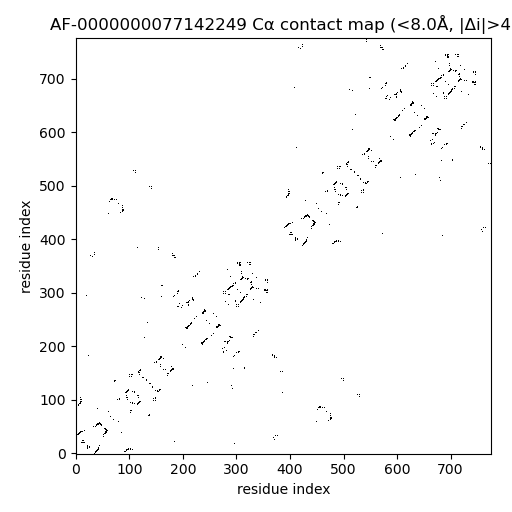338 ? -13.273 -36.688 -22.562 1 98.69 338 ALA B N 1
ATOM 5864 C CA . ALA B 1 338 ? -13.414 -38.125 -22.484 1 98.69 338 ALA B CA 1
ATOM 5865 C C . ALA B 1 338 ? -13.102 -38.812 -23.812 1 98.69 338 ALA B C 1
ATOM 5867 O O . ALA B 1 338 ? -12.492 -39.875 -23.859 1 98.69 338 ALA B O 1
ATOM 5868 N N . LYS B 1 339 ? -13.539 -38.156 -24.859 1 98.69 339 LYS B N 1
ATOM 5869 C CA . LYS B 1 339 ? -13.289 -38.688 -26.188 1 98.69 339 LYS B CA 1
ATOM 5870 C C . LYS B 1 339 ? -11.797 -38.906 -26.438 1 98.69 339 LYS B C 1
ATOM 5872 O O . LYS B 1 339 ? -11.367 -39.969 -26.859 1 98.69 339 LYS B O 1
ATOM 5877 N N . TYR B 1 340 ? -11.031 -37.906 -26.188 1 98.75 340 TYR B N 1
ATOM 5878 C CA . TYR B 1 340 ? -9.594 -37.969 -26.469 1 98.75 340 TYR B CA 1
ATOM 5879 C C . TYR B 1 340 ? -8.875 -38.875 -25.469 1 98.75 340 TYR B C 1
ATOM 5881 O O . TYR B 1 340 ? -7.898 -39.531 -25.812 1 98.75 340 TYR B O 1
ATOM 5889 N N . ILE B 1 341 ? -9.344 -38.938 -24.219 1 98.75 341 ILE B N 1
ATOM 5890 C CA . ILE B 1 341 ? -8.805 -39.875 -23.266 1 98.75 341 ILE B CA 1
ATOM 5891 C C . ILE B 1 341 ? -9.023 -41.312 -23.766 1 98.75 341 ILE B C 1
ATOM 5893 O O . ILE B 1 341 ? -8.102 -42.125 -23.766 1 98.75 341 ILE B O 1
ATOM 5897 N N . ASN B 1 342 ? -10.195 -41.594 -24.281 1 98.69 342 ASN B N 1
ATOM 5898 C CA . ASN B 1 342 ? -10.547 -42.906 -24.797 1 98.69 342 ASN B CA 1
ATOM 5899 C C . ASN B 1 342 ? -9.672 -43.312 -25.984 1 98.69 342 ASN B C 1
ATOM 5901 O O . ASN B 1 342 ? -9.312 -44.469 -26.141 1 98.69 342 ASN B O 1
ATOM 5905 N N . ILE B 1 343 ? -9.383 -42.312 -26.797 1 98.69 343 ILE B N 1
ATOM 5906 C CA . ILE B 1 343 ? -8.523 -42.594 -27.953 1 98.69 343 ILE B CA 1
ATOM 5907 C C . ILE B 1 343 ? -7.18 -43.125 -27.469 1 98.69 343 ILE B C 1
ATOM 5909 O O . ILE B 1 343 ? -6.688 -44.125 -27.984 1 98.69 343 ILE B O 1
ATOM 5913 N N . LEU B 1 344 ? -6.609 -42.562 -26.469 1 98.5 344 LEU B N 1
ATOM 5914 C CA . LEU B 1 344 ? -5.305 -42.969 -25.953 1 98.5 344 LEU B CA 1
ATOM 5915 C C . LEU B 1 344 ? -5.406 -44.281 -25.188 1 98.5 344 LEU B C 1
ATOM 5917 O O . LEU B 1 344 ? -4.488 -45.094 -25.219 1 98.5 344 LEU B O 1
ATOM 5921 N N . LEU B 1 345 ? -6.555 -44.5 -24.484 1 98 345 LEU B N 1
ATOM 5922 C CA . LEU B 1 345 ? -6.766 -45.75 -23.766 1 98 345 LEU B CA 1
ATOM 5923 C C . LEU B 1 345 ? -6.855 -46.938 -24.719 1 98 345 LEU B C 1
ATOM 5925 O O . LEU B 1 345 ? -6.441 -48.031 -24.375 1 98 345 LEU B O 1
ATOM 5929 N N . ASN B 1 346 ? -7.285 -46.656 -25.922 1 97.56 346 ASN B N 1
ATOM 5930 C CA . ASN B 1 346 ? -7.559 -47.75 -26.859 1 97.56 346 ASN B CA 1
ATOM 5931 C C . ASN B 1 346 ? -6.445 -47.875 -27.906 1 97.56 346 ASN B C 1
ATOM 5933 O O . ASN B 1 346 ? -6.516 -48.719 -28.797 1 97.56 346 ASN B O 1
ATOM 5937 N N . ASN B 1 347 ? -5.496 -47.062 -27.844 1 97.94 347 ASN B N 1
ATOM 5938 C CA . ASN B 1 347 ? -4.363 -47.125 -28.766 1 97.94 347 ASN B CA 1
ATOM 5939 C C . ASN B 1 347 ? -3.035 -47 -28.031 1 97.94 347 ASN B C 1
ATOM 5941 O O . ASN B 1 347 ? -2.434 -45.906 -28 1 97.94 347 ASN B O 1
ATOM 5945 N N . LYS B 1 348 ? -2.561 -48.094 -27.578 1 96.75 348 LYS B N 1
ATOM 5946 C CA . LYS B 1 348 ? -1.366 -48.156 -26.75 1 96.75 348 LYS B CA 1
ATOM 5947 C C . LYS B 1 348 ? -0.149 -47.625 -27.484 1 96.75 348 LYS B C 1
ATOM 5949 O O . LYS B 1 348 ? 0.692 -46.938 -26.906 1 96.75 348 LYS B O 1
ATOM 5954 N N . ASP B 1 349 ? -0.079 -47.938 -28.719 1 97.94 349 ASP B N 1
ATOM 5955 C CA . ASP B 1 349 ? 1.054 -47.469 -29.516 1 97.94 349 ASP B CA 1
ATOM 5956 C C . ASP B 1 349 ? 1.066 -45.969 -29.625 1 97.94 349 ASP B C 1
ATOM 5958 O O . ASP B 1 349 ? 2.123 -45.344 -29.516 1 97.94 349 ASP B O 1
ATOM 5962 N N . LEU B 1 350 ? -0.061 -45.438 -29.828 1 98.25 350 LEU B N 1
ATOM 5963 C CA . LEU B 1 350 ? -0.182 -43.969 -29.922 1 98.25 350 LEU B CA 1
ATOM 5964 C C . LEU B 1 350 ? 0.178 -43.312 -28.578 1 98.25 350 LEU B C 1
ATOM 5966 O O . LEU B 1 350 ? 0.872 -42.312 -28.547 1 98.25 350 LEU B O 1
ATOM 5970 N N . ALA B 1 351 ? -0.277 -43.906 -27.531 1 98.25 351 ALA B N 1
ATOM 5971 C CA . ALA B 1 351 ? 0.001 -43.375 -26.203 1 98.25 351 ALA B CA 1
ATOM 5972 C C . ALA B 1 351 ? 1.501 -43.375 -25.906 1 98.25 351 ALA B C 1
ATOM 5974 O O . ALA B 1 351 ? 2.033 -42.406 -25.375 1 98.25 351 ALA B O 1
ATOM 5975 N N . ILE B 1 352 ? 2.135 -44.469 -26.266 1 98.12 352 ILE B N 1
ATOM 5976 C CA . ILE B 1 352 ? 3.574 -44.562 -26.062 1 98.12 352 ILE B CA 1
ATOM 5977 C C . ILE B 1 352 ? 4.301 -43.531 -26.906 1 98.12 352 ILE B C 1
ATOM 5979 O O . ILE B 1 352 ? 5.215 -42.875 -26.422 1 98.12 352 ILE B O 1
ATOM 5983 N N . LYS B 1 353 ? 3.832 -43.375 -28.141 1 98.56 353 LYS B N 1
ATOM 5984 C CA . LYS B 1 353 ? 4.434 -42.375 -29.031 1 98.56 353 LYS B CA 1
ATOM 5985 C C . LYS B 1 353 ? 4.301 -40.969 -28.484 1 98.56 353 LYS B C 1
ATOM 5987 O O . LYS B 1 353 ? 5.262 -40.188 -28.484 1 98.56 353 LYS B O 1
ATOM 5992 N N . PHE B 1 354 ? 3.129 -40.625 -28 1 98.69 354 PHE B N 1
ATOM 5993 C CA . PHE B 1 354 ? 2.895 -39.312 -27.422 1 98.69 354 PHE B CA 1
ATOM 5994 C C . PHE B 1 354 ? 3.771 -39.094 -26.188 1 98.69 354 PHE B C 1
ATOM 5996 O O . PHE B 1 354 ? 4.332 -38 -26 1 98.69 354 PHE B O 1
ATOM 6003 N N . GLY B 1 355 ? 3.893 -40.125 -25.328 1 98.5 355 GLY B N 1
ATOM 6004 C CA . GLY B 1 355 ? 4.75 -40.031 -24.156 1 98.5 355 GLY B CA 1
ATOM 6005 C C . GLY B 1 355 ? 6.203 -39.75 -24.5 1 98.5 355 GLY B C 1
ATOM 6006 O O . GLY B 1 355 ? 6.844 -38.906 -23.891 1 98.5 355 GLY B O 1
ATOM 6007 N N . GLU B 1 356 ? 6.676 -40.469 -25.484 1 98.44 356 GLU B N 1
ATOM 6008 C CA . GLU B 1 356 ? 8.062 -40.312 -25.922 1 98.44 356 GLU B CA 1
ATOM 6009 C C . GLU B 1 356 ? 8.289 -38.938 -26.547 1 98.44 356 GLU B C 1
ATOM 6011 O O . GLU B 1 356 ? 9.305 -38.281 -26.281 1 98.44 356 GLU B O 1
ATOM 6016 N N . ASN B 1 357 ? 7.406 -38.562 -27.391 1 98.56 357 ASN B N 1
ATOM 6017 C CA . ASN B 1 357 ? 7.488 -37.219 -27.984 1 98.56 357 ASN B CA 1
ATOM 6018 C C . ASN B 1 357 ? 7.461 -36.125 -26.938 1 98.56 357 ASN B C 1
ATOM 6020 O O . ASN B 1 357 ? 8.172 -35.125 -27.062 1 98.56 357 ASN B O 1
ATOM 6024 N N . GLY B 1 358 ? 6.555 -36.344 -25.938 1 98.06 358 GLY B N 1
ATOM 6025 C CA . GLY B 1 358 ? 6.484 -35.375 -24.859 1 98.06 358 GLY B CA 1
ATOM 6026 C C . GLY B 1 358 ? 7.797 -35.25 -24.109 1 98.06 358 GLY B C 1
ATOM 6027 O O . GLY B 1 358 ? 8.25 -34.125 -23.844 1 98.06 358 GLY B O 1
ATOM 6028 N N . ARG B 1 359 ? 8.398 -36.344 -23.734 1 97.94 359 ARG B N 1
ATOM 6029 C CA . ARG B 1 359 ? 9.688 -36.312 -23.047 1 97.94 359 ARG B CA 1
ATOM 6030 C C . ARG B 1 359 ? 10.742 -35.625 -23.891 1 97.94 359 ARG B C 1
ATOM 6032 O O . ARG B 1 359 ? 11.5 -34.781 -23.375 1 97.94 359 ARG B O 1
ATOM 6039 N N . LYS B 1 360 ? 10.812 -35.906 -25.172 1 97.69 360 LYS B N 1
ATOM 6040 C CA . LYS B 1 360 ? 11.766 -35.281 -26.078 1 97.69 360 LYS B CA 1
ATOM 6041 C C . LYS B 1 360 ? 11.555 -33.75 -26.109 1 97.69 360 LYS B C 1
ATOM 6043 O O . LYS B 1 360 ? 12.516 -33 -26.078 1 97.69 360 LYS B O 1
ATOM 6048 N N . ARG B 1 361 ? 10.375 -33.406 -26.141 1 96.75 361 ARG B N 1
ATOM 6049 C CA . ARG B 1 361 ? 10.039 -31.984 -26.219 1 96.75 361 ARG B CA 1
ATOM 6050 C C . ARG B 1 361 ? 10.492 -31.234 -24.969 1 96.75 361 ARG B C 1
ATOM 6052 O O . ARG B 1 361 ? 11.086 -30.156 -25.078 1 96.75 361 ARG B O 1
ATOM 6059 N N . VAL B 1 362 ? 10.172 -31.781 -23.766 1 96.5 362 VAL B N 1
ATOM 6060 C CA . VAL B 1 362 ? 10.523 -31.078 -22.531 1 96.5 362 VAL B CA 1
ATOM 6061 C C . VAL B 1 362 ? 12.039 -31.031 -22.375 1 96.5 362 VAL B C 1
ATOM 6063 O O . VAL B 1 362 ? 12.586 -30.047 -21.859 1 96.5 362 VAL B O 1
ATOM 6066 N N . GLU B 1 363 ? 12.75 -32.031 -22.875 1 95.69 363 GLU B N 1
ATOM 6067 C CA . GLU B 1 363 ? 14.211 -32.062 -22.859 1 95.69 363 GLU B CA 1
ATOM 6068 C C . GLU B 1 363 ? 14.781 -30.953 -23.75 1 95.69 363 GLU B C 1
ATOM 6070 O O . GLU B 1 363 ? 15.781 -30.312 -23.391 1 95.69 363 GLU B O 1
ATOM 6075 N N . GLU B 1 364 ? 14.125 -30.688 -24.797 1 95.06 364 GLU B N 1
ATOM 6076 C CA . GLU B 1 364 ? 14.656 -29.781 -25.812 1 95.06 364 GLU B CA 1
ATOM 6077 C C . GLU B 1 364 ? 14.305 -28.328 -25.484 1 95.06 364 GLU B C 1
ATOM 6079 O O . GLU B 1 364 ? 15.062 -27.422 -25.797 1 95.06 364 GLU B O 1
ATOM 6084 N N . MET B 1 365 ? 13.227 -28.156 -24.766 1 94 365 MET B N 1
ATOM 6085 C CA . MET B 1 365 ? 12.688 -26.797 -24.797 1 94 365 MET B CA 1
ATOM 6086 C C . MET B 1 365 ? 12.547 -26.234 -23.391 1 94 365 MET B C 1
ATOM 6088 O O . MET B 1 365 ? 12.5 -25.016 -23.219 1 94 365 MET B O 1
ATOM 6092 N N . PHE B 1 366 ? 12.461 -27.078 -22.359 1 95.75 366 PHE B N 1
ATOM 6093 C CA . PHE B 1 366 ? 11.969 -26.562 -21.094 1 95.75 366 PHE B CA 1
ATOM 6094 C C . PHE B 1 366 ? 12.891 -26.969 -19.938 1 95.75 366 PHE B C 1
ATOM 6096 O O . PHE B 1 366 ? 12.414 -27.344 -18.875 1 95.75 366 PHE B O 1
ATOM 6103 N N . SER B 1 367 ? 14.148 -26.828 -20.031 1 92.62 367 SER B N 1
ATOM 6104 C CA . SER B 1 367 ? 15.047 -27.141 -18.938 1 92.62 367 SER B CA 1
ATOM 6105 C C . SER B 1 367 ? 15.234 -25.953 -18 1 92.62 367 SER B C 1
ATOM 6107 O O . SER B 1 367 ? 15.438 -24.828 -18.453 1 92.62 367 SER B O 1
ATOM 6109 N N . TRP B 1 368 ? 15.281 -26.188 -16.703 1 95.25 368 TRP B N 1
ATOM 6110 C CA . TRP B 1 368 ? 15.453 -25.125 -15.734 1 95.25 368 TRP B CA 1
ATOM 6111 C C . TRP B 1 368 ? 16.828 -24.469 -15.875 1 95.25 368 TRP B C 1
ATOM 6113 O O . TRP B 1 368 ? 16.984 -23.281 -15.633 1 95.25 368 TRP B O 1
ATOM 6123 N N . GLU B 1 369 ? 17.844 -25.203 -16.25 1 94 369 GLU B N 1
ATOM 6124 C CA . GLU B 1 369 ? 19.172 -24.656 -16.453 1 94 369 GLU B CA 1
ATOM 6125 C C . GLU B 1 369 ? 19.156 -23.547 -17.516 1 94 369 GLU B C 1
ATOM 6127 O O . GLU B 1 369 ? 19.688 -22.469 -17.297 1 94 369 GLU B O 1
ATOM 6132 N N . SER B 1 370 ? 18.5 -23.891 -18.594 1 94.06 370 SER B N 1
ATOM 6133 C CA . SER B 1 370 ? 18.391 -22.922 -19.688 1 94.06 370 SER B CA 1
ATOM 6134 C C . SER B 1 370 ? 17.562 -21.719 -19.281 1 94.06 370 SER B C 1
ATOM 6136 O O . SER B 1 370 ? 17.906 -20.578 -19.594 1 94.06 370 SER B O 1
ATOM 6138 N N . ILE B 1 371 ? 16.531 -21.969 -18.609 1 96.12 371 ILE B N 1
ATOM 6139 C CA . ILE B 1 371 ? 15.617 -20.906 -18.188 1 96.12 371 ILE B CA 1
ATOM 6140 C C . ILE B 1 371 ? 16.312 -19.969 -17.203 1 96.12 371 ILE B C 1
ATOM 6142 O O . ILE B 1 371 ? 16.172 -18.75 -17.297 1 96.12 371 ILE B O 1
ATOM 6146 N N . ALA B 1 372 ? 17.078 -20.5 -16.281 1 97.44 372 ALA B N 1
ATOM 6147 C CA . ALA B 1 372 ? 17.844 -19.703 -15.328 1 97.44 372 ALA B CA 1
ATOM 6148 C C . ALA B 1 372 ? 18.859 -18.828 -16.047 1 97.44 372 ALA B C 1
ATOM 6150 O O . ALA B 1 372 ? 19.047 -17.656 -15.688 1 97.44 372 ALA B O 1
ATOM 6151 N N . ARG B 1 373 ? 19.531 -19.391 -17.062 1 97.12 373 ARG B N 1
ATOM 6152 C CA . ARG B 1 373 ? 20.5 -18.625 -17.812 1 97.12 373 ARG B CA 1
ATOM 6153 C C . ARG B 1 373 ? 19.844 -17.484 -18.562 1 97.12 373 ARG B C 1
ATOM 6155 O O . ARG B 1 373 ? 20.359 -16.359 -18.594 1 97.12 373 ARG B O 1
ATOM 6162 N N . LYS B 1 374 ? 18.688 -17.797 -19.125 1 97.81 374 LYS B N 1
ATOM 6163 C CA . LYS B 1 374 ? 17.938 -16.75 -19.812 1 97.81 374 LYS B CA 1
ATOM 6164 C C . LYS B 1 374 ? 17.531 -15.656 -18.844 1 97.81 374 LYS B C 1
ATOM 6166 O O . LYS B 1 374 ? 17.609 -14.469 -19.172 1 97.81 374 LYS B O 1
ATOM 6171 N N . THR B 1 375 ? 17.062 -15.992 -17.688 1 98.5 375 THR B N 1
ATOM 6172 C CA . THR B 1 375 ? 16.656 -15.039 -16.672 1 98.5 375 THR B CA 1
ATOM 6173 C C . THR B 1 375 ? 17.844 -14.195 -16.219 1 98.5 375 THR B C 1
ATOM 6175 O O . THR B 1 375 ? 17.734 -12.969 -16.094 1 98.5 375 THR B O 1
ATOM 6178 N N . TYR B 1 376 ? 18.969 -14.891 -16.031 1 98.38 376 TYR B N 1
ATOM 6179 C CA . TYR B 1 376 ? 20.188 -14.211 -15.617 1 98.38 376 TYR B CA 1
ATOM 6180 C C . TYR B 1 376 ? 20.609 -13.172 -16.656 1 98.38 376 TYR B C 1
ATOM 6182 O O . TYR B 1 376 ? 20.969 -12.047 -16.297 1 98.38 376 TYR B O 1
ATOM 6190 N N . GLU B 1 377 ? 20.547 -13.578 -17.906 1 98.06 377 GLU B N 1
ATOM 6191 C CA . GLU B 1 377 ? 20.922 -12.648 -18.969 1 98.06 377 GLU B CA 1
ATOM 6192 C C . GLU B 1 377 ? 19.969 -11.461 -19.031 1 98.06 377 GLU B C 1
ATOM 6194 O O . GLU B 1 377 ? 20.375 -10.328 -19.281 1 98.06 377 GLU B O 1
ATOM 6199 N N . MET B 1 378 ? 18.734 -11.734 -18.812 1 98.19 378 MET B N 1
ATOM 6200 C CA . MET B 1 378 ? 17.75 -10.656 -18.766 1 98.19 378 MET B CA 1
ATOM 6201 C C . MET B 1 378 ? 18.016 -9.711 -17.609 1 98.19 378 MET B C 1
ATOM 6203 O O . MET B 1 378 ? 17.906 -8.492 -17.766 1 98.19 378 MET B O 1
ATOM 6207 N N . TYR B 1 379 ? 18.391 -10.266 -16.438 1 98.38 379 TYR B N 1
ATOM 6208 C CA . TYR B 1 379 ? 18.766 -9.422 -15.312 1 98.38 379 TYR B CA 1
ATOM 6209 C C . TYR B 1 379 ? 19.875 -8.453 -15.688 1 98.38 379 TYR B C 1
ATOM 6211 O O . TYR B 1 379 ? 19.797 -7.258 -15.398 1 98.38 379 TYR B O 1
ATOM 6219 N N . LYS B 1 380 ? 20.859 -8.977 -16.328 1 97.62 380 LYS B N 1
ATOM 6220 C CA . LYS B 1 380 ? 21.984 -8.148 -16.719 1 97.62 380 LYS B CA 1
ATOM 6221 C C . LYS B 1 380 ? 21.547 -7 -17.625 1 97.62 380 LYS B C 1
ATOM 6223 O O . LYS B 1 380 ? 22 -5.867 -17.453 1 97.62 380 LYS B O 1
ATOM 6228 N N . ASP B 1 381 ? 20.719 -7.34 -18.5 1 97.62 381 ASP B N 1
ATOM 6229 C CA . ASP B 1 381 ? 20.203 -6.328 -19.422 1 97.62 381 ASP B CA 1
ATOM 6230 C C . ASP B 1 381 ? 19.438 -5.25 -18.672 1 97.62 381 ASP B C 1
ATOM 6232 O O . ASP B 1 381 ? 19.609 -4.059 -18.922 1 97.62 381 ASP B O 1
ATOM 6236 N N . VAL B 1 382 ? 18.562 -5.668 -17.75 1 98.25 382 VAL B N 1
ATOM 6237 C CA . VAL B 1 382 ? 17.719 -4.746 -17 1 98.25 382 VAL B CA 1
ATOM 6238 C C . VAL B 1 382 ? 18.594 -3.842 -16.125 1 98.25 382 VAL B C 1
ATOM 6240 O O . VAL B 1 382 ? 18.375 -2.631 -16.062 1 98.25 382 VAL B O 1
ATOM 6243 N N . ILE B 1 383 ? 19.578 -4.426 -15.484 1 97.5 383 ILE B N 1
ATOM 6244 C CA . ILE B 1 383 ? 20.484 -3.68 -14.617 1 97.5 383 ILE B CA 1
ATOM 6245 C C . ILE B 1 383 ? 21.234 -2.635 -15.438 1 97.5 383 ILE B C 1
ATOM 6247 O O . ILE B 1 383 ? 21.359 -1.482 -15.016 1 97.5 383 ILE B O 1
ATOM 6251 N N . GLU B 1 384 ? 21.688 -3.006 -16.578 1 95.94 384 GLU B N 1
ATOM 6252 C CA . GLU B 1 384 ? 22.469 -2.117 -17.438 1 95.94 384 GLU B CA 1
ATOM 6253 C C . GLU B 1 384 ? 21.625 -0.936 -17.922 1 95.94 384 GLU B C 1
ATOM 6255 O O . GLU B 1 384 ? 22.109 0.187 -18.016 1 95.94 384 GLU B O 1
ATOM 6260 N N . LYS B 1 385 ? 20.391 -1.182 -18.156 1 95.56 385 LYS B N 1
ATOM 6261 C CA . LYS B 1 385 ? 19.531 -0.161 -18.734 1 95.56 385 LYS B CA 1
ATOM 6262 C C . LYS B 1 385 ? 18.875 0.688 -17.641 1 95.56 385 LYS B C 1
ATOM 6264 O O . LYS B 1 385 ? 18.312 1.744 -17.922 1 95.56 385 LYS B O 1
ATOM 6269 N N . TYR B 1 386 ? 19.062 0.214 -16.375 1 91.69 386 TYR B N 1
ATOM 6270 C CA . TYR B 1 386 ? 18.391 0.909 -15.273 1 91.69 386 TYR B CA 1
ATOM 6271 C C . TYR B 1 386 ? 19.016 2.283 -15.047 1 91.69 386 TYR B C 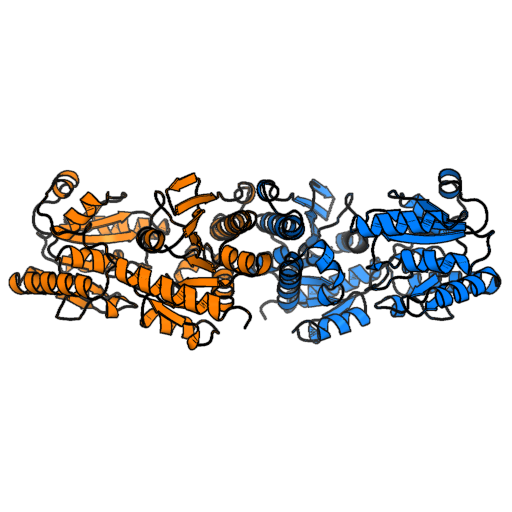1
ATOM 6273 O O . TYR B 1 386 ? 20.234 2.412 -14.938 1 91.69 386 TYR B O 1
ATOM 6281 N N . LYS B 1 387 ? 18.391 3.531 -14.984 1 76.06 387 LYS B N 1
ATOM 6282 C CA . LYS B 1 387 ? 18.641 4.945 -14.719 1 76.06 387 LYS B CA 1
ATOM 6283 C C . LYS B 1 387 ? 19.438 5.586 -15.859 1 76.06 387 LYS B C 1
ATOM 6285 O O . LYS B 1 387 ? 20.016 6.652 -15.688 1 76.06 387 LYS B O 1
ATOM 6290 N N . LYS B 1 388 ? 19.703 4.762 -16.969 1 68.56 388 LYS B N 1
ATOM 6291 C CA . LYS B 1 388 ? 20.141 5.449 -18.172 1 68.56 388 LYS B CA 1
ATOM 6292 C C . LYS B 1 388 ? 19 6.238 -18.812 1 68.56 388 LYS B C 1
ATOM 6294 O O . LYS B 1 388 ? 17.828 5.883 -18.656 1 68.56 388 LYS B O 1
#

Sequence (776 aa):
MDKLKVTMFTNEYPPNIYGGAGVHVDYLVRELSKLMKVDVRCFGDQDYTADNLKVRGYKEWDKLKENSDPRYQKVLGPFSIDLAMVKDEIDSDILHCHTWYTFMAGFLAKKLYDKPLVVTIHSLEPLRPWKEEQLGNGYKLSSWMERTGIEAADRVIAVSQGSKEDILKYYNIPEEKVEVIYNGIDLNQYQKTDRNIARKKYGIEGKYILFVGRISRQKGITHLIDAVKYLPKDIKVVLCASSPDTQEVLEEVEQKVKLYDNIIWINKMVEKEEIIELYSNAEVFACPSIYEPFGIINLEAMACKTPVVASATGGIKEVVVHEETGFLVEPGNSEELAKYINILLNNKDLAIKFGENGRKRVEEMFSWESIARKTYEMYKDVIEKYKKMDKLKVTMFTNEYPPNIYGGAGVHVDYLVRELSKLMKVDVRCFGDQDYTADNLKVRGYKEWDKLKENSDPRYQKVLGPFSIDLAMVKDEIDSDILHCHTWYTFMAGFLAKKLYDKPLVVTIHSLEPLRPWKEEQLGNGYKLSSWMERTGIEAADRVIAVSQGSKEDILKYYNIPEEKVEVIYNGIDLNQYQKTDRNIARKKYGIEGKYILFVGRISRQKGITHLIDAVKYLPKDIKVVLCASSPDTQEVLEEVEQKVKLYDNIIWINKMVEKEEIIELYSNAEVFACPSIYEPFGIINLEAMACKTPVVASATGGIKEVVVHEETGFLVEPGNSEELAKYINILLNNKDLAIKFGENGRKRVEEMFSWESIARKTYEMYKDVIEKYKK

Solvent-accessible surface area (backbone atoms only — not comparable to full-atom values): 38785 Å² total; per-residue (Å²): 114,53,89,49,29,36,35,36,31,28,60,31,36,85,90,57,56,87,48,68,64,15,53,48,48,49,52,38,49,61,43,34,35,70,49,24,34,34,37,37,41,28,50,44,76,50,75,52,73,56,94,38,33,37,38,41,32,37,60,55,55,68,72,44,67,55,76,32,56,70,37,45,34,70,45,52,32,40,51,43,24,19,54,54,60,51,32,38,84,74,87,47,59,33,36,37,19,35,45,51,64,15,16,55,24,42,46,52,35,27,45,53,62,70,36,51,28,33,34,40,51,63,71,56,61,88,81,41,65,71,46,38,78,66,21,48,40,25,39,54,47,48,42,49,36,32,50,53,24,61,61,65,33,67,31,35,34,15,35,17,70,49,34,40,53,49,47,56,72,75,42,91,59,64,70,88,35,54,40,73,52,56,69,52,44,59,66,87,76,41,47,61,42,86,66,58,63,50,38,62,74,69,69,58,68,82,55,29,36,35,33,74,47,52,38,37,77,44,44,15,56,63,35,53,58,64,14,48,81,68,45,66,78,80,42,30,39,36,36,44,33,33,74,52,78,41,70,67,54,42,52,50,48,56,57,57,49,70,76,42,88,40,54,45,75,42,68,51,90,70,53,69,70,41,48,41,29,51,34,26,63,26,65,30,37,49,43,42,23,59,58,34,41,39,50,64,66,55,51,52,23,12,40,16,42,15,17,36,40,29,19,59,28,52,10,27,58,75,69,47,44,70,83,51,22,22,44,62,31,64,57,73,39,22,66,57,47,25,51,57,50,48,52,41,72,73,27,59,68,57,27,51,48,13,1,52,42,21,28,51,48,40,69,74,73,22,35,32,65,59,43,24,52,53,50,51,53,49,49,51,52,49,53,68,54,54,93,108,113,54,92,50,29,36,35,35,31,28,61,31,35,84,89,56,54,87,50,69,65,15,51,49,47,48,52,38,49,60,42,33,35,69,50,24,35,34,38,37,41,26,51,44,76,50,75,52,75,56,94,40,34,36,37,41,32,37,60,55,56,68,70,44,67,57,75,31,55,69,38,45,34,70,44,51,33,40,50,42,24,20,54,53,61,49,32,37,84,74,87,48,60,33,36,38,20,35,46,50,64,16,15,54,24,42,47,51,35,27,47,55,63,72,37,50,29,34,34,40,52,64,71,56,63,89,80,42,66,70,45,37,78,65,21,49,39,25,38,55,48,48,42,49,37,32,50,53,24,60,61,65,33,67,31,35,34,16,36,18,73,49,34,40,54,49,48,57,71,75,42,90,57,66,67,90,35,53,40,73,52,57,70,51,43,60,67,85,77,38,48,61,40,86,66,57,63,50,37,62,73,70,69,58,69,82,54,29,35,35,33,75,49,52,38,36,77,44,44,16,56,64,35,52,58,64,14,49,83,71,44,66,79,81,43,30,40,36,36,43,32,33,74,52,76,42,70,67,55,43,52,51,49,55,58,56,50,70,75,41,87,39,54,44,75,42,69,51,90,71,53,70,70,40,48,42,28,52,34,26,62,25,66,31,38,48,42,42,22,60,58,32,42,38,50,64,63,56,51,54,24,12,39,16,41,15,16,34,41,30,19,60,27,50,12,27,58,74,70,46,43,67,83,50,22,22,45,64,30,63,57,72,40,23,67,57,48,25,52,57,50,48,52,41,73,74,28,60,67,57,26,50,48,13,1,52,43,21,27,52,47,42,69,74,71,21,35,32,64,60,42,24,51,52,50,50,53,48,48,52,52,49,52,67,55,53,94,107

Foldseek 3Di:
DDAAEEEEEEAAEPPRDADDLRVQCHLLCVLLLVVAAYEYEYADADADDDRSYTYGHFFFDVVCVPPHDPLLCVQNRLVRRLVVLLVDDDPGQAYEYEALSNLSNQLVNCVPVVHAYEYEYFDALVVVVCCCVRRVCSSVVSNVSNQSSLQRHQAYEQQAPLSLVVCVVPHPDDSVRYHYQHAADALVLQEADQDCPLCVVQVPDDAEEEEAHELELQQCLVLQLVLVVVADLPYAYEYRYEDHSDPVSVVVNVVSQVVHPRYRYDHDDDDSVSVSHVLLRHLEYEGLGPEGQAPVVLLSSLSSLFAYEHEPHHNVCVLADDQQLYHYDHRSNSNVSNVRSVVSVVDVPSRNRSSPRSNVVSVVPHHSNVSSVVVVVVSVVSSVVRPD/DDAAEEEEEEAAEPPRDADDLRVQCHLLCVLLLVVAAYEYEYADADADDDRSYTYGHFFFDVVCVPPHDPLLCVQNRLVRRLVVLQVDDDPGQAYEYEALSNLSNQLVNCVPVVHAYEYEYFDALVVVVCCCVRRVCSSVVSNVSNQSSLQRHQAYEQQAPLRLVVCVVPHPDDSVRYHYQHAADDLVLQEQDQDCPLCVVQVPDDAEEEEAHELELQQCLVLQLVLVVLADLVYAYEYRYEDHSDPVSVVVNVVSQVVHPRYRYDHDDDDSVSVSHVLLRHLEYEGLGPEGQAPVVLLSSLSSLFAYEHEPHHNVCVLADDQQLYHYDHRSNSNVSNVRSVVSVVDVPSRNRSSPRSNVRSVPPHHSNVSSVVVVVVSVVSSVPRPD

InterPro domains:
  IPR001296 Glycosyl transferase, family 1 [PF00534] (195-361)
  IPR011875 Alpha-maltose-1-phosphate synthase [TIGR02149] (4-383)
  IPR028098 Glycosyltransferase subfamily 4-like, N-terminal domain [PF13439] (18-188)
  IPR050194 Glycosyltransferase group 1 [PTHR45947] (1-386)

Organism: Thermoanaerobacter italicus (strain DSM 9252 / Ab9) (NCBI:txid580331)